Protein 3DRZ (pdb70)

Organism: Homo sapiens (NCBI:txid9606)

B-factor: mean 40.15, std 9.13, range [20.19, 87.48]

Nearest PDB structures (foldseek):
  3drz-assembly1_B  TM=1.010E+00  e=3.905E-20  Homo sapiens
  3dry-assembly1_A  TM=9.987E-01  e=3.427E-18  Homo sapiens
  3dry-assembly1_B  TM=9.969E-01  e=2.468E-17  Homo sapiens
  3drx-assembly1_E  TM=9.918E-01  e=2.163E-17  Homo sapiens
  3drx-assembly1_D  TM=9.502E-01  e=4.178E-17  Homo sapiens

GO terms:
  GO:0044877 protein-containing complex binding (F, IDA)
  GO:0005829 cytosol (C, IDA)
  GO:0005737 cytoplasm (C, EXP)
  GO:0005515 protein binding (F, IPI)
  GO:0042802 identical protein binding (F, IPI)

InterPro domains:
  IPR000210 BTB/POZ domain [SM00225] (44-146)
  IPR003131 Potassium channel tetramerisation-type BTB domain [PF02214] (46-134)
  IPR011333 SKP1/BTB/POZ domain superfamily [G3DSA:3.30.710.10] (33-108)
  IPR011333 SKP1/BTB/POZ domain superfamily [SSF54695] (43-148)

Radius of gyration: 22.73 Å; Cα contacts (8 Å, |Δi|>4): 860; chains: 5; bounding box: 58×56×56 Å

Sequence (494 aa):
SKWVRLNVGGTYFLTTRQTLCRDPKSFLYRLCQADPDLDSDKDETGAYLIDRDPTYFGPVLNNYLRHGKLVINKDDLAEEGVLEEEAEFYNITSLIKLVKDKIRERSKWVRLNVGGTYFLTTRQTLCRDPKSFLYRLCQADPDLDSDKDETGAYLIDRDPTYFGPVLNNYLRHGKLVINKDLAEEGVLEEAEFYNITSLIKLVKDKIRERKWVRLNVGGTYFLTTRQTLCRDPKSFLYRLCQSDKDETGAYLIDRDPTYFGPVLNYLRHGKLVINKDDLAEEGVLEEAEFYNITSLIKLVKDKIRERSKWVRLNVGGTYFLTTRQTLCRDPKSFLYRLCDKDETGAYLIDRDPTYFGPVLNYLRHGKLVINKDLAEEGVLEEAEFYNITSLIKLVKDKIRERSKWVRLNVGGTYFLTTRQTLCRDPKSFLYRLCDSDKDETGAYLIDRDPTYFGPVLNYLRHGKLVINKDLAEEGVLEEAEFYNITSLIKLVKDKIRER

Structure (mmCIF, N/CA/C/O backbone):
data_3DRZ
#
_entry.id   3DRZ
#
_cell.length_a   59.039
_cell.length_b   90.718
_cell.length_c   110.158
_cell.angle_alpha   90.00
_cell.angle_beta   90.00
_cell.angle_gamma   90.00
#
_symmetry.space_group_name_H-M   'P 21 21 21'
#
loop_
_entity.id
_entity.type
_entity.pdbx_description
1 polymer 'BTB/POZ domain-containing protein KCTD5'
2 water water
#
loop_
_atom_site.group_PDB
_atom_site.id
_atom_site.type_symbol
_atom_site.label_atom_id
_atom_site.label_alt_id
_atom_site.label_comp_id
_atom_site.label_asym_id
_atom_site.label_entity_id
_atom_site.label_seq_id
_atom_site.pdbx_PDB_ins_code
_atom_site.Cartn_x
_atom_site.Cartn_y
_atom_site.Cartn_z
_atom_site.occupancy
_atom_site.B_iso_or_equiv
_atom_site.auth_seq_id
_atom_site.auth_comp_id
_atom_site.auth_asym_id
_atom_site.auth_atom_id
_atom_site.pdbx_PDB_model_num
ATOM 1 N N . SER A 1 5 ? -20.934 4.648 30.348 1.00 44.43 43 SER A N 1
ATOM 2 C CA . SER A 1 5 ? -19.846 4.062 29.508 1.00 43.17 43 SER A CA 1
ATOM 3 C C . SER A 1 5 ? -20.355 3.309 28.281 1.00 41.59 43 SER A C 1
ATOM 4 O O . SER A 1 5 ? -20.353 2.075 28.247 1.00 41.86 43 SER A O 1
ATOM 7 N N . LYS A 1 6 ? -20.780 4.060 27.275 1.00 39.13 44 LYS A N 1
ATOM 8 C CA . LYS A 1 6 ? -21.098 3.519 25.973 1.00 36.60 44 LYS A CA 1
ATOM 9 C C . LYS A 1 6 ? -19.862 2.880 25.342 1.00 34.99 44 LYS A C 1
ATOM 10 O O . LYS A 1 6 ? -19.935 1.811 24.738 1.00 34.03 44 LYS A O 1
ATOM 16 N N . TRP A 1 7 ? -18.720 3.543 25.486 1.00 33.11 45 TRP A N 1
ATOM 17 C CA . TRP A 1 7 ? -17.485 3.085 24.857 1.00 32.99 45 TRP A CA 1
ATOM 18 C C . TRP A 1 7 ? -16.707 2.109 25.735 1.00 33.40 45 TRP A C 1
ATOM 19 O O . TRP A 1 7 ? -16.636 2.253 26.942 1.00 33.31 45 TRP A O 1
ATOM 30 N N . VAL A 1 8 ? -16.140 1.102 25.095 1.00 34.32 46 VAL A N 1
ATOM 31 C CA . VAL A 1 8 ? -15.407 0.091 25.805 1.00 35.98 46 VAL A CA 1
ATOM 32 C C . VAL A 1 8 ? -14.090 -0.104 25.090 1.00 35.82 46 VAL A C 1
ATOM 33 O O . VAL A 1 8 ? -14.054 -0.239 23.862 1.00 36.39 46 VAL A O 1
ATOM 37 N N . ARG A 1 9 ? -13.013 -0.119 25.858 1.00 34.74 47 ARG A N 1
ATOM 38 C CA . ARG A 1 9 ? -11.725 -0.451 25.299 1.00 36.11 47 ARG A CA 1
ATOM 39 C C . ARG A 1 9 ? -11.306 -1.868 25.677 1.00 35.63 47 ARG A C 1
ATOM 40 O O . ARG A 1 9 ? -11.428 -2.284 26.838 1.00 36.18 47 ARG A O 1
ATOM 48 N N . LEU A 1 10 ? -10.835 -2.607 24.681 1.00 34.41 48 LEU A N 1
ATOM 49 C CA . LEU A 1 10 ? -10.334 -3.950 24.898 1.00 34.47 48 LEU A CA 1
ATOM 50 C C . LEU A 1 10 ? -8.847 -3.979 24.591 1.00 34.56 48 LEU A C 1
ATOM 51 O O . LEU A 1 10 ? -8.399 -3.423 23.584 1.00 34.56 48 LEU A O 1
ATOM 56 N N . ASN A 1 11 ? -8.086 -4.629 25.458 1.00 32.68 49 ASN A N 1
ATOM 57 C CA . ASN A 1 11 ? -6.704 -4.922 25.159 1.00 33.45 49 ASN A CA 1
ATOM 58 C C . ASN A 1 11 ? -6.604 -6.393 24.819 1.00 31.58 49 ASN A C 1
ATOM 59 O O . ASN A 1 11 ? -6.537 -7.237 25.702 1.00 31.85 49 ASN A O 1
ATOM 64 N N . VAL A 1 12 ? -6.608 -6.687 23.537 1.00 31.14 50 VAL A N 1
ATOM 65 C CA . VAL A 1 12 ? -6.564 -8.058 23.060 1.00 32.09 50 VAL A CA 1
ATOM 66 C C . VAL A 1 12 ? -5.135 -8.403 22.709 1.00 32.11 50 VAL A C 1
ATOM 67 O O . VAL A 1 12 ? -4.601 -7.981 21.674 1.00 31.39 50 VAL A O 1
ATOM 71 N N . GLY A 1 13 ? -4.510 -9.153 23.605 1.00 31.99 51 GLY A N 1
ATOM 72 C CA . GLY A 1 13 ? -3.155 -9.619 23.402 1.00 32.75 51 GLY A CA 1
ATOM 73 C C . GLY A 1 13 ? -2.138 -8.524 23.157 1.00 32.81 51 GLY A C 1
ATOM 74 O O . GLY A 1 13 ? -1.109 -8.771 22.535 1.00 32.04 51 GLY A O 1
ATOM 75 N N . GLY A 1 14 ? -2.407 -7.327 23.673 1.00 32.55 52 GLY A N 1
ATOM 76 C CA . GLY A 1 14 ? -1.468 -6.218 23.566 1.00 32.23 52 GLY A CA 1
ATOM 77 C C . GLY A 1 14 ? -1.902 -5.113 22.635 1.00 33.92 52 GLY A C 1
ATOM 78 O O . GLY A 1 14 ? -1.277 -4.058 22.590 1.00 34.14 52 GLY A O 1
ATOM 79 N N . THR A 1 15 ? -2.957 -5.359 21.859 1.00 34.17 53 THR A N 1
ATOM 80 C CA . THR A 1 15 ? -3.437 -4.380 20.893 1.00 34.07 53 THR A CA 1
ATOM 81 C C . THR A 1 15 ? -4.794 -3.878 21.330 1.00 34.41 53 THR A C 1
ATOM 82 O O . THR A 1 15 ? -5.677 -4.671 21.674 1.00 34.38 53 THR A O 1
ATOM 86 N N . TYR A 1 16 ? -4.956 -2.555 21.342 1.00 34.07 54 TYR A N 1
ATOM 87 C CA . TYR A 1 16 ? -6.196 -1.952 21.799 1.00 34.55 54 TYR A CA 1
ATOM 88 C C . TYR A 1 16 ? -7.245 -1.873 20.692 1.00 34.55 54 TYR A C 1
ATOM 89 O O . TYR A 1 16 ? -6.930 -1.529 19.555 1.00 34.36 54 TYR A O 1
ATOM 98 N N . PHE A 1 17 ? -8.479 -2.227 21.033 1.00 33.40 55 PHE A N 1
ATOM 99 C CA . PHE A 1 17 ? -9.619 -2.018 20.175 1.00 33.34 55 PHE A CA 1
ATOM 100 C C . PHE A 1 17 ? -10.623 -1.154 20.915 1.00 34.45 55 PHE A C 1
ATOM 101 O O . PHE A 1 17 ? -10.832 -1.324 22.108 1.00 35.60 55 PHE A O 1
ATOM 109 N N . LEU A 1 18 ? -11.265 -0.245 20.195 1.00 32.91 56 LEU A N 1
ATOM 110 C CA . LEU A 1 18 ? -12.315 0.563 20.765 1.00 31.98 56 LEU A CA 1
ATOM 111 C C . LEU A 1 18 ? -13.624 0.134 20.133 1.00 31.30 56 LEU A C 1
ATOM 112 O O . LEU A 1 18 ? -13.726 0.036 18.905 1.00 31.23 56 LEU A O 1
ATOM 117 N N . THR A 1 19 ? -14.633 -0.130 20.956 1.00 30.49 57 THR A N 1
ATOM 118 C CA . THR A 1 19 ? -15.934 -0.498 20.427 1.00 30.04 57 THR A CA 1
ATOM 119 C C . THR A 1 19 ? -16.977 0.003 21.436 1.00 31.15 57 THR A C 1
ATOM 120 O O . THR A 1 19 ? -16.641 0.793 22.318 1.00 30.72 57 THR A O 1
ATOM 124 N N . THR A 1 20 ? -18.229 -0.421 21.300 1.00 31.65 58 THR A N 1
ATOM 125 C CA . THR A 1 20 ? -19.277 0.004 22.223 1.00 32.56 58 THR A CA 1
ATOM 126 C C . THR A 1 20 ? -19.848 -1.224 22.894 1.00 33.18 58 THR A C 1
ATOM 127 O O . THR A 1 20 ? -19.664 -2.339 22.413 1.00 32.51 58 THR A O 1
ATOM 131 N N . ARG A 1 21 ? -20.552 -1.020 24.001 1.00 34.39 59 ARG A N 1
ATOM 132 C CA . ARG A 1 21 ? -21.236 -2.124 24.661 1.00 36.01 59 ARG A CA 1
ATOM 133 C C . ARG A 1 21 ? -22.302 -2.733 23.741 1.00 35.93 59 ARG A C 1
ATOM 134 O O . ARG A 1 21 ? -22.469 -3.958 23.677 1.00 36.16 59 ARG A O 1
ATOM 142 N N . GLN A 1 22 ? -23.001 -1.883 23.001 1.00 35.11 60 GLN A N 1
ATOM 143 C CA . GLN A 1 22 ? -24.000 -2.377 22.060 1.00 35.93 60 GLN A CA 1
ATOM 144 C C . GLN A 1 22 ? -23.405 -3.469 21.172 1.00 36.16 60 GLN A C 1
ATOM 145 O O . GLN A 1 22 ? -23.985 -4.539 21.033 1.00 36.68 60 GLN A O 1
ATOM 151 N N . THR A 1 23 ? -22.239 -3.204 20.581 1.00 35.06 61 THR A N 1
ATOM 152 C CA . THR A 1 23 ? -21.610 -4.150 19.659 1.00 35.48 61 THR A CA 1
ATOM 153 C C . THR A 1 23 ? -21.222 -5.458 20.369 1.00 36.83 61 THR A C 1
ATOM 154 O O . THR A 1 23 ? -21.434 -6.556 19.837 1.00 35.64 61 THR A O 1
ATOM 158 N N . LEU A 1 24 ? -20.668 -5.317 21.569 1.00 37.91 62 LEU A N 1
ATOM 159 C CA . 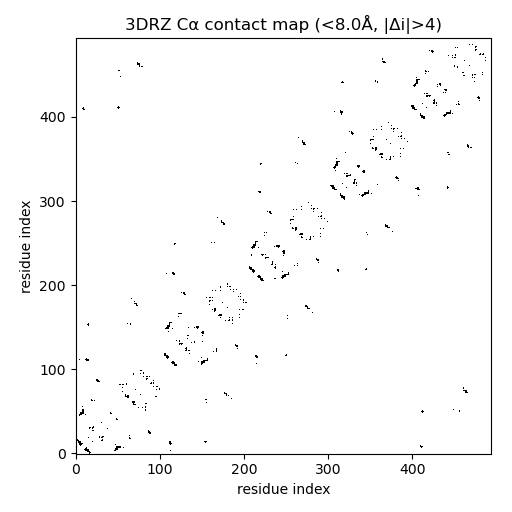LEU A 1 24 ? -20.241 -6.447 22.392 1.00 41.37 62 LEU A CA 1
ATOM 160 C C . LEU A 1 24 ? -21.397 -7.211 23.026 1.00 44.25 62 LEU A C 1
ATOM 161 O O . LEU A 1 24 ? -21.212 -8.334 23.481 1.00 45.55 62 LEU A O 1
ATOM 166 N N . CYS A 1 25 ? -22.576 -6.600 23.067 1.00 46.96 63 CYS A N 1
ATOM 167 C CA . CYS A 1 25 ? -23.762 -7.260 23.610 1.00 50.65 63 CYS A CA 1
ATOM 168 C C . CYS A 1 25 ? -24.529 -8.028 22.555 1.00 50.32 63 CYS A C 1
ATOM 169 O O . CYS A 1 25 ? -25.518 -8.696 22.860 1.00 50.04 63 CYS A O 1
ATOM 172 N N . ARG A 1 26 ? -24.073 -7.935 21.312 1.00 50.11 64 ARG A N 1
ATOM 173 C CA . ARG A 1 26 ? -24.901 -8.385 20.199 1.00 50.43 64 ARG A CA 1
ATOM 174 C C . ARG A 1 26 ? -25.265 -9.876 20.287 1.00 50.93 64 ARG A C 1
ATOM 175 O O . ARG A 1 26 ? -26.352 -10.274 19.882 1.00 50.48 64 ARG A O 1
ATOM 183 N N . ASP A 1 27 ? -24.365 -10.681 20.850 1.00 51.39 65 ASP A N 1
ATOM 184 C CA . ASP A 1 27 ? -24.637 -12.100 21.096 1.00 51.42 65 ASP A CA 1
ATOM 185 C C . ASP A 1 27 ? -24.498 -12.447 22.591 1.00 50.71 65 ASP A C 1
ATOM 186 O O . ASP A 1 27 ? -23.388 -12.673 23.081 1.00 50.43 65 ASP A O 1
ATOM 191 N N . PRO A 1 28 ? -25.635 -12.496 23.315 1.00 50.51 66 PRO A N 1
ATOM 192 C CA . PRO A 1 28 ? -25.723 -12.702 24.777 1.00 49.99 66 PRO A CA 1
ATOM 193 C C . PRO A 1 28 ? -25.115 -14.020 25.272 1.00 49.35 66 PRO A C 1
ATOM 194 O O . PRO A 1 28 ? -25.038 -14.252 26.481 1.00 48.98 66 PRO A O 1
ATOM 198 N N . LYS A 1 29 ? -24.699 -14.882 24.353 1.00 48.47 67 LYS A N 1
ATOM 199 C CA . LYS A 1 29 ? -24.166 -16.186 24.736 1.00 47.82 67 LYS A CA 1
ATOM 200 C C . LYS A 1 29 ? -22.636 -16.230 24.666 1.00 46.93 67 LYS A C 1
ATOM 201 O O . LYS A 1 29 ? -22.013 -17.248 24.958 1.00 46.44 67 LYS A O 1
ATOM 207 N N . SER A 1 30 ? -22.032 -15.113 24.289 1.00 46.06 68 SER A N 1
ATOM 208 C CA . SER A 1 30 ? -20.606 -15.094 24.013 1.00 45.43 68 SER A CA 1
ATOM 209 C C . SER A 1 30 ? -19.776 -14.655 25.215 1.00 44.72 68 SER A C 1
ATOM 210 O O . SER A 1 30 ? -20.283 -14.058 26.161 1.00 43.61 68 SER A O 1
ATOM 213 N N . PHE A 1 31 ? -18.482 -14.936 25.142 1.00 44.54 69 PHE A N 1
ATOM 214 C CA . PHE A 1 31 ? -17.515 -14.446 26.118 1.00 44.11 69 PHE A CA 1
ATOM 215 C C . PHE A 1 31 ? -17.599 -12.923 26.238 1.00 43.92 69 PHE A C 1
ATOM 216 O O . PHE A 1 31 ? -17.446 -12.363 27.320 1.00 42.52 69 PHE A O 1
ATOM 224 N N . LEU A 1 32 ? -17.803 -12.254 25.111 1.00 43.10 70 LEU A N 1
ATOM 225 C CA . LEU A 1 32 ? -17.744 -10.809 25.087 1.00 44.20 70 LEU A CA 1
ATOM 226 C C . LEU A 1 32 ? -18.888 -10.198 25.879 1.00 45.08 70 LEU A C 1
ATOM 227 O O . LEU A 1 32 ? -18.744 -9.140 26.497 1.00 44.47 70 LEU A O 1
ATOM 232 N N . TYR A 1 33 ? -20.022 -10.887 25.869 1.00 46.68 71 TYR A N 1
ATOM 233 C CA . TYR A 1 33 ? -21.199 -10.401 26.558 1.00 48.66 71 TYR A CA 1
ATOM 234 C C . TYR A 1 33 ? -20.954 -10.067 28.034 1.00 49.70 71 TYR A C 1
ATOM 235 O O . TYR A 1 33 ? -21.583 -9.160 28.572 1.00 49.08 71 TYR A O 1
ATOM 244 N N . ARG A 1 34 ? -20.038 -10.771 28.694 1.00 52.06 72 ARG A N 1
ATOM 245 C CA . ARG A 1 34 ? -19.824 -10.500 30.113 1.00 55.01 72 ARG A CA 1
ATOM 246 C C . ARG A 1 34 ? -19.214 -9.126 30.320 1.00 56.98 72 ARG A C 1
ATOM 247 O O . ARG A 1 34 ? -19.533 -8.446 31.290 1.00 57.78 72 ARG A O 1
ATOM 255 N N . LEU A 1 35 ? -18.348 -8.706 29.406 1.00 58.76 73 LEU A N 1
ATOM 256 C CA . LEU A 1 35 ? -17.812 -7.352 29.455 1.00 60.53 73 LEU A CA 1
ATOM 257 C C . LEU A 1 35 ? -18.945 -6.331 29.416 1.00 61.62 73 LEU A C 1
ATOM 258 O O . LEU A 1 35 ? -19.133 -5.563 30.354 1.00 62.66 73 LEU A O 1
ATOM 263 N N . CYS A 1 36 ? -19.712 -6.335 28.333 1.00 62.56 74 CYS A N 1
ATOM 264 C CA . CYS A 1 36 ? -20.764 -5.343 28.171 1.00 63.13 74 CYS A CA 1
ATOM 265 C C . CYS A 1 36 ? -21.797 -5.398 29.323 1.00 63.35 74 CYS A C 1
ATOM 266 O O . CYS A 1 36 ? -22.584 -4.456 29.516 1.00 63.61 74 CYS A O 1
ATOM 269 N N . GLN A 1 37 ? -21.783 -6.476 30.106 0.50 63.18 75 GLN A N 1
ATOM 270 C CA . GLN A 1 37 ? -22.569 -6.528 31.343 0.50 63.15 75 GLN A CA 1
ATOM 271 C C . GLN A 1 37 ? -21.825 -5.838 32.479 0.50 63.07 75 GLN A C 1
ATOM 272 O O . GLN A 1 37 ? -22.399 -5.556 33.532 0.50 62.94 75 GLN A O 1
ATOM 278 N N . ALA A 1 38 ? -20.540 -5.574 32.262 0.50 62.96 76 ALA A N 1
ATOM 279 C CA . ALA A 1 38 ? -19.707 -4.984 33.305 0.50 62.80 76 ALA A CA 1
ATOM 280 C C . ALA A 1 38 ? -19.540 -5.958 34.472 0.50 62.60 76 ALA A C 1
ATOM 281 O O . ALA A 1 38 ? -19.345 -5.548 35.615 0.50 62.53 76 ALA A O 1
ATOM 283 N N . ASP A 1 39 ? -19.615 -7.250 34.165 0.50 62.47 77 ASP A N 1
ATOM 284 C CA . ASP A 1 39 ? -19.500 -8.319 35.160 0.50 62.23 77 ASP A CA 1
ATOM 285 C C . ASP A 1 39 ? -18.411 -8.074 36.210 0.50 61.84 77 ASP A C 1
ATOM 286 O O . ASP A 1 39 ? -17.259 -7.805 35.868 0.50 62.13 77 ASP A O 1
ATOM 291 N N . PRO A 1 40 ? -18.778 -8.189 37.497 0.50 61.41 78 PRO A N 1
ATOM 292 C CA . PRO A 1 40 ? -17.915 -7.919 38.649 0.50 60.93 78 PRO A CA 1
ATOM 293 C C . PRO A 1 40 ? -16.464 -8.393 38.496 0.50 60.40 78 PRO A C 1
ATOM 294 O O . PRO A 1 40 ? -15.545 -7.574 38.504 0.50 60.35 78 PRO A O 1
ATOM 298 N N . ASP A 1 41 ? -16.262 -9.701 38.366 0.50 59.75 79 ASP A N 1
ATOM 299 C CA . ASP A 1 41 ? -14.911 -10.268 38.389 0.50 58.96 79 ASP A CA 1
ATOM 300 C C . ASP A 1 41 ? -14.129 -10.118 37.082 0.50 58.23 79 ASP A C 1
ATOM 301 O O . ASP A 1 41 ? -13.387 -11.017 36.685 0.50 58.16 79 ASP A O 1
ATOM 306 N N . LEU A 1 42 ? -14.300 -8.980 36.419 0.50 57.21 80 LEU A N 1
ATOM 307 C CA . LEU A 1 42 ? -13.417 -8.599 35.328 0.50 56.10 80 LEU A CA 1
ATOM 308 C C . LEU A 1 42 ? -12.538 -7.455 35.809 0.50 55.35 80 LEU A C 1
ATOM 309 O O . LEU A 1 42 ? -11.707 -6.940 35.064 0.50 54.85 80 LEU A O 1
ATOM 314 N N . ASP A 1 43 ? -12.722 -7.085 37.074 0.50 54.16 81 ASP A N 1
ATOM 315 C CA . ASP A 1 43 ? -12.059 -5.926 37.665 0.50 53.36 81 ASP A CA 1
ATOM 316 C C . ASP A 1 43 ? -10.538 -6.077 37.679 0.50 52.74 81 ASP A C 1
ATOM 317 O O . ASP A 1 43 ? -9.810 -5.141 37.345 0.50 52.45 81 ASP A O 1
ATOM 322 N N . SER A 1 44 ? -10.062 -7.254 38.071 0.50 52.10 82 SER A N 1
ATOM 323 C CA . SER A 1 44 ? -8.631 -7.528 38.070 0.50 51.67 82 SER A CA 1
ATOM 324 C C . SER A 1 44 ? -8.154 -7.792 36.646 0.50 51.27 82 SER A C 1
ATOM 325 O O . SER A 1 44 ? -6.966 -8.001 36.409 0.50 51.34 82 SER A O 1
ATOM 328 N N . ASP A 1 45 ? -9.092 -7.794 35.700 1.00 50.68 83 ASP A N 1
ATOM 329 C CA . ASP A 1 45 ? -8.765 -8.029 34.304 1.00 49.55 83 ASP A CA 1
ATOM 330 C C . ASP A 1 45 ? -8.948 -6.765 33.462 1.00 48.48 83 ASP A C 1
ATOM 331 O O . ASP A 1 45 ? -9.384 -6.823 32.303 1.00 46.69 83 ASP A O 1
ATOM 336 N N . LYS A 1 46 ? -8.623 -5.627 34.066 1.00 47.47 84 LYS A N 1
ATOM 337 C CA . LYS A 1 46 ? -8.519 -4.372 33.336 1.00 47.58 84 LYS A CA 1
ATOM 338 C C . LYS A 1 46 ? -7.137 -3.780 33.555 1.00 47.31 84 LYS A C 1
ATOM 339 O O . LYS A 1 46 ? -6.541 -3.996 34.600 1.00 46.95 84 LYS A O 1
ATOM 345 N N . ASP A 1 47 ? -6.615 -3.036 32.586 1.00 47.81 85 ASP A N 1
ATOM 346 C CA . ASP A 1 47 ? -5.339 -2.357 32.813 1.00 48.73 85 ASP A CA 1
ATOM 347 C C . ASP A 1 47 ? -5.504 -0.930 33.337 1.00 49.68 85 ASP A C 1
ATOM 348 O O . ASP A 1 47 ? -6.612 -0.501 33.656 1.00 49.96 85 ASP A O 1
ATOM 353 N N . GLU A 1 48 ? -4.389 -0.211 33.439 1.00 50.44 86 GLU A N 1
ATOM 354 C CA . GLU A 1 48 ? -4.382 1.139 34.008 1.00 50.98 86 GLU A CA 1
ATOM 355 C C . GLU A 1 48 ? -5.204 2.125 33.178 1.00 50.58 86 GLU A C 1
ATOM 356 O O . GLU A 1 48 ? -5.679 3.140 33.697 1.00 51.19 86 GLU A O 1
ATOM 362 N N . THR A 1 49 ? -5.368 1.826 31.890 1.00 49.78 87 THR A N 1
ATOM 363 C CA . THR A 1 49 ? -6.155 2.676 30.997 1.00 48.43 87 THR A CA 1
ATOM 364 C C . THR A 1 49 ? -7.657 2.366 31.043 1.00 47.11 87 THR A C 1
ATOM 365 O O . THR A 1 49 ? -8.446 3.059 30.408 1.00 47.46 87 THR A O 1
ATOM 369 N N . GLY A 1 50 ? -8.038 1.338 31.807 1.00 45.35 88 GLY A N 1
ATOM 370 C CA . GLY A 1 50 ? -9.431 0.891 31.900 1.00 42.14 88 GLY A CA 1
ATOM 371 C C . GLY A 1 50 ? -9.831 -0.153 30.862 1.00 40.58 88 GLY A C 1
ATOM 372 O O . GLY A 1 50 ? -10.988 -0.577 30.804 1.00 39.50 88 GLY A O 1
ATOM 373 N N . ALA A 1 51 ? -8.892 -0.574 30.025 1.00 38.50 89 ALA A N 1
ATOM 374 C CA . ALA A 1 51 ? -9.240 -1.538 28.990 1.00 37.52 89 ALA A CA 1
ATOM 375 C C . ALA A 1 51 ? -9.396 -2.923 29.604 1.00 36.31 89 ALA A C 1
ATOM 376 O O . ALA A 1 51 ? -8.640 -3.297 30.507 1.00 36.02 89 ALA A O 1
ATOM 378 N N . TYR A 1 52 ? -10.385 -3.676 29.132 1.00 33.87 90 TYR A N 1
ATOM 379 C CA . TYR A 1 52 ? -10.502 -5.068 29.519 1.00 33.82 90 TYR A CA 1
ATOM 380 C C . TYR A 1 52 ? -9.421 -5.902 28.844 1.00 32.73 90 TYR A C 1
ATOM 381 O O . TYR A 1 52 ? -9.216 -5.811 27.634 1.00 32.25 90 TYR A O 1
ATOM 390 N N . LEU A 1 53 ? -8.765 -6.738 29.636 1.00 30.88 91 LEU A N 1
ATOM 391 C CA . LEU A 1 53 ? -7.635 -7.506 29.171 1.00 30.97 91 LEU A CA 1
ATOM 392 C C . LEU A 1 53 ? -8.087 -8.855 28.640 1.00 30.48 91 LEU A C 1
ATOM 393 O O . LEU A 1 53 ? -8.883 -9.555 29.288 1.00 30.43 91 LEU A O 1
ATOM 398 N N . ILE A 1 54 ? -7.557 -9.224 27.482 1.00 28.97 92 ILE A N 1
ATOM 399 C CA . ILE A 1 54 ? -7.902 -10.482 26.843 1.00 30.21 92 ILE A CA 1
ATOM 400 C C . ILE A 1 54 ? -6.667 -11.161 26.256 1.00 30.52 92 ILE A C 1
ATOM 401 O O . ILE A 1 54 ? -5.929 -10.549 25.479 1.00 29.69 92 ILE A O 1
ATOM 406 N N . ASP A 1 55 ? -6.464 -12.426 26.639 1.00 29.94 93 ASP A N 1
ATOM 407 C CA . ASP A 1 55 ? -5.271 -13.170 26.287 1.00 30.63 93 ASP A CA 1
ATOM 408 C C . ASP A 1 55 ? -5.477 -13.958 25.007 1.00 30.66 93 ASP A C 1
ATOM 409 O O . ASP A 1 55 ? -5.434 -15.191 2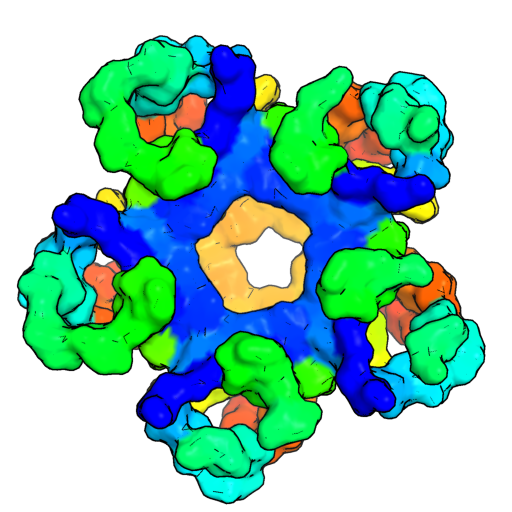5.002 1.00 30.41 93 ASP A O 1
ATOM 414 N N . ARG A 1 56 ? -5.682 -13.222 23.916 1.00 30.78 94 ARG A N 1
ATOM 415 C CA . ARG A 1 56 ? -5.967 -13.811 22.624 1.00 32.21 94 ARG A CA 1
ATOM 416 C C . ARG A 1 56 ? -5.325 -12.949 21.566 1.00 32.30 94 ARG A C 1
ATOM 417 O O . ARG A 1 56 ? -4.910 -11.840 21.841 1.00 32.51 94 ARG A O 1
ATOM 425 N N . ASP A 1 57 ? -5.299 -13.456 20.341 1.00 32.42 95 ASP A N 1
ATOM 426 C CA . ASP A 1 57 ? -4.620 -12.802 19.249 1.00 33.68 95 ASP A CA 1
ATOM 427 C C . ASP A 1 57 ? -5.455 -11.680 18.660 1.00 32.60 95 ASP A C 1
ATOM 428 O O . ASP A 1 57 ? -6.595 -11.906 18.268 1.00 33.89 95 ASP A O 1
ATOM 433 N N . PRO A 1 58 ? -4.891 -10.472 18.606 1.00 31.67 96 PRO A N 1
ATOM 434 C CA . PRO A 1 58 ? -5.643 -9.317 18.123 1.00 33.31 96 PRO A CA 1
ATOM 435 C C . PRO A 1 58 ? -5.862 -9.376 16.619 1.00 34.03 96 PRO A C 1
ATOM 436 O O . PRO A 1 58 ? -6.817 -8.803 16.119 1.00 34.49 96 PRO A O 1
ATOM 440 N N . THR A 1 59 ? -4.971 -10.012 15.879 1.00 36.21 97 THR A N 1
ATOM 441 C CA . THR A 1 59 ? -5.166 -9.984 14.420 1.00 37.89 97 THR A CA 1
ATOM 442 C C . THR A 1 59 ? -6.380 -10.797 13.976 1.00 37.67 97 THR A C 1
ATOM 443 O O . THR A 1 59 ? -7.101 -10.417 13.028 1.00 38.91 97 THR A O 1
ATOM 447 N N . TYR A 1 60 ? -6.630 -11.911 14.655 1.00 36.42 98 TYR A N 1
ATOM 448 C CA . TYR A 1 60 ? -7.804 -12.736 14.333 1.00 36.10 98 TYR A CA 1
ATOM 449 C C . TYR A 1 60 ? -9.093 -12.151 14.921 1.00 35.98 98 TYR A C 1
ATOM 450 O O . TYR A 1 60 ? -10.198 -12.476 14.482 1.00 35.91 98 TYR A O 1
ATOM 459 N N . PHE A 1 61 ? -8.938 -11.263 15.898 1.00 35.67 99 PHE A N 1
ATOM 460 C CA . PHE A 1 61 ? -10.073 -10.593 16.530 1.00 34.79 99 PHE A CA 1
ATOM 461 C C . PHE A 1 61 ? -10.737 -9.577 15.601 1.00 35.61 99 PHE A C 1
ATOM 462 O O . PHE A 1 61 ? -11.933 -9.305 15.720 1.00 33.76 99 PHE A O 1
ATOM 470 N N . GLY A 1 62 ? -9.956 -8.985 14.699 1.00 35.44 100 GLY A N 1
ATOM 471 C CA . GLY A 1 62 ? -10.507 -8.003 13.742 1.00 35.25 100 GLY A CA 1
ATOM 472 C C . GLY A 1 62 ? -11.824 -8.468 13.132 1.00 34.46 100 GLY A C 1
ATOM 473 O O . GLY A 1 62 ? -12.867 -7.821 13.305 1.00 32.50 100 GLY A O 1
ATOM 474 N N . PRO A 1 63 ? -11.793 -9.592 12.389 1.00 34.37 101 PRO A N 1
ATOM 475 C CA . PRO A 1 63 ? -13.002 -10.065 11.707 1.00 34.02 101 PRO A CA 1
ATOM 476 C C . PRO A 1 63 ? -14.119 -10.436 12.699 1.00 33.76 101 PRO A C 1
ATOM 477 O O . PRO A 1 63 ? -15.304 -10.352 12.354 1.00 33.87 101 PRO A O 1
ATOM 481 N N . VAL A 1 64 ? -13.741 -10.829 13.917 1.00 33.24 102 VAL A N 1
ATOM 482 C CA . VAL A 1 64 ? -14.730 -11.195 14.937 1.00 32.90 102 VAL A CA 1
ATOM 483 C C . VAL A 1 64 ? -15.512 -9.932 15.328 1.00 33.06 102 VAL A C 1
ATOM 484 O O . VAL A 1 64 ? -16.738 -9.896 15.323 1.00 32.80 102 VAL A O 1
ATOM 488 N N . LEU A 1 65 ? -14.788 -8.889 15.692 1.00 32.58 103 LEU A N 1
ATOM 489 C CA . LEU A 1 65 ? -15.436 -7.658 16.092 1.00 32.49 103 LEU A CA 1
ATOM 490 C C . LEU A 1 65 ? -16.188 -7.065 14.899 1.00 32.50 103 LEU A C 1
ATOM 491 O O . LEU A 1 65 ? -17.250 -6.480 15.042 1.00 32.02 103 LEU A O 1
ATOM 496 N N . ASN A 1 66 ? -15.656 -7.211 13.699 1.00 32.00 104 ASN A N 1
ATOM 497 C CA A ASN A 1 66 ? -16.357 -6.650 12.558 0.50 32.59 104 ASN A CA 1
ATOM 498 C CA B ASN A 1 66 ? -16.313 -6.640 12.528 0.50 32.29 104 ASN A CA 1
ATOM 499 C C . ASN A 1 66 ? -17.655 -7.339 12.267 1.00 32.67 104 ASN A C 1
ATOM 500 O O . ASN A 1 66 ? -18.638 -6.708 11.844 1.00 33.23 104 ASN A O 1
ATOM 509 N N . TYR A 1 67 ? -17.684 -8.639 12.518 1.00 32.59 105 TYR A N 1
ATOM 510 C CA . TYR A 1 67 ? -18.920 -9.377 12.375 1.00 33.27 105 TYR A CA 1
ATOM 511 C C . TYR A 1 67 ? -19.946 -8.839 13.376 1.00 33.30 105 TYR A C 1
ATOM 512 O O . TYR A 1 67 ? -21.135 -8.693 13.078 1.00 32.17 105 TYR A O 1
ATOM 521 N N . LEU A 1 68 ? -19.494 -8.555 14.591 1.00 33.76 106 LEU A N 1
ATOM 522 C CA . LEU A 1 68 ? -20.414 -8.000 15.581 1.00 33.74 106 LEU A CA 1
ATOM 523 C C . LEU A 1 68 ? -20.898 -6.618 15.150 1.00 33.50 106 LEU A C 1
ATOM 524 O O . LEU A 1 68 ? -22.021 -6.216 15.449 1.00 33.73 106 LEU A O 1
ATOM 529 N N . ARG A 1 69 ? -20.052 -5.880 14.447 1.00 32.84 107 ARG A N 1
ATOM 530 C CA . ARG A 1 69 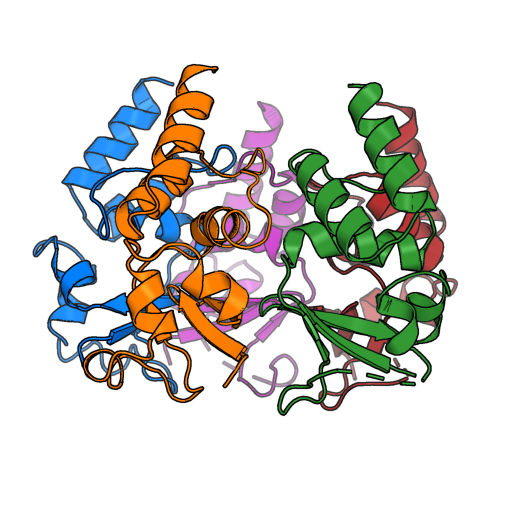? -20.436 -4.536 14.002 1.00 33.24 107 ARG A CA 1
ATOM 531 C C . ARG A 1 69 ? -21.458 -4.505 12.862 1.00 33.43 107 ARG A C 1
ATOM 532 O O . ARG A 1 69 ? -22.363 -3.660 12.879 1.00 35.27 107 ARG A O 1
ATOM 540 N N . HIS A 1 70 ? -21.315 -5.392 11.877 1.00 32.55 108 HIS A N 1
ATOM 541 C CA . HIS A 1 70 ? -22.151 -5.313 10.676 1.00 32.51 108 HIS A CA 1
ATOM 542 C C . HIS A 1 70 ? -22.740 -6.633 10.193 1.00 33.84 108 HIS A C 1
ATOM 543 O O . HIS A 1 70 ? -23.475 -6.656 9.186 1.00 34.00 108 HIS A O 1
ATOM 550 N N . GLY A 1 71 ? -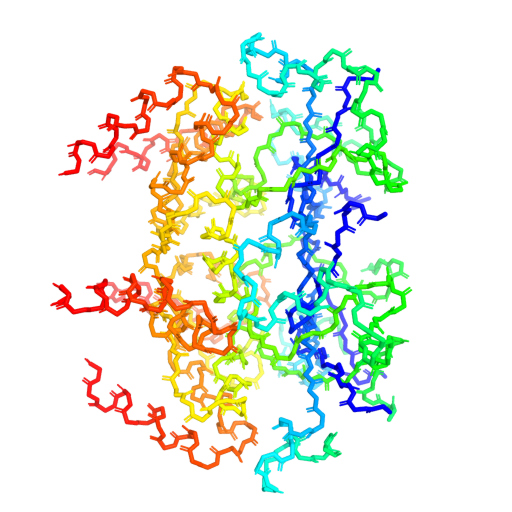22.406 -7.725 10.878 1.00 33.62 109 GLY A N 1
ATOM 551 C CA . GLY A 1 71 ? -23.011 -9.018 10.610 1.00 35.04 109 GLY A CA 1
ATOM 552 C C . GLY A 1 71 ? -22.433 -9.766 9.425 1.00 35.98 109 GLY A C 1
ATOM 553 O O . GLY A 1 71 ? -22.915 -10.830 9.078 1.00 36.05 109 GLY A O 1
ATOM 554 N N . LYS A 1 72 ? -21.392 -9.231 8.801 1.00 35.32 110 LYS A N 1
ATOM 555 C CA . LYS A 1 72 ? -20.786 -9.916 7.672 1.00 35.92 110 LYS A CA 1
ATOM 556 C C . LYS A 1 72 ? -19.469 -10.508 8.144 1.00 35.81 110 LYS A C 1
ATOM 557 O O . LYS A 1 72 ? -18.800 -9.936 8.999 1.00 35.16 110 LYS A O 1
ATOM 563 N N . LEU A 1 73 ? -19.100 -11.649 7.587 1.00 33.73 111 LEU A N 1
ATOM 564 C CA . LEU A 1 73 ? -17.779 -12.179 7.806 1.00 34.43 111 LEU A CA 1
ATOM 565 C C . LEU A 1 73 ? -16.861 -11.653 6.717 1.00 33.54 111 LEU A C 1
ATOM 566 O O . LEU A 1 73 ? -17.073 -11.948 5.539 1.00 33.62 111 LEU A O 1
ATOM 571 N N . VAL A 1 74 ? -15.847 -10.876 7.098 1.00 32.69 112 VAL A N 1
ATOM 572 C CA . VAL A 1 74 ? -14.910 -10.316 6.129 1.00 33.37 112 VAL A CA 1
ATOM 573 C C . VAL A 1 74 ? -13.502 -10.701 6.528 1.00 33.76 112 VAL A C 1
ATOM 574 O O . VAL A 1 74 ? -13.053 -10.368 7.618 1.00 35.04 112 VAL A O 1
ATOM 578 N N . ILE A 1 75 ? -12.803 -11.422 5.660 1.00 34.41 113 ILE A N 1
ATOM 579 C CA . ILE A 1 75 ? -11.440 -11.844 5.970 1.00 36.07 113 ILE A CA 1
ATOM 580 C C . ILE A 1 75 ? -10.542 -11.468 4.791 1.00 35.10 113 ILE A C 1
ATOM 581 O O . ILE A 1 75 ? -10.836 -11.829 3.661 1.00 36.05 113 ILE A O 1
ATOM 586 N N . ASN A 1 76 ? -9.469 -10.737 5.057 1.00 33.80 114 ASN A N 1
ATOM 587 C CA . ASN A 1 76 ? -8.487 -10.408 4.047 1.00 34.25 114 ASN A CA 1
ATOM 588 C C . ASN A 1 76 ? -7.775 -11.639 3.512 1.00 35.67 114 ASN A C 1
ATOM 589 O O . ASN A 1 76 ? -7.667 -12.640 4.210 1.00 35.23 114 ASN A O 1
ATOM 594 N N . LYS A 1 77 ? -7.232 -11.510 2.308 1.00 35.43 115 LYS A N 1
ATOM 595 C CA . LYS A 1 77 ? -6.742 -12.647 1.566 1.00 38.55 115 LYS A CA 1
ATOM 596 C C . LYS A 1 77 ? -5.610 -13.403 2.245 1.00 38.77 115 LYS A C 1
ATOM 597 O O . LYS A 1 77 ? -5.492 -14.609 2.042 1.00 40.04 115 LYS A O 1
ATOM 603 N N . ASP A 1 78 ? -4.795 -12.732 3.060 1.00 38.11 116 ASP A N 1
ATOM 604 C CA A ASP A 1 78 ? -3.656 -13.445 3.638 0.49 38.12 116 ASP A CA 1
ATOM 605 C CA B ASP A 1 78 ? -3.618 -13.340 3.703 0.49 39.22 116 ASP A CA 1
ATOM 606 C C . ASP A 1 78 ? -3.968 -14.032 5.015 1.00 38.62 116 ASP A C 1
ATOM 607 O O . ASP A 1 78 ? -3.192 -14.831 5.543 1.00 38.17 116 ASP A O 1
ATOM 616 N N . LEU A 1 79 ? -5.126 -13.688 5.565 1.00 38.04 117 LEU A N 1
ATOM 617 C CA . LEU A 1 79 ? -5.481 -14.103 6.905 1.00 38.23 117 LEU A CA 1
ATOM 618 C C . LEU A 1 79 ? -6.022 -15.535 6.944 1.00 38.71 117 LEU A C 1
ATOM 619 O O . LEU A 1 79 ? -6.946 -15.881 6.195 1.00 38.89 117 LEU A O 1
ATOM 624 N N . ALA A 1 80 ? -5.442 -16.374 7.802 1.00 37.07 118 ALA A N 1
ATOM 625 C CA . ALA A 1 80 ? -5.884 -17.773 7.877 1.00 37.02 118 ALA A CA 1
ATOM 626 C C . ALA A 1 80 ? -7.272 -17.850 8.484 1.00 36.83 118 ALA A C 1
ATOM 627 O O . ALA A 1 80 ? -7.490 -17.413 9.623 1.00 37.35 118 ALA A O 1
ATOM 629 N N . GLU A 1 81 ? -8.222 -18.398 7.732 1.00 36.33 119 GLU A N 1
ATOM 630 C CA . GLU A 1 81 ? -9.558 -18.550 8.260 1.00 36.24 119 GLU A CA 1
ATOM 631 C C . GLU A 1 81 ? -9.530 -19.350 9.545 1.00 36.24 119 GLU A C 1
ATOM 632 O O . GLU A 1 81 ? -10.351 -19.140 10.428 1.00 35.75 119 GLU A O 1
ATOM 638 N N . GLU A 1 82 ? -8.586 -20.279 9.635 1.00 35.21 120 GLU A N 1
ATOM 639 C CA . GLU A 1 82 ? -8.476 -21.124 10.798 1.00 35.57 120 GLU A CA 1
ATOM 640 C C . GLU A 1 82 ? -8.244 -20.286 12.048 1.00 35.73 120 GLU A C 1
ATOM 641 O O . GLU A 1 82 ? -8.679 -20.659 13.154 1.00 35.29 120 GLU A O 1
ATOM 647 N N . GLY A 1 83 ? -7.528 -19.174 11.879 1.00 34.48 121 GLY A N 1
ATOM 648 C CA . GLY A 1 83 ? -7.258 -18.264 12.995 1.00 34.95 121 GLY A CA 1
ATOM 649 C C . GLY A 1 83 ? -8.549 -17.637 13.492 1.00 34.15 121 GLY A C 1
ATOM 650 O O . GLY A 1 83 ? -8.822 -17.565 14.702 1.00 34.59 121 GLY A O 1
ATOM 651 N N . VAL A 1 84 ? -9.348 -17.184 12.544 1.00 34.20 122 VAL A N 1
ATOM 652 C CA . VAL A 1 84 ? -10.606 -16.525 12.857 1.00 34.26 122 VAL A CA 1
ATOM 653 C C . VAL A 1 84 ? -11.562 -17.539 13.477 1.00 33.80 122 VAL A C 1
ATOM 654 O O . VAL A 1 84 ? -12.278 -17.234 14.429 1.00 33.73 122 VAL A O 1
ATOM 658 N N . LEU A 1 85 ? -11.543 -18.761 12.952 1.00 33.03 123 LEU A N 1
ATOM 659 C CA . LEU A 1 85 ? -12.362 -19.840 13.524 1.00 33.99 123 LEU A CA 1
ATOM 660 C C . LEU A 1 85 ? -12.041 -20.102 14.992 1.00 33.65 123 LEU A C 1
ATOM 661 O O . LEU A 1 85 ? -12.950 -20.227 15.815 1.00 33.15 123 LEU A O 1
ATOM 666 N N . GLU A 1 86 ? -10.759 -20.190 15.327 1.00 34.15 124 GLU A N 1
ATOM 667 C CA A GLU A 1 86 ? -10.339 -20.389 16.719 0.50 34.99 124 GLU A CA 1
ATOM 668 C CA B GLU A 1 86 ? -10.403 -20.424 16.721 0.50 34.74 124 GLU A CA 1
ATOM 669 C C . GLU A 1 86 ? -10.889 -19.298 17.637 1.00 35.03 124 GLU A C 1
ATOM 670 O O . GLU A 1 86 ? -11.332 -19.561 18.758 1.00 34.08 124 GLU A O 1
ATOM 681 N N . GLU A 1 87 ? -10.833 -18.052 17.163 1.00 35.11 125 GLU A N 1
ATOM 682 C CA . GLU A 1 87 ? -11.310 -16.936 17.966 1.00 34.82 125 GLU A CA 1
ATOM 683 C C . GLU A 1 87 ? -12.837 -16.962 18.079 1.00 34.81 125 GLU A C 1
ATOM 684 O O . GLU A 1 87 ? -13.384 -16.812 19.171 1.00 34.49 125 GLU A O 1
ATOM 690 N N . ALA A 1 88 ? -13.526 -17.152 16.955 1.00 34.68 126 ALA A N 1
ATOM 691 C CA . ALA A 1 88 ? -14.978 -17.275 16.986 1.00 34.62 126 ALA A CA 1
ATOM 692 C C . ALA A 1 88 ? -15.405 -18.379 17.966 1.00 35.57 126 ALA A C 1
ATOM 693 O O . ALA A 1 88 ? -16.404 -18.241 18.678 1.00 34.61 126 ALA A O 1
ATOM 695 N N . GLU A 1 89 ? -14.648 -19.473 18.000 1.00 34.57 127 GLU A N 1
ATOM 696 C CA . GLU A 1 89 ? -14.971 -20.542 18.933 1.00 35.59 127 GLU A CA 1
ATOM 697 C C . GLU A 1 89 ? -14.645 -20.109 20.356 1.00 35.40 127 GLU A C 1
ATOM 698 O O . GLU A 1 89 ? -15.453 -20.311 21.257 1.00 34.24 127 GLU A O 1
ATOM 704 N N . PHE A 1 90 ? -13.495 -19.458 20.550 1.00 35.66 128 PHE A N 1
ATOM 705 C CA . PHE A 1 90 ? -13.143 -18.944 21.879 1.00 35.89 128 PHE A CA 1
ATOM 706 C C . PHE A 1 90 ? -14.167 -17.939 22.430 1.00 35.40 128 PHE A C 1
ATOM 707 O O . PHE A 1 90 ? -14.567 -18.034 23.590 1.00 34.37 128 PHE A O 1
ATOM 715 N N . TYR A 1 91 ? -14.577 -16.971 21.606 1.00 34.20 129 TYR A N 1
ATOM 716 C CA . TYR A 1 91 ? -15.585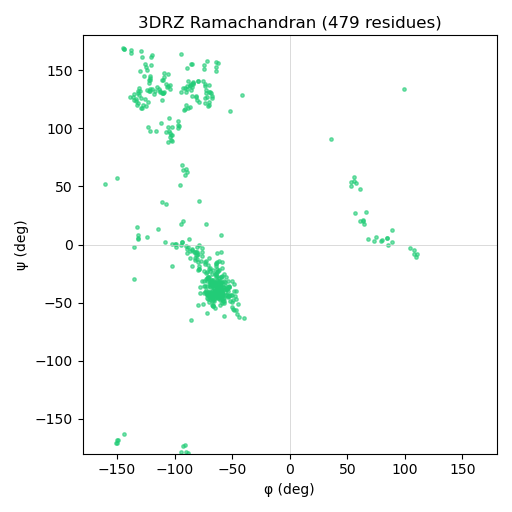 -16.009 22.039 1.00 34.42 129 TYR A CA 1
ATOM 717 C C . TYR A 1 91 ? -16.994 -16.596 22.032 1.00 35.00 129 TYR A C 1
ATOM 718 O O . TYR A 1 91 ? -17.925 -15.989 22.552 1.00 35.83 129 TYR A O 1
ATOM 727 N N . ASN A 1 92 ? -17.133 -17.778 21.455 1.00 35.40 130 ASN A N 1
ATOM 728 C CA . ASN A 1 92 ? -18.422 -18.461 21.383 1.00 36.26 130 ASN A CA 1
ATOM 729 C C . ASN A 1 92 ? -19.501 -17.624 20.716 1.00 36.59 130 ASN A C 1
ATOM 730 O O . ASN A 1 92 ? -20.549 -17.345 21.302 1.00 36.80 130 ASN A O 1
ATOM 735 N N . ILE A 1 93 ? -19.233 -17.230 19.481 1.00 36.28 131 ILE A N 1
ATOM 736 C CA . ILE A 1 93 ? -20.220 -16.547 18.667 1.00 36.54 131 ILE A CA 1
ATOM 737 C C . ILE A 1 93 ? -20.712 -17.544 17.631 1.00 35.95 131 ILE A C 1
ATOM 738 O O . ILE A 1 93 ? -20.173 -17.653 16.525 1.00 34.73 131 ILE A O 1
ATOM 743 N N . THR A 1 94 ? -21.733 -18.305 18.000 1.00 36.75 132 THR A N 1
ATOM 744 C CA . THR A 1 94 ? -22.142 -19.444 17.185 1.00 37.50 132 THR A CA 1
ATOM 745 C C . THR A 1 94 ? -22.473 -19.112 15.727 1.00 37.19 132 THR A C 1
ATOM 746 O O . THR A 1 94 ? -22.087 -19.856 14.830 1.00 37.56 132 THR A O 1
ATOM 750 N N . SER A 1 95 ? -23.150 -18.004 15.457 1.00 38.11 133 SER A N 1
ATOM 751 C CA . SER A 1 95 ? -23.466 -17.722 14.057 1.00 38.81 133 SER A CA 1
ATOM 752 C C . SER A 1 95 ? -22.196 -17.416 13.256 1.00 37.78 133 SER A C 1
ATOM 753 O O . SER A 1 95 ? -22.115 -17.715 12.066 1.00 37.58 133 SER A O 1
ATOM 756 N N . LEU A 1 96 ? -21.199 -16.836 13.921 1.00 37.17 134 LEU A N 1
ATOM 757 C CA . LEU A 1 96 ? -19.909 -16.561 13.289 1.00 36.44 134 LEU A CA 1
ATOM 758 C C . LEU A 1 96 ? -19.119 -17.849 13.052 1.00 36.39 134 LEU A C 1
ATOM 759 O O . LEU A 1 96 ? -18.527 -18.044 11.991 1.00 37.14 134 LEU A O 1
ATOM 764 N N . ILE A 1 97 ? -19.119 -18.733 14.040 1.00 36.63 135 ILE A N 1
ATOM 765 C CA . ILE A 1 97 ? -18.453 -20.021 13.897 1.00 35.73 135 ILE A CA 1
ATOM 766 C C . ILE A 1 97 ? -18.940 -20.709 12.640 1.00 35.17 135 ILE A C 1
ATOM 767 O O . ILE A 1 97 ? -18.151 -21.274 11.868 1.00 35.35 135 ILE A O 1
ATOM 772 N N . LYS A 1 98 ? -20.251 -20.664 12.434 1.00 35.16 136 LYS A N 1
ATOM 773 C CA . LYS A 1 98 ? -20.850 -21.287 11.265 1.00 35.21 136 LYS A CA 1
ATOM 774 C C . LYS A 1 98 ? -20.367 -20.649 9.973 1.00 35.38 136 LYS A C 1
ATOM 775 O O . LYS A 1 98 ? -20.027 -21.357 9.014 1.00 35.55 136 LYS A O 1
ATOM 781 N N . LEU A 1 99 ? -20.348 -19.316 9.952 1.00 35.36 137 LEU A N 1
ATOM 782 C CA . LEU A 1 99 ? -19.917 -18.565 8.775 1.00 35.78 137 LEU A CA 1
ATOM 783 C C . LEU A 1 99 ? -18.481 -18.912 8.407 1.00 35.53 137 LEU A C 1
ATOM 784 O O . LEU A 1 99 ? -18.163 -19.111 7.238 1.00 35.16 137 LEU A O 1
ATOM 789 N N . VAL A 1 100 ? -17.613 -18.978 9.407 1.00 35.16 138 VAL A N 1
ATOM 790 C CA . VAL A 1 100 ? -16.206 -19.259 9.145 1.00 35.73 138 VAL A CA 1
ATOM 791 C C . VAL A 1 100 ? -16.031 -20.691 8.636 1.00 35.94 138 VAL A C 1
ATOM 792 O O . VAL A 1 100 ? -15.327 -20.938 7.652 1.00 35.49 138 VAL A O 1
ATOM 796 N N . LYS A 1 101 ? -16.679 -21.639 9.302 1.00 36.66 139 LYS A N 1
ATOM 797 C CA . LYS A 1 101 ? -16.631 -23.032 8.850 1.00 37.29 139 LYS A CA 1
ATOM 798 C C . LYS A 1 101 ? -17.208 -23.200 7.447 1.00 38.34 139 LYS A C 1
ATOM 799 O O . LYS A 1 101 ? -16.704 -24.003 6.667 1.00 37.97 139 LYS A O 1
ATOM 805 N N . ASP A 1 102 ? -18.253 -22.443 7.110 1.00 39.39 140 ASP A N 1
ATOM 806 C CA . ASP A 1 102 ? -18.770 -22.482 5.741 1.00 40.40 140 ASP A CA 1
ATOM 807 C C . ASP A 1 102 ? -17.725 -21.943 4.776 1.00 41.33 140 ASP A C 1
ATOM 808 O O . ASP A 1 102 ? -17.512 -22.503 3.700 1.00 40.85 140 ASP A O 1
ATOM 813 N N . LYS A 1 103 ? -17.072 -20.851 5.164 1.00 41.63 141 LYS A N 1
ATOM 814 C CA . LYS A 1 103 ? -16.034 -20.270 4.333 1.00 43.44 141 LYS A CA 1
ATOM 815 C C . LYS A 1 103 ? -14.933 -21.283 4.060 1.00 43.49 141 LYS A C 1
ATOM 816 O O . LYS A 1 103 ? -14.507 -21.473 2.912 1.00 43.76 141 LYS A O 1
ATOM 822 N N . ILE A 1 104 ? -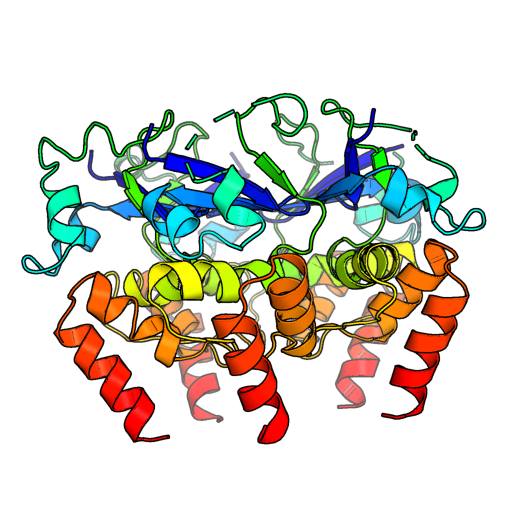14.470 -21.935 5.121 1.00 43.48 142 ILE A N 1
ATOM 823 C CA . ILE A 1 104 ? -13.398 -22.913 4.998 1.00 43.27 142 ILE A CA 1
ATOM 824 C C . ILE A 1 104 ? -13.774 -24.060 4.048 1.00 44.63 142 ILE A C 1
ATOM 825 O O . ILE A 1 104 ? -12.963 -24.464 3.209 1.00 44.89 142 ILE A O 1
ATOM 830 N N . ARG A 1 105 ? -15.001 -24.567 4.176 1.00 45.42 143 ARG A N 1
ATOM 831 C CA . ARG A 1 105 ? -15.479 -25.718 3.393 1.00 46.73 143 ARG A CA 1
ATOM 832 C C . ARG A 1 105 ? -15.559 -25.502 1.878 1.00 47.75 143 ARG A C 1
ATOM 833 O O . ARG A 1 105 ? -15.414 -26.451 1.101 1.00 47.64 143 ARG A O 1
ATOM 841 N N . GLU A 1 106 ? -15.813 -24.272 1.452 1.00 48.57 144 GLU A N 1
ATOM 842 C CA . GLU A 1 106 ? -15.975 -24.023 0.020 1.00 50.25 144 GLU A CA 1
ATOM 843 C C . GLU A 1 106 ? -14.601 -24.000 -0.636 1.00 51.34 144 GLU A C 1
ATOM 844 O O . GLU A 1 106 ? -14.480 -24.087 -1.858 1.00 52.13 144 GLU A O 1
ATOM 850 N N . ARG A 1 107 ? -13.569 -23.899 0.200 1.00 51.90 145 ARG A N 1
ATOM 851 C CA . ARG A 1 107 ? -12.179 -23.908 -0.253 1.00 52.46 145 ARG A CA 1
ATOM 852 C C . ARG A 1 107 ? -11.783 -25.176 -1.031 1.00 52.73 145 ARG A C 1
ATOM 853 O O . ARG A 1 107 ? -12.588 -26.094 -1.242 1.00 52.95 145 ARG A O 1
ATOM 861 N N . SER B 1 5 ? -11.425 25.157 13.531 1.00 45.12 43 SER B N 1
ATOM 862 C CA . SER B 1 5 ? -10.625 23.899 13.530 1.00 44.39 43 SER B CA 1
ATOM 863 C C . SER B 1 5 ? -10.671 23.229 12.169 1.00 41.93 43 SER B C 1
ATOM 864 O O . SER B 1 5 ? -11.581 22.455 11.867 1.00 42.50 43 SER B O 1
ATOM 867 N N . LYS B 1 6 ? -9.681 23.546 11.349 1.00 38.60 44 LYS B N 1
ATOM 868 C CA . LYS B 1 6 ? -9.479 22.882 10.084 1.00 36.13 44 LYS B CA 1
ATOM 869 C C . LYS B 1 6 ? -9.275 21.352 10.315 1.00 33.80 44 LYS B C 1
ATOM 870 O O . LYS B 1 6 ? -9.893 20.509 9.644 1.00 33.04 44 LYS B O 1
ATOM 876 N N . TRP B 1 7 ? -8.433 21.008 11.277 1.00 31.71 45 TRP B N 1
ATOM 877 C CA . TRP B 1 7 ? -8.037 19.609 11.495 1.00 31.37 45 TRP B CA 1
ATOM 878 C C . TRP B 1 7 ? -9.052 18.884 12.357 1.00 31.48 45 TRP B C 1
ATOM 879 O O . TRP B 1 7 ? -9.595 19.450 13.301 1.00 31.00 45 TRP B O 1
ATOM 890 N N . VAL B 1 8 ? -9.327 17.638 12.005 1.00 31.17 46 VAL B N 1
ATOM 891 C CA . VAL B 1 8 ? -10.268 16.825 12.736 1.00 31.79 46 VAL B CA 1
ATOM 892 C C . VAL B 1 8 ? -9.591 15.479 12.977 1.00 31.78 46 VAL B C 1
ATOM 893 O O . VAL B 1 8 ? -9.028 14.870 12.058 1.00 31.50 46 VAL B O 1
ATOM 897 N N . ARG B 1 9 ? -9.616 15.024 14.218 1.00 32.02 47 ARG B N 1
ATOM 898 C CA . ARG B 1 9 ? -9.039 13.735 14.543 1.00 32.69 47 ARG B CA 1
ATOM 899 C C . ARG B 1 9 ? -10.177 12.746 14.741 1.00 31.40 47 ARG B C 1
ATOM 900 O O . ARG B 1 9 ? -11.182 13.085 15.362 1.00 30.76 47 ARG B O 1
ATOM 908 N N . LEU B 1 10 ? -10.012 11.546 14.192 1.00 30.14 48 LEU B N 1
ATOM 909 C CA . LEU B 1 10 ? -10.999 10.483 14.308 1.00 30.49 48 LEU B CA 1
ATOM 910 C C . LEU B 1 10 ? -10.315 9.279 14.970 1.00 31.75 48 LEU B C 1
ATOM 911 O O . LEU B 1 10 ? -9.167 8.916 14.631 1.00 32.11 48 LEU B O 1
ATOM 916 N N . ASN B 1 11 ? -10.999 8.700 15.945 1.00 28.98 49 ASN B N 1
ATOM 917 C CA . ASN B 1 11 ? -10.540 7.477 16.565 1.00 29.04 49 ASN B CA 1
ATOM 918 C C . ASN B 1 11 ? -11.487 6.402 16.049 1.00 28.70 49 ASN B C 1
ATOM 919 O O . ASN B 1 11 ? -12.598 6.239 16.555 1.00 28.35 49 ASN B O 1
ATOM 924 N N . VAL B 1 12 ? -11.051 5.703 15.012 1.00 27.55 50 VAL B N 1
ATOM 925 C CA . VAL B 1 12 ? -11.878 4.713 14.358 1.00 27.81 50 VAL B CA 1
ATOM 926 C C . VAL B 1 12 ? -11.477 3.377 14.953 1.00 27.82 50 VAL B C 1
ATOM 927 O O . VAL B 1 12 ? -10.432 2.843 14.625 1.00 27.90 50 VAL B O 1
ATOM 931 N N . GLY B 1 13 ? -12.270 2.888 15.898 1.00 28.49 51 GLY B N 1
ATOM 932 C CA . GLY B 1 13 ? -12.021 1.563 16.466 1.00 27.95 51 GLY B CA 1
ATOM 933 C C . GLY B 1 13 ? -10.716 1.431 17.215 1.00 29.54 51 GLY B C 1
ATOM 934 O O . GLY B 1 13 ? -10.241 0.324 17.401 1.00 29.49 51 GLY B O 1
ATOM 935 N N . GLY B 1 14 ? -10.149 2.550 17.660 1.00 29.27 52 GLY B N 1
ATOM 936 C CA . GLY B 1 14 ? -8.911 2.518 18.459 1.00 29.86 52 GLY B CA 1
ATOM 937 C C . GLY B 1 14 ? -7.708 3.014 17.669 1.00 30.33 52 GLY B C 1
ATOM 938 O O . GLY B 1 14 ? -6.632 3.151 18.212 1.00 31.59 52 GLY B O 1
ATOM 939 N N . THR B 1 15 ? -7.887 3.309 16.385 1.00 29.39 53 THR B N 1
ATOM 940 C CA . THR B 1 15 ? -6.793 3.808 15.571 1.00 28.99 53 THR B CA 1
ATOM 941 C C . THR B 1 15 ? -7.071 5.239 15.153 1.00 28.46 53 THR B C 1
ATOM 942 O O . THR B 1 15 ? -8.181 5.563 14.725 1.00 28.28 53 THR B O 1
ATOM 946 N N . TYR B 1 16 ? -6.074 6.102 15.283 1.00 28.35 54 TYR B N 1
ATOM 947 C CA . TYR B 1 16 ? -6.300 7.514 15.017 1.00 28.96 54 TYR B CA 1
ATOM 948 C C . TYR B 1 16 ? -6.062 7.871 13.574 1.00 29.66 54 TYR B C 1
ATOM 949 O O . TYR B 1 16 ? -5.080 7.438 12.962 1.00 29.85 54 TYR B O 1
ATOM 958 N N . PHE B 1 17 ? -6.972 8.675 13.056 1.00 28.21 55 PHE B N 1
ATOM 959 C CA . PHE B 1 17 ? -6.852 9.245 11.733 1.00 28.84 55 PHE B CA 1
ATOM 960 C C . PHE B 1 17 ? -6.880 10.757 11.861 1.00 30.45 55 PHE B C 1
ATOM 961 O O . PHE B 1 17 ? -7.596 11.312 12.702 1.00 31.27 55 PHE B O 1
ATOM 969 N N . LEU B 1 18 ? -6.094 11.420 11.025 1.00 29.50 56 LEU B N 1
ATOM 970 C CA . LEU B 1 18 ? -6.075 12.865 11.024 1.00 29.45 56 LEU B CA 1
ATOM 971 C C . LEU B 1 18 ? -6.545 13.303 9.662 1.00 29.12 56 LEU B C 1
ATOM 972 O O . LEU B 1 18 ? -6.044 12.846 8.641 1.00 28.81 56 LEU B O 1
ATOM 977 N N . THR B 1 19 ? -7.513 14.204 9.645 1.00 28.59 57 THR B N 1
ATOM 978 C CA . THR B 1 19 ? -7.963 14.735 8.392 1.00 28.56 57 THR B CA 1
ATOM 979 C C . THR B 1 19 ? -8.431 16.161 8.611 1.00 28.61 57 THR B C 1
ATOM 980 O O . THR B 1 19 ? -8.136 16.764 9.659 1.00 29.18 57 THR B O 1
ATOM 984 N N . THR B 1 20 ? -9.103 16.727 7.619 1.00 29.77 58 THR B N 1
ATOM 985 C CA . THR B 1 20 ? -9.561 18.117 7.706 1.00 29.63 58 THR B CA 1
ATOM 986 C C . THR B 1 20 ? -11.027 18.203 7.360 1.00 29.42 58 THR B C 1
ATOM 987 O O . THR B 1 20 ? -11.594 17.292 6.782 1.00 29.12 58 THR B O 1
ATOM 991 N N . ARG B 1 21 ? -11.635 19.343 7.654 1.00 29.54 59 ARG B N 1
ATOM 992 C CA . ARG B 1 21 ? -12.981 19.575 7.217 1.00 30.37 59 ARG B CA 1
ATOM 993 C C . ARG B 1 21 ? -13.067 19.673 5.699 1.00 30.84 59 ARG B C 1
ATOM 994 O O . ARG B 1 21 ? -14.066 19.259 5.122 1.00 31.62 59 ARG B O 1
ATOM 1002 N N . GLN B 1 22 ? -12.040 20.182 5.034 1.00 30.31 60 GLN B N 1
ATOM 1003 C CA . GLN B 1 22 ? -12.159 20.189 3.567 1.00 33.47 60 GLN B CA 1
ATOM 1004 C C . GLN B 1 22 ? -12.475 18.772 3.071 1.00 32.72 60 GLN B C 1
ATOM 1005 O O . GLN B 1 22 ? -13.249 18.588 2.130 1.00 33.92 60 GLN B O 1
ATOM 1011 N N . THR B 1 23 ? -11.895 17.771 3.727 1.00 30.31 61 THR B N 1
ATOM 1012 C CA . THR B 1 23 ? -12.115 16.383 3.331 1.00 29.85 61 THR B CA 1
ATOM 1013 C C . THR B 1 23 ? -13.440 15.857 3.840 1.00 29.88 61 THR B C 1
ATOM 1014 O O . THR B 1 23 ? -14.218 15.299 3.089 1.00 32.19 61 THR B O 1
ATOM 1018 N N . LEU B 1 24 ? -13.695 16.007 5.129 1.00 30.97 62 LEU B N 1
ATOM 1019 C CA . LEU B 1 24 ? -14.892 15.414 5.717 1.00 31.52 62 LEU B CA 1
ATOM 1020 C C . LEU B 1 24 ? -16.195 16.069 5.276 1.00 31.99 62 LEU B C 1
ATOM 1021 O O . LEU B 1 24 ? -17.276 15.476 5.412 1.00 32.66 62 LEU B O 1
ATOM 1026 N N . CYS B 1 25 ? -16.110 17.296 4.779 1.00 31.58 63 CYS B N 1
ATOM 1027 C CA . CYS B 1 25 ? -17.310 18.011 4.369 1.00 33.66 63 CYS B CA 1
ATOM 1028 C C . CYS B 1 25 ? -17.674 17.694 2.921 1.00 34.02 63 CYS B C 1
ATOM 1029 O O . CYS B 1 25 ? -18.596 18.294 2.366 1.00 33.53 63 CYS B O 1
ATOM 1032 N N . ARG B 1 26 ? -16.944 16.777 2.296 1.00 34.46 64 ARG B N 1
ATOM 1033 C CA . ARG B 1 26 ? -17.146 16.564 0.867 1.00 35.78 64 ARG B CA 1
ATOM 1034 C C . ARG B 1 26 ? -18.439 15.885 0.474 1.00 35.48 64 ARG B C 1
ATOM 1035 O O . ARG B 1 26 ? -18.923 16.122 -0.618 1.00 34.31 64 ARG B O 1
ATOM 1043 N N . ASP B 1 27 ? -18.996 15.051 1.354 1.00 34.36 65 ASP B N 1
ATOM 1044 C CA . ASP B 1 27 ? -20.264 14.353 1.053 1.00 34.72 65 ASP B CA 1
ATOM 1045 C C . ASP B 1 27 ? -21.324 14.650 2.094 1.00 33.42 65 ASP B C 1
ATOM 1046 O O . ASP B 1 27 ? -21.298 14.085 3.193 1.00 33.73 65 ASP B O 1
ATOM 1051 N N . PRO B 1 28 ? -22.255 15.564 1.764 1.00 33.64 66 PRO B N 1
ATOM 1052 C CA . PRO B 1 28 ? -23.242 16.063 2.712 1.00 33.21 66 PRO B CA 1
ATOM 1053 C C . PRO B 1 28 ? -24.136 14.968 3.244 1.00 33.65 66 PRO B C 1
ATOM 1054 O O . PRO B 1 28 ? -24.750 15.138 4.307 1.00 34.10 66 PRO B O 1
ATOM 1058 N N . LYS B 1 29 ? -24.239 13.861 2.516 1.00 33.17 67 LYS B N 1
ATOM 1059 C CA . LYS B 1 29 ? -25.155 12.808 2.939 1.00 33.51 67 LYS B CA 1
ATOM 1060 C C . LYS B 1 29 ? -24.487 11.741 3.788 1.00 34.31 67 LYS B C 1
ATOM 1061 O O . LYS B 1 29 ? -25.136 10.776 4.204 1.00 33.92 67 LYS B O 1
ATOM 1067 N N . SER B 1 30 ? -23.201 11.936 4.069 1.00 33.15 68 SER B N 1
ATOM 1068 C CA . SER B 1 30 ? -22.435 10.940 4.806 1.00 34.40 68 SER B CA 1
ATOM 1069 C C . SER B 1 30 ? -22.529 11.195 6.300 1.00 34.40 68 SER B C 1
ATOM 1070 O O . SER B 1 30 ? -22.736 12.322 6.735 1.00 33.59 68 SER B O 1
ATOM 1073 N N . PHE B 1 31 ? -22.399 10.129 7.073 1.00 34.33 69 PHE B N 1
ATOM 1074 C CA . PHE B 1 31 ? -22.167 10.227 8.509 1.00 34.94 69 PHE B CA 1
ATOM 1075 C C . PHE B 1 31 ? -21.030 11.210 8.835 1.00 34.44 69 PHE B C 1
ATOM 1076 O O . PHE B 1 31 ? -21.102 11.964 9.801 1.00 34.69 69 PHE B O 1
ATOM 1084 N N . LEU B 1 32 ? -19.973 11.195 8.028 1.00 33.40 70 LEU B N 1
ATOM 1085 C CA . LEU B 1 32 ? -18.821 12.047 8.280 1.00 33.08 70 LEU B CA 1
ATOM 1086 C C . LEU B 1 32 ? -19.187 13.536 8.189 1.00 33.25 70 LEU B C 1
ATOM 1087 O O . LEU B 1 32 ? -18.523 14.398 8.766 1.00 32.61 70 LEU B O 1
ATOM 1092 N N . TYR B 1 33 ? -20.251 13.833 7.464 1.00 33.72 71 TYR B N 1
ATOM 1093 C CA . TYR B 1 33 ? -20.709 15.205 7.383 1.00 33.86 71 TYR B CA 1
ATOM 1094 C C . TYR B 1 33 ? -21.115 15.803 8.755 1.00 34.87 71 TYR B C 1
ATOM 1095 O O . TYR B 1 33 ? -20.952 17.022 8.990 1.00 35.13 71 TYR B O 1
ATOM 1104 N N . ARG B 1 34 ? -21.647 14.967 9.657 1.00 34.45 72 ARG B N 1
ATOM 1105 C CA . ARG B 1 34 ? -21.981 15.385 11.032 1.00 36.30 72 ARG B CA 1
ATOM 1106 C C . ARG B 1 34 ? -20.729 15.786 11.802 1.00 36.37 72 ARG B C 1
ATOM 1107 O O . ARG B 1 34 ? -20.767 16.638 12.683 1.00 36.35 72 ARG B O 1
ATOM 1115 N N . LEU B 1 35 ? -19.608 15.194 11.427 1.00 36.31 73 LEU B N 1
ATOM 1116 C CA . LEU B 1 35 ? -18.345 15.617 11.985 1.00 37.92 73 LEU B CA 1
ATOM 1117 C C . LEU B 1 35 ? -17.866 16.903 11.328 1.00 37.50 73 LEU B C 1
ATOM 1118 O O . LEU B 1 35 ? -17.323 17.763 11.985 1.00 38.11 73 LEU B O 1
ATOM 1123 N N . CYS B 1 36 ? -18.012 16.993 10.016 1.00 37.75 74 CYS B N 1
ATOM 1124 C CA . CYS B 1 36 ? -17.749 18.242 9.293 1.00 39.33 74 CYS B CA 1
ATOM 1125 C C . CYS B 1 36 ? -18.407 19.419 10.017 1.00 38.39 74 CYS B C 1
ATOM 1126 O O . CYS B 1 36 ? -17.790 20.457 10.253 1.00 37.65 74 CYS B O 1
ATOM 1129 N N . GLN B 1 37 ? -19.667 19.220 10.382 1.00 39.41 75 GLN B N 1
ATOM 1130 C CA . GLN B 1 37 ? -20.490 20.281 10.907 1.00 39.60 75 GLN B CA 1
ATOM 1131 C C . GLN B 1 37 ? -20.291 20.456 12.403 1.00 40.81 75 GLN B C 1
ATOM 1132 O O . GLN B 1 37 ? -20.845 21.369 13.001 1.00 40.50 75 GLN B O 1
ATOM 1138 N N . ALA B 1 38 ? -19.491 19.579 13.006 1.00 41.92 76 ALA B N 1
ATOM 1139 C CA . ALA B 1 38 ? -19.297 19.611 14.464 1.00 43.17 76 ALA B CA 1
ATOM 1140 C C . ALA B 1 38 ? -20.645 19.576 15.200 1.00 44.29 76 ALA B C 1
ATOM 1141 O O . ALA B 1 38 ? -20.913 20.414 16.074 1.00 43.89 76 ALA B O 1
ATOM 1143 N N . ASP B 1 39 ? -21.469 18.601 14.797 1.00 44.99 77 ASP B N 1
ATOM 1144 C CA . ASP B 1 39 ? -22.796 18.292 15.326 1.00 46.34 77 ASP B CA 1
ATOM 1145 C C . ASP B 1 39 ? -22.756 18.138 16.859 1.00 46.82 77 ASP B C 1
ATOM 1146 O O . ASP B 1 39 ? -22.121 17.218 17.378 1.00 45.59 77 ASP B O 1
ATOM 1151 N N . PRO B 1 40 ? -23.431 19.047 17.585 1.00 47.51 78 PRO B N 1
ATOM 1152 C CA . PRO B 1 40 ? -23.284 19.093 19.046 1.00 48.34 78 PRO B CA 1
ATOM 1153 C C . PRO B 1 40 ? -23.618 17.793 19.776 1.00 49.11 78 PRO B C 1
ATOM 1154 O O . PRO B 1 40 ? -23.094 17.552 20.867 1.00 49.46 78 PRO B O 1
ATOM 1158 N N . ASP B 1 41 ? -24.459 16.946 19.192 1.00 50.01 79 ASP B N 1
ATOM 1159 C CA . ASP B 1 41 ? -24.788 15.697 19.874 1.00 51.15 79 ASP B CA 1
ATOM 1160 C C . ASP B 1 41 ? -23.697 14.625 19.713 1.00 50.82 79 ASP B C 1
ATOM 1161 O O . ASP B 1 41 ? -23.747 13.581 20.373 1.00 50.57 79 ASP B O 1
ATOM 1166 N N . LEU B 1 42 ? -22.701 14.891 18.862 1.00 49.86 80 LEU B N 1
ATOM 1167 C CA . LEU B 1 42 ? -21.518 14.020 18.768 1.00 49.42 80 LEU B CA 1
ATOM 1168 C C . LEU B 1 42 ? -20.430 14.396 19.781 1.00 48.73 80 LEU B C 1
ATOM 1169 O O . LEU B 1 42 ? -19.474 13.649 19.977 1.00 47.52 80 LEU B O 1
ATOM 1174 N N . ASP B 1 43 ? -20.589 15.562 20.405 1.00 48.90 81 ASP B N 1
ATOM 1175 C CA . ASP B 1 43 ? -19.6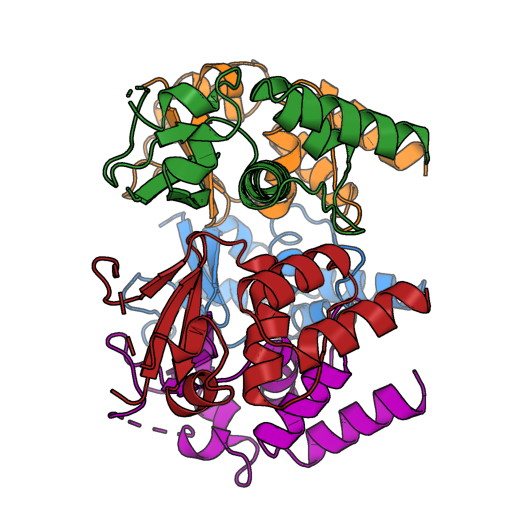51 16.082 21.407 1.00 49.69 81 ASP B CA 1
ATOM 1176 C C . ASP B 1 43 ? -19.219 15.073 22.470 1.00 49.00 81 ASP B C 1
ATOM 1177 O O . ASP B 1 43 ? -18.060 15.057 22.871 1.00 49.96 81 ASP B O 1
ATOM 1182 N N . SER B 1 44 ? -20.155 14.250 22.940 1.00 48.27 82 SER B N 1
ATOM 1183 C CA . SER B 1 44 ? -19.867 13.295 24.016 1.00 47.18 82 SER B CA 1
ATOM 1184 C C . SER B 1 44 ? -19.140 12.042 23.497 1.00 45.97 82 SER B C 1
ATOM 1185 O O . SER B 1 44 ? -18.585 11.257 24.268 1.00 46.06 82 SER B O 1
ATOM 1188 N N . ASP B 1 45 ? -19.150 11.856 22.184 1.00 43.71 83 ASP B N 1
ATOM 1189 C CA . ASP B 1 45 ? -18.427 10.757 21.579 1.00 41.81 83 ASP B CA 1
ATOM 1190 C C . ASP B 1 45 ? -17.058 11.231 21.117 1.00 39.73 83 ASP B C 1
ATOM 1191 O O . ASP B 1 45 ? -16.688 11.033 19.974 1.00 36.40 83 ASP B O 1
ATOM 1196 N N . LYS B 1 46 ? -16.325 11.878 22.011 1.00 38.23 84 LYS B N 1
ATOM 1197 C CA . LYS B 1 46 ? -14.944 12.263 21.732 1.00 38.15 84 LYS B CA 1
ATOM 1198 C C . LYS B 1 46 ? -14.077 11.745 22.848 1.00 37.13 84 LYS B C 1
ATOM 1199 O O . LYS B 1 46 ? -14.511 11.687 23.991 1.00 36.99 84 LYS B O 1
ATOM 1205 N N . ASP B 1 47 ? -12.861 11.343 22.542 1.00 35.35 85 ASP B N 1
ATOM 1206 C CA . ASP B 1 47 ? -12.033 10.882 23.637 1.00 34.26 85 ASP B CA 1
ATOM 1207 C C . ASP B 1 47 ? -11.212 12.021 24.224 1.00 34.63 85 ASP B C 1
ATOM 1208 O O . ASP B 1 47 ? -11.409 13.189 23.879 1.00 33.58 85 ASP B O 1
ATOM 1213 N N . GLU B 1 48 ? -10.308 11.689 25.134 1.00 34.17 86 GLU B N 1
ATOM 1214 C CA . GLU B 1 48 ? -9.526 12.730 25.828 1.00 34.95 86 GLU B CA 1
ATOM 1215 C C . GLU B 1 48 ? -8.617 13.515 24.887 1.00 34.53 86 GLU B C 1
ATOM 1216 O O . GLU B 1 48 ? -8.102 14.572 25.271 1.00 33.39 86 GLU B O 1
ATOM 1222 N N . THR B 1 49 ? -8.376 12.989 23.684 1.00 32.60 87 THR B N 1
ATOM 1223 C CA . THR B 1 49 ? -7.540 13.689 22.720 1.00 32.84 87 THR B CA 1
ATOM 1224 C C . THR B 1 49 ? -8.381 14.605 21.846 1.00 33.17 87 THR B C 1
ATOM 1225 O O . THR B 1 49 ? -7.852 15.317 20.993 1.00 33.75 87 THR B O 1
ATOM 1229 N N . GLY B 1 50 ? -9.693 14.599 22.068 1.00 30.87 88 GLY B N 1
ATOM 1230 C CA . GLY B 1 50 ? -10.594 15.396 21.261 1.00 30.27 88 GLY B CA 1
ATOM 1231 C C . GLY B 1 50 ? -10.989 14.685 19.962 1.00 30.58 88 GLY B C 1
ATOM 1232 O O . GLY B 1 50 ? -11.650 15.264 19.111 1.00 30.79 88 GLY B O 1
ATOM 1233 N N . ALA B 1 51 ? -10.572 13.436 19.795 1.00 29.45 89 ALA B N 1
ATOM 1234 C CA . ALA B 1 51 ? -10.870 12.707 18.555 1.00 29.74 89 ALA B CA 1
ATOM 1235 C C . ALA B 1 51 ? -12.305 12.168 18.574 1.00 29.80 89 ALA B C 1
ATOM 1236 O O . ALA B 1 51 ? -12.767 11.697 19.606 1.00 28.97 89 ALA B O 1
ATOM 1238 N N . TYR B 1 52 ? -13.010 12.222 17.446 1.00 29.14 90 TYR B N 1
ATOM 1239 C CA . TYR B 1 52 ? -14.353 11.621 17.387 1.00 29.00 90 TYR B CA 1
ATOM 1240 C C . TYR B 1 52 ? -14.244 10.114 17.462 1.00 29.12 90 TYR B C 1
ATOM 1241 O O . TYR B 1 52 ? -13.470 9.515 16.718 1.00 29.50 90 TYR B O 1
ATOM 1250 N N . LEU B 1 53 ? -15.038 9.505 18.336 1.00 28.09 91 LEU B N 1
ATOM 1251 C CA . LEU B 1 53 ? -15.045 8.057 18.513 1.00 27.98 91 LEU B CA 1
ATOM 1252 C C . LEU B 1 53 ? -15.963 7.386 17.483 1.00 29.03 91 LEU B C 1
ATOM 1253 O O . LEU B 1 53 ? -17.138 7.753 17.350 1.00 28.28 91 LEU B O 1
ATOM 1258 N N . ILE B 1 54 ? -15.425 6.398 16.781 1.00 26.93 92 ILE B N 1
ATOM 1259 C CA . ILE B 1 54 ? -16.193 5.701 15.764 1.00 28.48 92 ILE B CA 1
ATOM 1260 C C . ILE B 1 54 ? -16.005 4.205 15.921 1.00 27.83 92 ILE B C 1
ATOM 1261 O O . ILE B 1 54 ? -14.885 3.717 15.928 1.00 27.98 92 ILE B O 1
ATOM 1266 N N . ASP B 1 55 ? -17.121 3.495 16.050 1.00 26.92 93 ASP B N 1
ATOM 1267 C CA . ASP B 1 55 ? -17.107 2.076 16.325 1.00 28.25 93 ASP B CA 1
ATOM 1268 C C . ASP B 1 55 ? -17.082 1.272 15.047 1.00 28.21 93 ASP B C 1
ATOM 1269 O O . ASP B 1 55 ? -18.020 0.515 14.754 1.00 27.79 93 ASP B O 1
ATOM 1274 N N . ARG B 1 56 ? -16.006 1.456 14.280 1.00 29.90 94 ARG B N 1
ATOM 1275 C CA . ARG B 1 56 ? -15.817 0.762 13.003 1.00 28.61 94 ARG B CA 1
ATOM 1276 C C . ARG B 1 56 ? -14.372 0.307 12.894 1.00 29.21 94 ARG B C 1
ATOM 1277 O O . ARG B 1 56 ? -13.505 0.747 13.651 1.00 30.44 94 ARG B O 1
ATOM 1285 N N . ASP B 1 57 ? -14.129 -0.591 11.951 1.00 29.69 95 ASP B N 1
ATOM 1286 C CA . ASP B 1 57 ? -12.789 -1.107 11.667 1.00 30.12 95 ASP B CA 1
ATOM 1287 C C . ASP B 1 57 ? -11.911 -0.076 10.946 1.00 29.55 95 ASP B C 1
ATOM 1288 O O . ASP B 1 57 ? -12.260 0.418 9.866 1.00 30.17 95 ASP B O 1
ATOM 1293 N N . PRO B 1 58 ? -10.771 0.267 11.540 1.00 29.12 96 PRO B N 1
ATOM 1294 C CA . PRO B 1 58 ? -9.954 1.318 10.941 1.00 29.22 96 PRO B CA 1
ATOM 1295 C C . PRO B 1 58 ? -9.261 0.851 9.665 1.00 30.81 96 PRO B C 1
ATOM 1296 O O . PRO B 1 58 ? -8.909 1.693 8.842 1.00 30.82 96 PRO B O 1
ATOM 1300 N N . THR B 1 59 ? -9.035 -0.456 9.510 1.00 30.91 97 THR B N 1
ATOM 1301 C CA . THR B 1 59 ? -8.276 -0.922 8.330 1.00 32.76 97 THR B CA 1
ATOM 1302 C C . THR B 1 59 ? -9.066 -0.719 7.038 1.00 33.49 97 THR B C 1
ATOM 1303 O O . THR B 1 59 ? -8.495 -0.461 5.981 1.00 34.77 97 THR B O 1
ATOM 1307 N N . TYR B 1 60 ? -10.388 -0.785 7.106 1.00 30.33 98 TYR B N 1
ATOM 1308 C CA . TYR B 1 60 ? -11.192 -0.561 5.931 1.00 30.40 98 TYR B CA 1
ATOM 1309 C C . TYR B 1 60 ? -11.553 0.912 5.747 1.00 30.50 98 TYR B C 1
ATOM 1310 O O . TYR B 1 60 ? -12.101 1.298 4.712 1.00 30.57 98 TYR B O 1
ATOM 1319 N N . PHE B 1 61 ? -11.222 1.731 6.738 1.00 29.61 99 PHE B N 1
ATOM 1320 C CA . PHE B 1 61 ? -11.513 3.171 6.651 1.00 30.10 99 PHE B CA 1
ATOM 1321 C C . PHE B 1 61 ? -10.569 3.892 5.704 1.00 30.74 99 PHE B C 1
ATOM 1322 O O . PHE B 1 61 ? -10.952 4.860 5.055 1.00 31.60 99 PHE B O 1
ATOM 1330 N N . GLY B 1 62 ? -9.335 3.411 5.608 1.00 29.91 100 GLY B N 1
ATOM 1331 C CA . GLY B 1 62 ? -8.308 4.100 4.811 1.00 31.91 100 GLY B CA 1
ATOM 1332 C C . GLY B 1 62 ? -8.815 4.437 3.412 1.00 31.34 100 GLY B C 1
ATOM 1333 O O . GLY B 1 62 ? -8.793 5.574 2.990 1.00 32.64 100 GLY B O 1
ATOM 1334 N N . PRO B 1 63 ? -9.324 3.435 2.695 1.00 29.58 101 PRO B N 1
ATOM 1335 C CA . PRO B 1 63 ? -9.775 3.695 1.326 1.00 29.41 101 PRO B CA 1
ATOM 1336 C C . PRO B 1 63 ? -10.985 4.626 1.270 1.00 29.66 101 PRO B C 1
ATOM 1337 O O . PRO B 1 63 ? -11.164 5.354 0.294 1.00 30.45 101 PRO B O 1
ATOM 1341 N N . VAL B 1 64 ? -11.824 4.581 2.294 1.00 30.00 102 VAL B N 1
ATOM 1342 C CA . VAL B 1 64 ? -12.977 5.470 2.342 1.00 31.00 102 VAL B CA 1
ATOM 1343 C C . VAL B 1 64 ? -12.511 6.913 2.490 1.00 30.56 102 VAL B C 1
ATOM 1344 O O . VAL B 1 64 ? -12.918 7.790 1.720 1.00 31.19 102 VAL B O 1
ATOM 1348 N N . LEU B 1 65 ? -11.668 7.150 3.491 1.00 29.99 103 LEU B N 1
ATOM 1349 C CA . LEU B 1 65 ? -11.141 8.488 3.726 1.00 30.25 103 LEU B CA 1
ATOM 1350 C C . LEU B 1 65 ? -10.315 8.989 2.511 1.00 30.08 103 LEU B C 1
ATOM 1351 O O . LEU B 1 65 ? -10.411 10.155 2.125 1.00 29.86 103 LEU B O 1
ATOM 1356 N N . ASN B 1 66 ? -9.532 8.104 1.888 1.00 28.87 104 ASN B N 1
ATOM 1357 C CA A ASN B 1 66 ? -8.764 8.488 0.706 0.25 27.99 104 ASN B CA 1
ATOM 1358 C CA B ASN B 1 66 ? -8.740 8.473 0.704 0.75 29.44 104 ASN B CA 1
ATOM 1359 C C . ASN B 1 66 ? -9.631 8.859 -0.466 1.00 28.59 104 ASN B C 1
ATOM 1360 O O . ASN B 1 66 ? -9.317 9.773 -1.222 1.00 28.41 104 ASN B O 1
ATOM 1369 N N . TYR B 1 67 ? -10.738 8.148 -0.609 1.00 27.40 105 TYR B N 1
ATOM 1370 C CA . TYR B 1 67 ? -11.713 8.501 -1.612 1.00 28.56 105 TYR B CA 1
ATOM 1371 C C . TYR B 1 67 ? -12.199 9.935 -1.398 1.00 28.09 105 TYR B C 1
ATOM 1372 O O . TYR B 1 67 ? -12.365 10.697 -2.348 1.00 28.10 105 TYR B O 1
ATOM 1381 N N . LEU B 1 68 ? -12.466 10.311 -0.149 1.00 28.72 106 LEU B N 1
ATOM 1382 C CA . LEU B 1 68 ? -12.886 11.702 0.102 1.00 30.37 106 LEU B CA 1
ATOM 1383 C C . LEU B 1 68 ? -11.753 12.682 -0.226 1.00 30.48 106 LEU B C 1
ATOM 1384 O O . LEU B 1 68 ? -11.989 13.814 -0.673 1.00 31.35 106 LEU B O 1
ATOM 1389 N N . ARG B 1 69 ? -10.515 12.257 -0.004 1.00 30.19 107 ARG B N 1
ATOM 1390 C CA . ARG B 1 69 ? -9.370 13.128 -0.249 1.00 29.66 107 ARG B CA 1
ATOM 1391 C C . ARG B 1 69 ? -9.151 13.393 -1.734 1.00 30.91 107 ARG B C 1
ATOM 1392 O O . ARG B 1 69 ? -8.924 14.538 -2.131 1.00 31.38 107 ARG B O 1
ATOM 1400 N N . HIS B 1 70 ? -9.188 12.354 -2.556 1.00 30.46 108 HIS B N 1
ATOM 1401 C CA . HIS B 1 70 ? -8.840 12.558 -3.966 1.00 31.04 108 HIS B CA 1
ATOM 1402 C C . HIS B 1 70 ? -9.787 11.973 -4.993 1.00 31.53 108 HIS B C 1
ATOM 1403 O O . HIS B 1 70 ? -9.487 12.023 -6.177 1.00 30.54 108 HIS B O 1
ATOM 1410 N N . GLY B 1 71 ? -10.915 11.410 -4.559 1.00 32.37 109 GLY B N 1
ATOM 1411 C CA . GLY B 1 71 ? -11.905 10.936 -5.527 1.00 34.40 109 GLY B CA 1
ATOM 1412 C C . GLY B 1 71 ? -11.612 9.594 -6.173 1.00 34.72 109 GLY B C 1
ATOM 1413 O O . GLY B 1 71 ? -12.364 9.150 -7.023 1.00 36.46 109 GLY B O 1
ATOM 1414 N N . LYS B 1 72 ? -10.528 8.934 -5.778 1.00 34.33 110 LYS B N 1
ATOM 1415 C CA . LYS B 1 72 ? -10.200 7.649 -6.369 1.00 33.80 110 LYS B CA 1
ATOM 1416 C C . LYS B 1 72 ? -10.392 6.545 -5.357 1.00 32.87 110 LYS B C 1
ATOM 1417 O O . LYS B 1 72 ? -10.089 6.693 -4.163 1.00 31.55 110 LYS B O 1
ATOM 1423 N N . LEU B 1 73 ? -10.899 5.422 -5.835 1.00 31.04 111 LEU B N 1
ATOM 1424 C CA . LEU B 1 73 ? -10.954 4.253 -4.988 1.00 31.21 111 LEU B CA 1
ATOM 1425 C C . LEU B 1 73 ? -9.656 3.501 -5.198 1.00 30.49 111 LEU B C 1
ATOM 1426 O O . LEU B 1 73 ? -9.348 3.074 -6.304 1.00 29.97 111 LEU B O 1
ATOM 1431 N N . VAL B 1 74 ? -8.902 3.339 -4.128 1.00 30.01 112 VAL B N 1
ATOM 1432 C CA . VAL B 1 74 ? -7.643 2.629 -4.208 1.00 31.01 112 VAL B CA 1
ATOM 1433 C C . VAL B 1 74 ? -7.675 1.640 -3.061 1.00 31.01 112 VAL B C 1
ATOM 1434 O O . VAL B 1 74 ? -7.856 2.026 -1.902 1.00 30.52 112 VAL B O 1
ATOM 1438 N N . ILE B 1 75 ? -7.542 0.358 -3.383 1.00 30.74 113 ILE B N 1
ATOM 1439 C CA . ILE B 1 75 ? -7.580 -0.660 -2.330 1.00 30.80 113 ILE B CA 1
ATOM 1440 C C . ILE B 1 75 ? -6.418 -1.619 -2.556 1.00 30.75 113 ILE B C 1
ATOM 1441 O O . ILE B 1 75 ? -6.277 -2.205 -3.640 1.00 30.72 113 ILE B O 1
ATOM 1446 N N . ASN B 1 76 ? -5.569 -1.768 -1.562 1.00 29.76 114 ASN B N 1
ATOM 1447 C CA . ASN B 1 76 ? -4.483 -2.719 -1.692 1.00 31.22 114 ASN B CA 1
ATOM 1448 C C . ASN B 1 76 ? -4.997 -4.154 -1.812 1.00 31.48 114 ASN B C 1
ATOM 1449 O O . ASN B 1 76 ? -6.079 -4.473 -1.333 1.00 31.05 114 ASN B O 1
ATOM 1454 N N . LYS B 1 77 ? -4.214 -4.998 -2.467 1.00 31.74 115 LYS B N 1
ATOM 1455 C CA . LYS B 1 77 ? -4.621 -6.357 -2.766 1.00 33.85 115 LYS B CA 1
ATOM 1456 C C . LYS B 1 77 ? -4.848 -7.166 -1.490 1.00 34.62 115 LYS B C 1
ATOM 1457 O O . LYS B 1 77 ? -5.562 -8.164 -1.499 1.00 35.21 115 LYS B O 1
ATOM 1463 N N . ASP B 1 78 ? -4.256 -6.722 -0.393 1.00 35.14 116 ASP B N 1
ATOM 1464 C CA . ASP B 1 78 ? -4.362 -7.472 0.837 1.00 38.38 116 ASP B CA 1
ATOM 1465 C C . ASP B 1 78 ? -5.504 -6.997 1.740 1.00 38.14 116 ASP B C 1
ATOM 1466 O O . ASP B 1 78 ? -5.520 -7.305 2.945 1.00 37.89 116 ASP B O 1
ATOM 1471 N N . LEU B 1 79 ? -6.445 -6.244 1.158 1.00 36.26 117 LEU B N 1
ATOM 1472 C CA . LEU B 1 79 ? -7.569 -5.706 1.909 1.00 35.47 117 LEU B CA 1
ATOM 1473 C C . LEU B 1 79 ? -8.817 -6.153 1.179 1.00 34.13 117 LEU B C 1
ATOM 1474 O O . LEU B 1 79 ? -8.960 -5.907 -0.031 1.00 34.31 117 LEU B O 1
ATOM 1479 N N . ALA B 1 80 ? -9.721 -6.817 1.884 1.00 31.40 118 ALA B N 1
ATOM 1480 C CA . ALA B 1 80 ? -10.914 -7.333 1.216 1.00 30.85 118 ALA B CA 1
ATOM 1481 C C . ALA B 1 80 ? -11.807 -6.184 0.752 1.00 30.24 118 ALA B C 1
ATOM 1482 O O . ALA B 1 80 ? -12.194 -5.321 1.539 1.00 28.11 118 ALA B O 1
ATOM 1484 N N . GLU B 1 81 ? -12.151 -6.177 -0.533 1.00 29.24 119 GLU B N 1
ATOM 1485 C CA . GLU B 1 81 ? -13.035 -5.138 -1.048 1.00 29.32 119 GLU B CA 1
ATOM 1486 C C . GLU B 1 81 ? -14.359 -5.169 -0.311 1.00 29.17 119 GLU B C 1
ATOM 1487 O O . GLU B 1 81 ? -15.011 -4.137 -0.141 1.00 27.85 119 GLU B O 1
ATOM 1493 N N . GLU B 1 82 ? -14.779 -6.362 0.109 1.00 28.38 120 GLU B N 1
ATOM 1494 C CA . GLU B 1 82 ? -16.019 -6.477 0.875 1.00 29.35 120 GLU B CA 1
ATOM 1495 C C . GLU B 1 82 ? -15.966 -5.674 2.188 1.00 29.31 120 GLU B C 1
ATOM 1496 O O . GLU B 1 82 ? -16.997 -5.215 2.693 1.00 29.10 120 GLU B O 1
ATOM 1502 N N . GLY B 1 83 ? -14.777 -5.552 2.773 1.00 29.14 121 GLY B N 1
ATOM 1503 C CA . GLY B 1 83 ? -14.642 -4.777 4.011 1.00 27.97 121 GLY B CA 1
ATOM 1504 C C . GLY B 1 83 ? -14.819 -3.285 3.730 1.00 28.40 121 GLY B C 1
ATOM 1505 O O . GLY B 1 83 ? -15.456 -2.554 4.500 1.00 28.15 121 GLY B O 1
ATOM 1506 N N . VAL B 1 84 ? -14.247 -2.823 2.622 1.00 28.30 122 VAL B N 1
ATOM 1507 C CA . VAL B 1 84 ? -14.392 -1.436 2.244 1.00 27.87 122 VAL B CA 1
ATOM 1508 C C . VAL B 1 84 ? -15.876 -1.165 1.932 1.00 27.81 122 VAL B C 1
ATOM 1509 O O . VAL B 1 84 ? -16.426 -0.106 2.283 1.00 28.21 122 VAL B O 1
ATOM 1513 N N . LEU B 1 85 ? -16.534 -2.113 1.270 1.00 27.61 123 LEU B N 1
ATOM 1514 C CA . LEU B 1 85 ? -17.957 -1.919 0.951 1.00 27.53 123 LEU B CA 1
ATOM 1515 C C . LEU B 1 85 ? -18.737 -1.672 2.231 1.00 28.72 123 LEU B C 1
ATOM 1516 O O . LEU B 1 85 ? -19.555 -0.733 2.314 1.00 28.26 123 LEU B O 1
ATOM 1521 N N . GLU B 1 86 ? -18.509 -2.518 3.232 1.00 27.01 124 GLU B N 1
ATOM 1522 C CA . GLU B 1 86 ? -19.277 -2.364 4.457 1.00 28.86 124 GLU B CA 1
ATOM 1523 C C . GLU B 1 86 ? -19.056 -0.973 5.023 1.00 28.02 124 GLU B C 1
ATOM 1524 O O . GLU B 1 86 ? -19.972 -0.387 5.597 1.00 28.36 124 GLU B O 1
ATOM 1530 N N . GLU B 1 87 ? -17.837 -0.457 4.906 1.00 28.24 125 GLU B N 1
ATOM 1531 C CA . GLU B 1 87 ? -17.555 0.870 5.458 1.00 29.34 125 GLU B CA 1
ATOM 1532 C C . GLU B 1 87 ? -18.174 1.964 4.591 1.00 28.50 125 GLU B C 1
ATOM 1533 O O . GLU B 1 87 ? -18.732 2.897 5.125 1.00 28.68 125 GLU B O 1
ATOM 1539 N N . ALA B 1 88 ? -18.093 1.842 3.269 1.00 29.17 126 ALA B N 1
ATOM 1540 C CA . ALA B 1 88 ? -18.738 2.810 2.392 1.00 29.31 126 ALA B CA 1
ATOM 1541 C C . ALA B 1 88 ? -20.249 2.858 2.663 1.00 29.88 126 ALA B C 1
ATOM 1542 O O . ALA B 1 88 ? -20.859 3.931 2.656 1.00 30.64 126 ALA B O 1
ATOM 1544 N N . GLU B 1 89 ? -20.856 1.705 2.933 1.00 29.07 127 GLU B N 1
ATOM 1545 C CA . GLU B 1 89 ? -22.255 1.692 3.353 1.00 29.38 127 GLU B CA 1
ATOM 1546 C C . GLU B 1 89 ? -22.510 2.348 4.697 1.00 30.54 127 GLU B C 1
ATOM 1547 O O . GLU B 1 89 ? -23.424 3.174 4.813 1.00 30.35 127 GLU B O 1
ATOM 1553 N N . PHE B 1 90 ? -21.702 2.014 5.708 1.00 29.46 128 PHE B N 1
ATOM 1554 C CA . PHE B 1 90 ? -21.908 2.617 6.999 1.00 29.44 128 PHE B CA 1
ATOM 1555 C C . PHE B 1 90 ? -21.777 4.159 6.929 1.00 31.15 128 PHE B C 1
ATOM 1556 O O . PHE B 1 90 ? -22.579 4.891 7.503 1.00 29.65 128 PHE B O 1
ATOM 1564 N N . TYR B 1 91 ? -20.747 4.652 6.239 1.00 30.37 129 TYR B N 1
ATOM 1565 C CA . TYR B 1 91 ? -20.538 6.093 6.213 1.00 31.44 129 TYR B CA 1
ATOM 1566 C C . TYR B 1 91 ? -21.464 6.751 5.200 1.00 31.72 129 TYR B C 1
ATOM 1567 O O . TYR B 1 91 ? -21.501 7.978 5.092 1.00 33.29 129 TYR B O 1
ATOM 1576 N N . ASN B 1 92 ? -22.175 5.915 4.447 1.00 30.43 130 ASN B N 1
ATOM 1577 C CA . ASN B 1 92 ? -23.146 6.350 3.443 1.00 31.05 130 ASN B CA 1
ATOM 1578 C C . ASN B 1 92 ? -22.565 7.264 2.377 1.00 31.95 130 ASN B C 1
ATOM 1579 O O . ASN B 1 92 ? -23.087 8.351 2.130 1.00 32.67 130 ASN B O 1
ATOM 1584 N N . ILE B 1 93 ? -21.488 6.828 1.744 1.00 31.17 131 ILE B N 1
ATOM 1585 C CA . ILE B 1 93 ? -20.900 7.583 0.661 1.00 31.25 131 ILE B CA 1
ATOM 1586 C C . ILE B 1 93 ? -21.338 6.872 -0.607 1.00 31.29 131 ILE B C 1
ATOM 1587 O O . ILE B 1 93 ? -20.724 5.913 -1.038 1.00 30.41 131 ILE B O 1
ATOM 1592 N N . THR B 1 94 ? -22.435 7.332 -1.191 1.00 31.75 132 THR B N 1
ATOM 1593 C CA . THR B 1 94 ? -23.102 6.537 -2.191 1.00 32.60 132 THR B CA 1
ATOM 1594 C C . THR B 1 94 ? -22.285 6.359 -3.466 1.00 32.43 132 THR B C 1
ATOM 1595 O O . THR B 1 94 ? -22.346 5.307 -4.106 1.00 32.85 132 THR B O 1
ATOM 1599 N N . SER B 1 95 ? -21.515 7.372 -3.853 1.00 32.37 133 SER B N 1
ATOM 1600 C CA . SER B 1 95 ? -20.731 7.225 -5.076 1.00 33.37 133 SER B CA 1
ATOM 1601 C C . SER B 1 95 ? -19.631 6.188 -4.828 1.00 32.88 133 SER B C 1
ATOM 1602 O O . SER B 1 95 ? -19.243 5.446 -5.726 1.00 32.85 133 SER B O 1
ATOM 1605 N N . LEU B 1 96 ? -19.147 6.120 -3.591 1.00 31.77 134 LEU B N 1
ATOM 1606 C CA . LEU B 1 96 ? -18.116 5.163 -3.248 1.00 31.41 134 LEU B CA 1
ATOM 1607 C C . LEU B 1 96 ? -18.714 3.756 -3.147 1.00 31.17 134 LEU B C 1
ATOM 1608 O O . LEU B 1 96 ? -18.080 2.777 -3.522 1.00 30.80 134 LEU B O 1
ATOM 1613 N N . ILE B 1 97 ? -19.945 3.645 -2.660 1.00 31.07 135 ILE B N 1
ATOM 1614 C CA . ILE B 1 97 ? -20.572 2.328 -2.566 1.00 30.66 135 ILE B CA 1
ATOM 1615 C C . ILE B 1 97 ? -20.639 1.733 -3.970 1.00 31.52 135 ILE B C 1
ATOM 1616 O O . ILE B 1 97 ? -20.338 0.549 -4.184 1.00 30.31 135 ILE B O 1
ATOM 1621 N N . LYS B 1 98 ? -21.036 2.572 -4.930 1.00 30.71 136 LYS B N 1
ATOM 1622 C CA . LYS B 1 98 ? -21.129 2.141 -6.313 1.00 32.40 136 LYS B CA 1
ATOM 1623 C C . LYS B 1 98 ? -19.773 1.721 -6.885 1.00 31.99 136 LYS B C 1
ATOM 1624 O O . LYS B 1 98 ? -19.676 0.700 -7.569 1.00 32.64 136 LYS B O 1
ATOM 1630 N N . LEU B 1 99 ? -18.731 2.509 -6.618 1.00 32.30 137 LEU B N 1
ATOM 1631 C CA . LEU B 1 99 ? -17.388 2.155 -7.096 1.00 32.50 137 LEU B CA 1
ATOM 1632 C C . LEU B 1 99 ? -16.927 0.805 -6.554 1.00 32.45 137 LEU B C 1
ATOM 1633 O O . LEU B 1 99 ? -16.341 0.004 -7.291 1.00 32.30 137 LEU B O 1
ATOM 1638 N N . VAL B 1 100 ? -17.166 0.558 -5.265 1.00 31.95 138 VAL B N 1
ATOM 1639 C CA . VAL B 1 100 ? -16.707 -0.681 -4.658 1.00 32.39 138 VAL B CA 1
ATOM 1640 C C . VAL B 1 100 ? -17.505 -1.864 -5.191 1.00 33.68 138 VAL B C 1
ATOM 1641 O O . VAL B 1 100 ? -16.940 -2.912 -5.517 1.00 32.59 138 VAL B O 1
ATOM 1645 N N . LYS B 1 101 ? -18.817 -1.691 -5.289 1.00 34.72 139 LYS B N 1
ATOM 1646 C CA . LYS B 1 101 ? -19.659 -2.736 -5.864 1.00 36.73 139 LYS B CA 1
ATOM 1647 C C . LYS B 1 101 ? -19.231 -3.054 -7.285 1.00 37.68 139 LYS B C 1
ATOM 1648 O O . LYS B 1 101 ? -19.212 -4.218 -7.683 1.00 37.03 139 LYS B O 1
ATOM 1654 N N . ASP B 1 102 ? -18.891 -2.022 -8.056 1.00 39.33 140 ASP B N 1
ATOM 1655 C CA . ASP B 1 102 ? -18.474 -2.232 -9.444 1.00 40.17 140 ASP B CA 1
ATOM 1656 C C . ASP B 1 102 ? -17.166 -3.000 -9.479 1.00 40.41 140 ASP B C 1
ATOM 1657 O O . ASP B 1 102 ? -16.979 -3.886 -10.309 1.00 40.83 140 ASP B O 1
ATOM 1662 N N . LYS B 1 103 ? -16.255 -2.639 -8.578 1.00 40.24 141 LYS B N 1
ATOM 1663 C CA . LYS B 1 103 ? -14.945 -3.247 -8.535 1.00 40.35 141 LYS B CA 1
ATOM 1664 C C . LYS B 1 103 ? -15.116 -4.727 -8.229 1.00 39.96 141 LYS B C 1
ATOM 1665 O O . LYS B 1 103 ? -14.516 -5.595 -8.891 1.00 39.75 141 LYS B O 1
ATOM 1671 N N . ILE B 1 104 ? -15.952 -5.016 -7.237 1.00 39.08 142 ILE B N 1
ATOM 1672 C CA . ILE B 1 104 ? -16.219 -6.392 -6.854 1.00 39.24 142 ILE B CA 1
ATOM 1673 C C . ILE B 1 104 ? -16.812 -7.170 -8.031 1.00 41.37 142 ILE B C 1
ATOM 1674 O O . ILE B 1 104 ? -16.518 -8.353 -8.204 1.00 41.55 142 ILE B O 1
ATOM 1679 N N . ARG B 1 105 ? -17.632 -6.497 -8.838 1.00 42.55 143 ARG B N 1
ATOM 1680 C CA . ARG B 1 105 ? -18.267 -7.130 -9.997 1.00 44.94 143 ARG B CA 1
ATOM 1681 C C . ARG B 1 105 ? -17.258 -7.450 -11.089 1.00 46.32 143 ARG B C 1
ATOM 1682 O O . ARG B 1 105 ? -17.416 -8.428 -11.816 1.00 47.00 143 ARG B O 1
ATOM 1690 N N . GLU B 1 106 ? -16.229 -6.618 -11.221 1.00 47.88 144 GLU B N 1
ATOM 1691 C CA . GLU B 1 106 ? -15.304 -6.751 -12.343 1.00 49.07 144 GLU B CA 1
ATOM 1692 C C . GLU B 1 106 ? -14.416 -7.965 -12.142 1.00 49.74 144 GLU B C 1
ATOM 1693 O O . GLU B 1 106 ? -13.741 -8.405 -13.070 1.00 50.30 144 GLU B O 1
ATOM 1699 N N . ARG B 1 107 ? -14.407 -8.497 -10.920 1.00 50.45 145 ARG B N 1
ATOM 1700 C CA . ARG B 1 107 ? -13.599 -9.677 -10.604 1.00 50.09 145 ARG B CA 1
ATOM 1701 C C . ARG B 1 107 ? -13.759 -10.780 -11.643 1.00 50.54 145 ARG B C 1
ATOM 1702 O O . ARG B 1 107 ? -14.689 -11.590 -11.556 1.00 51.12 145 ARG B O 1
ATOM 1710 N N . LYS C 1 6 ? 17.524 19.300 12.646 1.00 33.99 44 LYS C N 1
ATOM 1711 C CA . LYS C 1 6 ? 17.862 18.240 11.618 1.00 32.70 44 LYS C CA 1
ATOM 1712 C C . LYS C 1 6 ? 16.716 17.242 11.431 1.00 32.04 44 LYS C C 1
ATOM 1713 O O . LYS C 1 6 ? 16.354 16.885 10.305 1.00 30.48 44 LYS C O 1
ATOM 1719 N N . TRP C 1 7 ? 16.156 16.789 12.549 1.00 31.05 45 TRP C N 1
ATOM 1720 C CA . TRP C 1 7 ? 15.067 15.813 12.522 1.00 30.87 45 TRP C CA 1
ATOM 1721 C C . TRP C 1 7 ? 13.721 16.514 12.314 1.00 31.59 45 TRP C C 1
ATOM 1722 O O . TRP C 1 7 ? 13.462 17.572 12.895 1.00 31.81 45 TRP C O 1
ATOM 1733 N N . VAL C 1 8 ? 12.873 15.939 11.474 1.00 31.54 46 VAL C N 1
ATOM 1734 C CA . VAL C 1 8 ? 11.570 16.521 11.179 1.00 31.91 46 VAL C CA 1
ATOM 1735 C C . VAL C 1 8 ? 10.539 15.419 11.357 1.00 32.28 46 VAL C C 1
ATOM 1736 O O . VAL C 1 8 ? 10.754 14.302 10.909 1.00 31.33 46 VAL C O 1
ATOM 1740 N N . ARG C 1 9 ? 9.458 15.703 12.068 1.00 31.77 47 ARG C N 1
ATOM 1741 C CA . ARG C 1 9 ? 8.415 14.717 12.284 1.00 31.94 47 ARG C CA 1
ATOM 1742 C C . ARG C 1 9 ? 7.221 15.133 11.440 1.00 31.73 47 ARG C C 1
ATOM 1743 O O . ARG C 1 9 ? 6.901 16.326 11.355 1.00 31.34 47 ARG C O 1
ATOM 1751 N N . LEU C 1 10 ? 6.590 14.154 10.796 1.00 30.36 48 LEU C N 1
ATOM 1752 C CA . LEU C 1 10 ? 5.452 14.406 9.927 1.00 30.14 48 LEU C CA 1
ATOM 1753 C C . LEU C 1 10 ? 4.285 13.571 10.474 1.00 30.40 48 LEU C C 1
ATOM 1754 O O . LEU C 1 10 ? 4.456 12.391 10.794 1.00 31.21 48 LEU C O 1
ATOM 1759 N N . ASN C 1 11 ? 3.128 14.203 10.620 1.00 28.68 49 ASN C N 1
ATOM 1760 C CA . ASN C 1 11 ? 1.919 13.496 10.971 1.00 28.02 49 ASN C CA 1
ATOM 1761 C C . ASN C 1 11 ? 1.126 13.356 9.695 1.00 28.12 49 ASN C C 1
ATOM 1762 O O . ASN C 1 11 ? 0.381 14.271 9.323 1.00 28.14 49 ASN C O 1
ATOM 1767 N N . VAL C 1 12 ? 1.297 12.230 9.014 1.00 27.67 50 VAL C N 1
ATOM 1768 C CA . VAL C 1 12 ? 0.603 12.014 7.762 1.00 27.89 50 VAL C CA 1
ATOM 1769 C C . VAL C 1 12 ? -0.680 11.214 7.982 1.00 29.18 50 VAL C C 1
ATOM 1770 O O . VAL C 1 12 ? -0.641 9.996 8.160 1.00 30.14 50 VAL C O 1
ATOM 1774 N N . GLY C 1 13 ? -1.818 11.911 7.989 1.00 28.46 51 GLY C N 1
ATOM 1775 C CA . GLY C 1 13 ? -3.099 11.251 8.120 1.00 27.74 51 GLY C CA 1
ATOM 1776 C C . GLY C 1 13 ? -3.265 10.542 9.452 1.00 28.42 51 GLY C C 1
ATOM 1777 O O . GLY C 1 13 ? -4.108 9.663 9.587 1.00 29.56 51 GLY C O 1
ATOM 1778 N N . GLY C 1 14 ? -2.478 10.931 10.438 1.00 28.86 52 GLY C N 1
ATOM 1779 C CA . GLY C 1 14 ? -2.592 10.332 11.783 1.00 28.41 52 GLY C CA 1
ATOM 1780 C C . GLY C 1 14 ? -1.449 9.414 12.148 1.00 29.23 52 GLY C C 1
ATOM 1781 O O . GLY C 1 14 ? -1.359 8.955 13.263 1.00 29.10 52 GLY C O 1
ATOM 1782 N N . THR C 1 15 ? -0.585 9.122 11.184 1.00 29.28 53 THR C N 1
ATOM 1783 C CA . THR C 1 15 ? 0.566 8.252 11.408 1.00 29.62 53 THR C CA 1
ATOM 1784 C C . THR C 1 15 ? 1.844 9.078 11.372 1.00 27.82 53 THR C C 1
ATOM 1785 O O . THR C 1 15 ? 2.039 9.871 10.445 1.00 27.98 53 THR C O 1
ATOM 1789 N N . TYR C 1 16 ? 2.711 8.914 12.370 1.00 28.21 54 TYR C N 1
ATOM 1790 C CA . TYR C 1 16 ? 3.954 9.707 12.418 1.00 29.13 54 TYR C CA 1
ATOM 1791 C C . TYR C 1 16 ? 5.091 9.102 11.614 1.00 29.20 54 TYR C C 1
ATOM 1792 O O . TYR C 1 16 ? 5.291 7.871 11.643 1.00 28.94 54 TYR C O 1
ATOM 1801 N N . PHE C 1 17 ? 5.818 9.960 10.896 1.00 29.17 55 PHE C N 1
ATOM 1802 C CA . PHE C 1 17 ? 7.039 9.584 10.206 1.00 28.87 55 PHE C CA 1
ATOM 1803 C C . PHE C 1 17 ? 8.152 10.469 10.722 1.00 28.97 55 PHE C C 1
ATOM 1804 O O . PHE C 1 17 ? 7.959 11.662 10.943 1.00 29.05 55 PHE C O 1
ATOM 1812 N N . LEU C 1 18 ? 9.308 9.872 10.940 1.00 28.89 56 LEU C N 1
ATOM 1813 C CA . LEU C 1 18 ? 10.456 10.636 11.420 1.00 29.44 56 LEU C CA 1
ATOM 1814 C C . LEU C 1 18 ? 11.419 10.653 10.259 1.00 29.78 56 LEU C C 1
ATOM 1815 O O . LEU C 1 18 ? 11.751 9.597 9.734 1.00 30.03 56 LEU C O 1
ATOM 1820 N N . THR C 1 19 ? 11.829 11.840 9.829 1.00 27.43 57 THR C N 1
ATOM 1821 C CA . THR C 1 19 ? 12.839 11.925 8.811 1.00 28.31 57 THR C CA 1
ATOM 1822 C C . THR C 1 19 ? 13.752 13.122 9.085 1.00 28.37 57 THR C C 1
ATOM 1823 O O . THR C 1 19 ? 13.790 13.656 10.212 1.00 27.89 57 THR C O 1
ATOM 1827 N N . THR C 1 20 ? 14.498 13.533 8.073 1.00 28.92 58 THR C N 1
ATOM 1828 C CA . THR C 1 20 ? 15.458 14.621 8.251 1.00 29.82 58 THR C CA 1
ATOM 1829 C C . THR C 1 20 ? 15.250 15.688 7.194 1.00 30.52 58 THR C C 1
ATOM 1830 O O . THR C 1 20 ? 14.654 15.435 6.138 1.00 29.23 58 THR C O 1
ATOM 1834 N N . ARG C 1 21 ? 15.771 16.885 7.463 1.00 31.50 59 ARG C N 1
ATOM 1835 C CA . ARG C 1 21 ? 15.692 17.947 6.466 1.00 32.52 59 ARG C CA 1
ATOM 1836 C C . ARG C 1 21 ? 16.378 17.552 5.184 1.00 31.95 59 ARG C C 1
ATOM 1837 O O . ARG C 1 21 ? 15.887 17.877 4.118 1.00 32.03 59 ARG C O 1
ATOM 1845 N N . GLN C 1 22 ? 17.518 16.862 5.291 1.00 32.94 60 GLN C N 1
ATOM 1846 C CA . GLN C 1 22 ? 18.245 16.426 4.100 1.00 33.67 60 GLN C CA 1
ATOM 1847 C C . GLN C 1 22 ? 17.344 15.600 3.191 1.00 33.17 60 GLN C C 1
ATOM 1848 O O . GLN C 1 22 ? 17.329 15.763 1.972 1.00 33.24 60 GLN C O 1
ATOM 1854 N N . THR C 1 23 ? 16.572 14.702 3.783 1.00 32.34 61 THR C N 1
ATOM 1855 C CA . THR C 1 23 ? 15.679 13.883 2.988 1.00 31.44 61 THR C CA 1
ATOM 1856 C C . THR C 1 23 ? 14.569 14.693 2.355 1.00 32.37 61 THR C C 1
ATOM 1857 O O . THR C 1 23 ? 14.285 14.565 1.165 1.00 32.65 61 THR C O 1
ATOM 1861 N N . LEU C 1 24 ? 13.921 15.515 3.157 1.00 33.02 62 LEU C N 1
ATOM 1862 C CA . LEU C 1 24 ? 12.782 16.277 2.670 1.00 35.26 62 LEU C CA 1
ATOM 1863 C C . LEU C 1 24 ? 13.247 17.370 1.700 1.00 37.17 62 LEU C C 1
ATOM 1864 O O . LEU C 1 24 ? 12.456 17.901 0.935 1.00 38.95 62 LEU C O 1
ATOM 1869 N N . CYS C 1 25 ? 14.535 17.691 1.732 1.00 38.69 63 CYS C N 1
ATOM 1870 C CA . CYS C 1 25 ? 15.110 18.673 0.801 1.00 40.94 63 CYS C CA 1
ATOM 1871 C C . CYS C 1 25 ? 15.491 18.101 -0.562 1.00 39.71 63 CYS C C 1
ATOM 1872 O O . CYS C 1 25 ? 15.871 18.858 -1.458 1.00 39.99 63 CYS C O 1
ATOM 1875 N N . ARG C 1 26 ? 15.403 16.783 -0.726 1.00 38.42 64 ARG C N 1
ATOM 1876 C CA . ARG C 1 26 ? 15.958 16.145 -1.920 1.00 37.37 64 ARG C CA 1
ATOM 1877 C C . ARG C 1 26 ? 15.445 16.804 -3.192 1.00 36.26 64 ARG C C 1
ATOM 1878 O O . ARG C 1 26 ? 16.217 17.025 -4.115 1.00 35.70 64 ARG C O 1
ATOM 1886 N N . ASP C 1 27 ? 14.145 17.092 -3.243 1.00 33.78 65 ASP C N 1
ATOM 1887 C CA . ASP C 1 27 ? 13.539 17.709 -4.428 1.00 33.02 65 ASP C CA 1
ATOM 1888 C C . ASP C 1 27 ? 12.993 19.101 -4.079 1.00 30.94 65 ASP C C 1
ATOM 1889 O O . ASP C 1 27 ? 11.891 19.232 -3.537 1.00 29.69 65 ASP C O 1
ATOM 1894 N N . PRO C 1 28 ? 13.774 20.151 -4.386 1.00 31.27 66 PRO C N 1
ATOM 1895 C CA . PRO C 1 28 ? 13.369 21.504 -3.993 1.00 31.52 66 PRO C CA 1
ATOM 1896 C C . PRO C 1 28 ? 12.016 21.907 -4.590 1.00 32.21 66 PRO C C 1
ATOM 1897 O O . PRO C 1 28 ? 11.342 22.795 -4.052 1.00 31.43 66 PRO C O 1
ATOM 1901 N N . LYS C 1 29 ? 11.596 21.233 -5.662 1.00 31.46 67 LYS C N 1
ATOM 1902 C CA . LYS C 1 29 ? 10.329 21.576 -6.313 1.00 32.43 67 LYS C CA 1
ATOM 1903 C C . LYS C 1 29 ? 9.119 20.955 -5.624 1.00 32.79 67 LYS C C 1
ATOM 1904 O O . LYS C 1 29 ? 7.974 21.304 -5.913 1.00 32.50 67 LYS C O 1
ATOM 1910 N N . SER C 1 30 ? 9.370 20.031 -4.710 1.00 32.92 68 SER C N 1
ATOM 1911 C CA . SER C 1 30 ? 8.286 19.352 -4.018 1.00 35.15 68 SER C CA 1
ATOM 1912 C C . SER C 1 30 ? 7.606 20.215 -2.961 1.00 35.23 68 SER C C 1
ATOM 1913 O O . SER C 1 30 ? 8.227 21.114 -2.406 1.00 35.83 68 SER C O 1
ATOM 1916 N N . PHE C 1 31 ? 6.339 19.888 -2.696 1.00 35.91 69 PHE C N 1
ATOM 1917 C CA . PHE C 1 31 ? 5.515 20.359 -1.563 1.00 38.17 69 PHE C CA 1
ATOM 1918 C C . PHE C 1 31 ? 6.245 20.196 -0.230 1.00 36.00 69 PHE C C 1
ATOM 1919 O O . PHE C 1 31 ? 6.091 21.005 0.675 1.00 35.34 69 PHE C O 1
ATOM 1927 N N . LEU C 1 32 ? 7.080 19.171 -0.142 1.00 33.74 70 LEU C N 1
ATOM 1928 C CA . LEU C 1 32 ? 7.751 18.833 1.091 1.00 32.52 70 LEU C CA 1
ATOM 1929 C C . LEU C 1 32 ? 8.947 19.733 1.342 1.00 32.16 70 LEU C C 1
ATOM 1930 O O . LEU C 1 32 ? 9.381 19.883 2.481 1.00 32.73 70 LEU C O 1
ATOM 1935 N N . TYR C 1 33 ? 9.461 20.353 0.282 1.00 32.55 71 TYR C N 1
ATOM 1936 C CA . TYR C 1 33 ? 10.610 21.247 0.415 1.00 33.31 71 TYR C CA 1
ATOM 1937 C C . TYR C 1 33 ? 10.433 22.349 1.477 1.00 34.56 71 TYR C C 1
ATOM 1938 O O . TYR C 1 33 ? 11.395 22.715 2.138 1.00 35.33 71 TYR C O 1
ATOM 1947 N N . ARG C 1 34 ? 9.235 22.892 1.641 1.00 35.72 72 ARG C N 1
ATOM 1948 C CA . ARG C 1 34 ? 9.051 23.927 2.680 1.00 38.60 72 ARG C CA 1
ATOM 1949 C C . ARG C 1 34 ? 9.281 23.436 4.113 1.00 39.73 72 ARG C C 1
ATOM 1950 O O . ARG C 1 34 ? 9.430 24.242 5.034 1.00 38.19 72 ARG C O 1
ATOM 1958 N N . LEU C 1 35 ? 9.275 22.119 4.296 1.00 39.71 73 LEU C N 1
ATOM 1959 C CA . LEU C 1 35 ? 9.382 21.531 5.615 1.00 42.02 73 LEU C CA 1
ATOM 1960 C C . LEU C 1 35 ? 10.827 21.196 5.959 1.00 43.20 73 LEU C C 1
ATOM 1961 O O . LEU C 1 35 ? 11.106 20.649 7.027 1.00 43.44 73 LEU C O 1
ATOM 1966 N N . CYS C 1 36 ? 11.750 21.512 5.065 1.00 44.06 74 CYS C N 1
ATOM 1967 C CA . CYS C 1 36 ? 13.128 21.109 5.308 1.00 45.50 74 CYS C CA 1
ATOM 1968 C C . CYS C 1 36 ? 14.087 22.285 5.526 1.00 46.28 74 CYS C C 1
ATOM 1969 O O . CYS C 1 36 ? 15.311 22.114 5.533 1.00 46.22 74 CYS C O 1
ATOM 1972 N N . GLN C 1 37 ? 13.521 23.469 5.744 1.00 47.27 75 GLN C N 1
ATOM 1973 C CA . GLN C 1 37 ? 14.327 24.676 5.931 1.00 48.95 75 GLN C CA 1
ATOM 1974 C C . GLN C 1 37 ? 14.750 24.834 7.391 1.00 49.49 75 GLN C C 1
ATOM 1975 O O . GLN C 1 37 ? 14.368 24.027 8.245 1.00 50.21 75 GLN C O 1
ATOM 1981 N N . SER C 1 44 ? 2.661 25.962 7.720 1.00 49.90 82 SER C N 1
ATOM 1982 C CA . SER C 1 44 ? 2.186 24.597 7.942 1.00 48.60 82 SER C CA 1
ATOM 1983 C C . SER C 1 44 ? 1.842 24.348 9.403 1.00 47.78 82 SER C C 1
ATOM 1984 O O . SER C 1 44 ? 2.607 24.691 10.305 1.00 47.65 82 SER C O 1
ATOM 1987 N N . ASP C 1 45 ? 0.690 23.731 9.634 1.00 46.01 83 ASP C N 1
ATOM 1988 C CA . ASP C 1 45 ? 0.263 23.450 10.983 1.00 43.76 83 ASP C CA 1
ATOM 1989 C C . ASP C 1 45 ? 1.071 22.291 11.542 1.00 41.48 83 ASP C C 1
ATOM 1990 O O . ASP C 1 45 ? 1.531 21.412 10.798 1.00 38.92 83 ASP C O 1
ATOM 1995 N N . LYS C 1 46 ? 1.233 22.319 12.855 1.00 39.56 84 LYS C N 1
ATOM 1996 C CA . LYS C 1 46 ? 1.912 21.288 13.600 1.00 39.79 84 LYS C CA 1
ATOM 1997 C C . LYS C 1 46 ? 1.007 20.898 14.744 1.00 39.91 84 LYS C C 1
ATOM 1998 O O . LYS C 1 46 ? 0.241 21.729 15.231 1.00 39.52 84 LYS C O 1
ATOM 2004 N N . ASP C 1 47 ? 1.068 19.640 15.176 1.00 39.40 85 ASP C N 1
ATOM 2005 C CA . ASP C 1 47 ? 0.358 19.271 16.384 1.00 39.77 85 ASP C CA 1
ATOM 2006 C C . ASP C 1 47 ? 1.257 19.509 17.585 1.00 41.21 85 ASP C C 1
ATOM 2007 O O . ASP C 1 47 ? 2.388 19.997 17.428 1.00 40.16 85 ASP C O 1
ATOM 2012 N N . GLU C 1 48 ? 0.741 19.195 18.772 1.00 41.60 86 GLU C N 1
ATOM 2013 C CA . GLU C 1 48 ? 1.440 19.486 20.017 1.00 43.71 86 GLU C CA 1
ATOM 2014 C C . GLU C 1 48 ? 2.772 18.760 20.112 1.00 42.64 86 GLU C C 1
ATOM 2015 O O . GLU C 1 48 ? 3.594 19.088 20.966 1.00 43.50 86 GLU C O 1
ATOM 2021 N N . THR C 1 49 ? 2.989 17.770 19.251 1.00 41.36 87 THR C N 1
ATOM 2022 C CA . THR C 1 49 ? 4.273 17.070 19.235 1.00 40.55 87 THR C CA 1
ATOM 2023 C C . THR C 1 49 ? 5.292 17.750 18.316 1.00 39.59 87 THR C C 1
ATOM 2024 O O . THR C 1 49 ? 6.419 17.298 18.228 1.00 40.45 87 THR C O 1
ATOM 2028 N N . GLY C 1 50 ? 4.900 18.828 17.633 1.00 37.86 88 GLY C N 1
ATOM 2029 C CA . GLY C 1 50 ? 5.812 19.517 16.707 1.00 35.89 88 GLY C CA 1
ATOM 2030 C C . GLY C 1 50 ? 5.850 18.889 15.308 1.00 34.25 88 GLY C C 1
ATOM 2031 O O . GLY C 1 50 ? 6.630 19.297 14.439 1.00 33.65 88 GLY C O 1
ATOM 2032 N N . ALA C 1 51 ? 4.993 17.902 15.079 1.00 32.29 89 ALA C N 1
ATOM 2033 C CA . ALA C 1 51 ? 4.921 17.245 13.774 1.00 31.68 89 ALA C CA 1
ATOM 2034 C C . ALA C 1 51 ? 4.132 18.085 12.803 1.00 30.34 89 ALA C C 1
ATOM 2035 O O . ALA C 1 51 ? 3.114 18.664 13.176 1.00 31.25 89 ALA C O 1
ATOM 2037 N N . TYR C 1 52 ? 4.569 18.144 11.551 1.00 29.21 90 TYR C N 1
ATOM 2038 C CA . TYR C 1 52 ? 3.762 18.827 10.542 1.00 28.42 90 TYR C CA 1
ATOM 2039 C C . TYR C 1 52 ? 2.545 17.984 10.166 1.00 28.31 90 TYR C C 1
ATOM 2040 O O . TYR C 1 52 ? 2.672 16.792 9.899 1.00 28.21 90 TYR C O 1
ATOM 2049 N N . LEU C 1 53 ? 1.388 18.625 10.060 1.00 28.30 91 LEU C N 1
ATOM 2050 C CA . LEU C 1 53 ? 0.152 17.914 9.782 1.00 28.19 91 LEU C CA 1
ATOM 2051 C C . LEU C 1 53 ? -0.097 17.821 8.289 1.00 29.38 91 LEU C C 1
ATOM 2052 O O . LEU C 1 53 ? -0.060 18.829 7.583 1.00 27.25 91 LEU C O 1
ATOM 2057 N N . ILE C 1 54 ? -0.401 16.620 7.819 1.00 28.24 92 ILE C N 1
ATOM 2058 C CA . ILE C 1 54 ? -0.621 16.402 6.396 1.00 30.16 92 ILE C CA 1
ATOM 2059 C C . ILE C 1 54 ? -1.872 15.540 6.245 1.00 29.84 92 ILE C C 1
ATOM 2060 O O . ILE C 1 54 ? -1.986 14.462 6.847 1.00 30.27 92 ILE C O 1
ATOM 2065 N N . ASP C 1 55 ? -2.822 16.044 5.472 1.00 28.80 93 ASP C N 1
ATOM 2066 C CA . ASP C 1 55 ? -4.115 15.358 5.301 1.00 28.72 93 ASP C CA 1
ATOM 2067 C C . ASP C 1 55 ? -4.041 14.392 4.127 1.00 28.35 93 ASP C C 1
ATOM 2068 O O . ASP C 1 55 ? -4.721 14.584 3.130 1.00 29.38 93 ASP C O 1
ATOM 2073 N N . ARG C 1 56 ? -3.203 13.361 4.241 1.00 29.23 94 ARG C N 1
ATOM 2074 C CA . ARG C 1 56 ? -3.028 12.360 3.175 1.00 29.04 94 ARG C CA 1
ATOM 2075 C C . ARG C 1 56 ? -2.810 10.969 3.796 1.00 29.55 94 ARG C C 1
ATOM 2076 O O . ARG C 1 56 ? -2.563 10.831 5.005 1.00 29.98 94 ARG C O 1
ATOM 2084 N N . ASP C 1 57 ? -2.876 9.952 2.948 1.00 29.51 95 ASP C N 1
ATOM 2085 C CA . ASP C 1 57 ? -2.757 8.574 3.383 1.00 29.78 95 ASP C CA 1
ATOM 2086 C C . ASP C 1 57 ? -1.313 8.212 3.746 1.00 29.55 95 ASP C C 1
ATOM 2087 O O . ASP C 1 57 ? -0.399 8.433 2.951 1.00 29.49 95 ASP C O 1
ATOM 2092 N N . PRO C 1 58 ? -1.096 7.688 4.959 1.00 29.64 96 PRO C N 1
ATOM 2093 C CA . PRO C 1 58 ? 0.252 7.344 5.375 1.00 29.41 96 PRO C CA 1
ATOM 2094 C C . PRO C 1 58 ? 0.761 6.075 4.696 1.00 31.37 96 PRO C C 1
ATOM 2095 O O . PRO C 1 58 ? 1.975 5.907 4.570 1.00 31.05 96 PRO C O 1
ATOM 2099 N N . THR C 1 59 ? -0.132 5.203 4.226 1.00 30.63 97 THR C N 1
ATOM 2100 C CA . THR C 1 59 ? 0.369 3.949 3.642 1.00 33.27 97 THR C CA 1
ATOM 2101 C C . THR C 1 59 ? 1.084 4.231 2.316 1.00 31.86 97 THR C C 1
ATOM 2102 O O . THR C 1 59 ? 2.164 3.700 2.019 1.00 32.69 97 THR C O 1
ATOM 2106 N N . TYR C 1 60 ? 0.503 5.119 1.532 1.00 30.11 98 TYR C N 1
ATOM 2107 C CA . TYR C 1 60 ? 1.119 5.450 0.267 1.00 28.39 98 TYR C CA 1
ATOM 2108 C C . TYR C 1 60 ? 2.252 6.441 0.455 1.00 28.77 98 TYR C C 1
ATOM 2109 O O . TYR C 1 60 ? 3.054 6.629 -0.448 1.00 30.51 98 TYR C O 1
ATOM 2118 N N . PHE C 1 61 ? 2.356 7.044 1.644 1.00 29.60 99 PHE C N 1
ATOM 2119 C CA . PHE C 1 61 ? 3.465 7.944 1.902 1.00 29.48 99 PHE C CA 1
ATOM 2120 C C . PHE C 1 61 ? 4.788 7.193 1.970 1.00 30.77 99 PHE C C 1
ATOM 2121 O O . PHE C 1 61 ? 5.832 7.731 1.586 1.00 31.41 99 PHE C O 1
ATOM 2129 N N . GLY C 1 62 ? 4.753 5.964 2.490 1.00 29.79 100 GLY C N 1
ATOM 2130 C CA . GLY C 1 62 ? 5.980 5.198 2.719 1.00 29.64 100 GLY C CA 1
ATOM 2131 C C . GLY C 1 62 ? 6.895 5.201 1.504 1.00 29.98 100 GLY C C 1
ATOM 2132 O O . GLY C 1 62 ? 8.043 5.601 1.570 1.00 30.79 100 GLY C O 1
ATOM 2133 N N . PRO C 1 63 ? 6.385 4.763 0.354 1.00 28.88 101 PRO C N 1
ATOM 2134 C CA . PRO C 1 63 ? 7.273 4.735 -0.815 1.00 29.28 101 PRO C CA 1
ATOM 2135 C C . PRO C 1 63 ? 7.679 6.121 -1.300 1.00 30.07 101 PRO C C 1
ATOM 2136 O O . PRO C 1 63 ? 8.727 6.266 -1.912 1.00 28.53 101 PRO C O 1
ATOM 2140 N N . VAL C 1 64 ? 6.866 7.149 -1.032 1.00 28.94 102 VAL C N 1
ATOM 2141 C CA . VAL C 1 64 ? 7.269 8.501 -1.433 1.00 29.36 102 VAL C CA 1
ATOM 2142 C C . VAL C 1 64 ? 8.495 8.926 -0.640 1.00 29.00 102 VAL C C 1
ATOM 2143 O O . VAL C 1 64 ? 9.477 9.414 -1.165 1.00 28.36 102 VAL C O 1
ATOM 2147 N N . LEU C 1 65 ? 8.409 8.735 0.665 1.00 29.03 103 LEU C N 1
ATOM 2148 C CA . LEU C 1 65 ? 9.473 9.126 1.554 1.00 28.67 103 LEU C CA 1
ATOM 2149 C C . LEU C 1 65 ? 10.720 8.265 1.337 1.00 28.36 103 LEU C C 1
ATOM 2150 O O . LEU C 1 65 ? 11.849 8.769 1.414 1.00 28.73 103 LEU C O 1
ATOM 2155 N N . ASN C 1 66 ? 10.520 6.993 1.004 1.00 28.74 104 ASN C N 1
ATOM 2156 C CA . ASN C 1 66 ? 11.646 6.107 0.699 1.00 30.35 104 ASN C CA 1
ATOM 2157 C C . ASN C 1 66 ? 12.355 6.559 -0.550 1.00 29.46 104 ASN C C 1
ATOM 2158 O O . ASN C 1 66 ? 13.589 6.553 -0.655 1.00 30.28 104 ASN C O 1
ATOM 2163 N N . TYR C 1 67 ? 11.573 6.962 -1.534 1.00 29.49 105 TYR C N 1
ATOM 2164 C CA . TYR C 1 67 ? 12.183 7.516 -2.717 1.00 29.28 105 TYR C CA 1
ATOM 2165 C C . TYR C 1 67 ? 13.026 8.763 -2.410 1.00 29.17 105 TYR C C 1
ATOM 2166 O O . TYR C 1 67 ? 14.089 8.970 -2.977 1.00 29.37 105 TYR C O 1
ATOM 2175 N N . LEU C 1 68 ? 12.536 9.634 -1.546 1.00 30.88 106 LEU C N 1
ATOM 2176 C CA . LEU C 1 68 ? 13.353 10.789 -1.158 1.00 30.91 106 LEU C CA 1
ATOM 2177 C C . LEU C 1 68 ? 14.617 10.334 -0.428 1.00 30.96 106 LEU C C 1
ATOM 2178 O O . LEU C 1 68 ? 15.690 10.988 -0.516 1.00 31.50 106 LEU C O 1
ATOM 2183 N N . ARG C 1 69 ? 14.508 9.250 0.326 1.00 30.17 107 ARG C N 1
ATOM 2184 C CA . ARG C 1 69 ? 15.683 8.738 1.053 1.00 30.43 107 ARG C CA 1
ATOM 2185 C C . ARG C 1 69 ? 16.764 8.139 0.153 1.00 31.32 107 ARG C C 1
ATOM 2186 O O . ARG C 1 69 ? 17.959 8.385 0.363 1.00 30.64 107 ARG C O 1
ATOM 2194 N N . HIS C 1 70 ? 16.373 7.316 -0.814 1.00 30.42 108 HIS C N 1
ATOM 2195 C CA . HIS C 1 70 ? 17.398 6.630 -1.610 1.00 30.21 108 HIS C CA 1
ATOM 2196 C C . HIS C 1 70 ? 17.209 6.685 -3.126 1.00 30.60 108 HIS C C 1
ATOM 2197 O O . HIS C 1 70 ? 17.957 6.041 -3.885 1.00 28.92 108 HIS C O 1
ATOM 2204 N N . GLY C 1 71 ? 16.219 7.439 -3.580 1.00 30.89 109 GLY C N 1
ATOM 2205 C CA . GLY C 1 71 ? 16.043 7.641 -5.030 1.00 31.24 109 GLY C CA 1
ATOM 2206 C C . GLY C 1 71 ? 15.457 6.492 -5.837 1.00 31.80 109 GLY C C 1
ATOM 2207 O O . GLY C 1 71 ? 15.416 6.548 -7.089 1.00 32.47 109 GLY C O 1
ATOM 2208 N N . LYS C 1 72 ? 15.020 5.441 -5.158 1.00 31.63 110 LYS C N 1
ATOM 2209 C CA . LYS C 1 72 ? 14.429 4.295 -5.849 1.00 31.89 110 LYS C CA 1
ATOM 2210 C C . LYS C 1 72 ? 12.941 4.251 -5.574 1.00 31.41 110 LYS C C 1
ATOM 2211 O O . LYS C 1 72 ? 12.499 4.562 -4.462 1.00 31.82 110 LYS C O 1
ATOM 2217 N N . LEU C 1 73 ? 12.169 3.833 -6.574 1.00 30.60 111 LEU C N 1
ATOM 2218 C CA . LEU C 1 73 ? 10.757 3.531 -6.353 1.00 31.19 111 LEU C CA 1
ATOM 2219 C C . LEU C 1 73 ? 10.657 2.084 -5.891 1.00 31.85 111 LEU C C 1
ATOM 2220 O O . LEU C 1 73 ? 11.061 1.163 -6.616 1.00 30.92 111 LEU C O 1
ATOM 2225 N N . VAL C 1 74 ? 10.152 1.884 -4.683 1.00 30.82 112 VAL C N 1
ATOM 2226 C CA . VAL C 1 74 ? 10.044 0.537 -4.147 1.00 32.10 112 VAL C CA 1
ATOM 2227 C C . VAL C 1 74 ? 8.628 0.322 -3.677 1.00 31.89 112 VAL C C 1
ATOM 2228 O O . VAL C 1 74 ? 8.145 1.001 -2.762 1.00 32.25 112 VAL C O 1
ATOM 2232 N N . ILE C 1 75 ? 7.968 -0.623 -4.311 1.00 32.22 113 ILE C N 1
ATOM 2233 C CA . ILE C 1 75 ? 6.558 -0.847 -4.071 1.00 34.40 113 ILE C CA 1
ATOM 2234 C C . ILE C 1 75 ? 6.358 -2.339 -3.782 1.00 34.42 113 ILE C C 1
ATOM 2235 O O . ILE C 1 75 ? 6.642 -3.198 -4.628 1.00 35.64 113 ILE C O 1
ATOM 2240 N N . ASN C 1 76 ? 5.887 -2.635 -2.582 1.00 33.09 114 ASN C N 1
ATOM 2241 C CA . ASN C 1 76 ? 5.541 -3.997 -2.208 1.00 33.78 114 ASN C CA 1
ATOM 2242 C C . ASN C 1 76 ? 4.417 -4.519 -3.077 1.00 33.97 114 ASN C C 1
ATOM 2243 O O . ASN C 1 76 ? 3.584 -3.744 -3.574 1.00 32.96 114 ASN C O 1
ATOM 2248 N N . LYS C 1 77 ? 4.356 -5.839 -3.177 1.00 33.46 115 LYS C N 1
ATOM 2249 C CA . LYS C 1 77 ? 3.503 -6.504 -4.144 1.00 35.74 115 LYS C CA 1
ATOM 2250 C C . LYS C 1 77 ? 2.022 -6.206 -3.915 1.00 34.99 115 LYS C C 1
ATOM 2251 O O . LYS C 1 77 ? 1.260 -6.082 -4.863 1.00 35.57 115 LYS C O 1
ATOM 2257 N N . ASP C 1 78 ? 1.641 -6.048 -2.654 1.00 34.26 116 ASP C N 1
ATOM 2258 C CA A ASP C 1 78 ? 0.219 -5.850 -2.376 0.50 34.98 116 ASP C CA 1
ATOM 2259 C CA B ASP C 1 78 ? 0.279 -5.812 -2.192 0.50 35.33 116 ASP C CA 1
ATOM 2260 C C . ASP C 1 78 ? -0.195 -4.376 -2.431 1.00 35.31 116 ASP C C 1
ATOM 2261 O O . ASP C 1 78 ? -1.398 -4.083 -2.496 1.00 35.91 116 ASP C O 1
ATOM 2270 N N . LEU C 1 79 ? 0.767 -3.460 -2.488 1.00 34.27 117 LEU C N 1
ATOM 2271 C CA . LEU C 1 79 ? 0.474 -2.027 -2.472 1.00 34.75 117 LEU C CA 1
ATOM 2272 C C . LEU C 1 79 ? 0.081 -1.527 -3.850 1.00 35.48 117 LEU C C 1
ATOM 2273 O O . LEU C 1 79 ? 0.786 -1.781 -4.822 1.00 35.14 117 LEU C O 1
ATOM 2278 N N . ALA C 1 80 ? -1.057 -0.840 -3.937 1.00 33.88 118 ALA C N 1
ATOM 2279 C CA . ALA C 1 80 ? -1.526 -0.317 -5.216 1.00 35.35 118 ALA C CA 1
ATOM 2280 C C . ALA C 1 80 ? -0.666 0.833 -5.697 1.00 35.29 118 ALA C C 1
ATOM 2281 O O . ALA C 1 80 ? -0.561 1.873 -5.043 1.00 35.58 118 ALA C O 1
ATOM 2283 N N . GLU C 1 81 ? -0.056 0.651 -6.857 1.00 34.87 119 GLU C N 1
ATOM 2284 C CA . GLU C 1 81 ? 0.762 1.701 -7.434 1.00 35.77 119 GLU C CA 1
ATOM 2285 C C . GLU C 1 81 ? -0.046 2.983 -7.619 1.00 34.17 119 GLU C C 1
ATOM 2286 O O . GLU C 1 81 ? 0.497 4.069 -7.546 1.00 33.33 119 GLU C O 1
ATOM 2292 N N . GLU C 1 82 ? -1.344 2.845 -7.876 1.00 33.76 120 GLU C N 1
ATOM 2293 C CA . GLU C 1 82 ? -2.183 4.015 -8.119 1.00 33.27 120 GLU C CA 1
ATOM 2294 C C . GLU C 1 82 ? -2.244 4.868 -6.861 1.00 32.23 120 GLU C C 1
ATOM 2295 O O . GLU C 1 82 ? -2.435 6.082 -6.934 1.00 31.27 120 GLU C O 1
ATOM 2301 N N . GLY C 1 83 ? -2.050 4.234 -5.705 1.00 31.50 121 GLY C N 1
ATOM 2302 C CA . GLY C 1 83 ? -2.084 4.954 -4.434 1.00 30.87 121 GLY C CA 1
ATOM 2303 C C . GLY C 1 83 ? -0.830 5.801 -4.320 1.00 30.74 121 GLY C C 1
ATOM 2304 O O . GLY C 1 83 ? -0.870 6.943 -3.869 1.00 29.39 121 GLY C O 1
ATOM 2305 N N . VAL C 1 84 ? 0.281 5.240 -4.769 1.00 30.50 122 VAL C N 1
ATOM 2306 C CA . VAL C 1 84 ? 1.544 5.930 -4.675 1.00 30.95 122 VAL C CA 1
ATOM 2307 C C . VAL C 1 84 ? 1.569 7.035 -5.715 1.00 30.83 122 VAL C C 1
ATOM 2308 O O . VAL C 1 84 ? 2.119 8.108 -5.454 1.00 31.26 122 VAL C O 1
ATOM 2312 N N . LEU C 1 85 ? 0.961 6.788 -6.876 1.00 30.71 123 LEU C N 1
ATOM 2313 C CA . LEU C 1 85 ? 0.900 7.826 -7.883 1.00 31.21 123 LEU C CA 1
ATOM 2314 C C . LEU C 1 85 ? 0.142 9.058 -7.377 1.00 31.02 123 LEU C C 1
ATOM 2315 O O . LEU C 1 85 ? 0.592 10.183 -7.598 1.00 30.43 123 LEU C O 1
ATOM 2320 N N . GLU C 1 86 ? -0.995 8.868 -6.701 1.00 31.94 124 GLU C N 1
ATOM 2321 C CA . GLU C 1 86 ? -1.767 10.021 -6.182 1.00 32.38 124 GLU C CA 1
ATOM 2322 C C . GLU C 1 86 ? -0.928 10.853 -5.238 1.00 30.24 124 GLU C C 1
ATOM 2323 O O . GLU C 1 86 ? -0.989 12.073 -5.261 1.00 30.44 124 GLU C O 1
ATOM 2329 N N . GLU C 1 87 ? -0.162 10.187 -4.388 1.00 29.38 125 GLU C N 1
ATOM 2330 C CA . GLU C 1 87 ? 0.675 10.890 -3.412 1.00 30.13 125 GLU C CA 1
ATOM 2331 C C . GLU C 1 87 ? 1.851 11.585 -4.096 1.00 29.92 125 GLU C C 1
ATOM 2332 O O . GLU C 1 87 ? 2.183 12.717 -3.752 1.00 31.26 125 GLU C O 1
ATOM 2338 N N . ALA C 1 88 ? 2.485 10.915 -5.050 1.00 30.38 126 ALA C N 1
ATOM 2339 C CA . ALA C 1 88 ? 3.602 11.548 -5.776 1.00 30.92 126 ALA C CA 1
ATOM 2340 C C . ALA C 1 88 ? 3.136 12.822 -6.486 1.00 31.66 126 ALA C C 1
ATOM 2341 O O . ALA C 1 88 ? 3.866 13.823 -6.564 1.00 31.67 126 ALA C O 1
ATOM 2343 N N . GLU C 1 89 ? 1.931 12.773 -7.038 1.00 30.98 127 GLU C N 1
ATOM 2344 C CA . GLU C 1 89 ? 1.343 13.942 -7.641 1.00 31.12 127 GLU C CA 1
ATOM 2345 C C . GLU C 1 89 ? 1.012 15.011 -6.606 1.00 31.42 127 GLU C C 1
ATOM 2346 O O . GLU C 1 89 ? 1.330 16.184 -6.820 1.00 31.65 127 GLU C O 1
ATOM 2352 N N . PHE C 1 90 ? 0.418 14.613 -5.478 1.00 30.12 128 PHE C N 1
ATOM 2353 C CA . PHE C 1 90 ? 0.051 15.569 -4.441 1.00 30.19 128 PHE C CA 1
ATOM 2354 C C . PHE C 1 90 ? 1.276 16.309 -3.909 1.00 30.83 128 PHE C C 1
ATOM 2355 O O . PHE C 1 90 ? 1.246 17.535 -3.701 1.00 29.95 128 PHE C O 1
ATOM 2363 N N . TYR C 1 91 ? 2.345 15.564 -3.649 1.00 29.88 129 TYR C N 1
ATOM 2364 C CA . TYR C 1 91 ? 3.582 16.184 -3.150 1.00 29.88 129 TYR C CA 1
ATOM 2365 C C . TYR C 1 91 ? 4.434 16.825 -4.267 1.00 29.73 129 TYR C C 1
ATOM 2366 O O . TYR C 1 91 ? 5.490 17.397 -3.998 1.00 29.55 129 TYR C O 1
ATOM 2375 N N . ASN C 1 92 ? 3.976 16.707 -5.500 1.00 30.55 130 ASN C N 1
ATOM 2376 C CA . ASN C 1 92 ? 4.686 17.273 -6.660 1.00 30.42 130 ASN C CA 1
ATOM 2377 C C . ASN C 1 92 ? 6.149 16.833 -6.744 1.00 30.55 130 ASN C C 1
ATOM 2378 O O . ASN C 1 92 ? 7.051 17.672 -6.828 1.00 31.04 130 ASN C O 1
ATOM 2383 N N . ILE C 1 93 ? 6.389 15.527 -6.721 1.00 30.51 131 ILE C N 1
ATOM 2384 C CA . ILE C 1 93 ? 7.743 15.009 -6.914 1.00 30.11 131 ILE C CA 1
ATOM 2385 C C . ILE C 1 93 ? 7.820 14.460 -8.326 1.00 30.74 131 ILE C C 1
ATOM 2386 O O . ILE C 1 93 ? 7.457 13.305 -8.590 1.00 29.49 131 ILE C O 1
ATOM 2391 N N . THR C 1 94 ? 8.252 15.301 -9.254 1.00 31.07 132 THR C N 1
ATOM 2392 C CA . THR C 1 94 ? 7.985 14.999 -10.645 1.00 32.21 132 THR C CA 1
ATOM 2393 C C . THR C 1 94 ? 8.722 13.740 -11.107 1.00 31.50 132 THR C C 1
ATOM 2394 O O . THR C 1 94 ? 8.178 12.957 -11.875 1.00 31.31 132 THR C O 1
ATOM 2398 N N . SER C 1 95 ? 9.944 13.527 -10.629 1.00 31.94 133 SER C N 1
ATOM 2399 C CA . SER C 1 95 ? 10.693 12.345 -11.059 1.00 32.85 133 SER C CA 1
ATOM 2400 C C . SER C 1 95 ? 9.989 11.075 -10.558 1.00 31.50 133 SER C C 1
ATOM 2401 O O . SER C 1 95 ? 9.966 10.070 -11.256 1.00 29.92 133 SER C O 1
ATOM 2404 N N . LEU C 1 96 ? 9.435 11.124 -9.347 1.00 29.78 134 LEU C N 1
ATOM 2405 C CA . LEU C 1 96 ? 8.697 9.979 -8.800 1.00 30.12 134 LEU C CA 1
ATOM 2406 C C . LEU C 1 96 ? 7.376 9.730 -9.543 1.00 30.13 134 LEU C C 1
ATOM 2407 O O . LEU C 1 96 ? 6.986 8.586 -9.811 1.00 29.61 134 LEU C O 1
ATOM 2412 N N . ILE C 1 97 ? 6.670 10.798 -9.864 1.00 29.52 135 ILE C N 1
ATOM 2413 C CA . ILE C 1 97 ? 5.452 10.655 -10.629 1.00 31.74 135 ILE C CA 1
ATOM 2414 C C . ILE C 1 97 ? 5.771 9.864 -11.909 1.00 31.56 135 ILE C C 1
ATOM 2415 O O . ILE C 1 97 ? 5.046 8.941 -12.288 1.00 31.06 135 ILE C O 1
ATOM 2420 N N . LYS C 1 98 ? 6.870 10.208 -12.567 1.00 32.01 136 LYS C N 1
ATOM 2421 C CA . LYS C 1 98 ? 7.201 9.508 -13.814 1.00 32.56 136 LYS C CA 1
ATOM 2422 C C . LYS C 1 98 ? 7.516 8.033 -13.579 1.00 32.81 136 LYS C C 1
ATOM 2423 O O . LYS C 1 98 ? 7.047 7.182 -14.320 1.00 32.83 136 LYS C O 1
ATOM 2429 N N . LEU C 1 99 ? 8.299 7.734 -12.544 1.00 33.70 137 LEU C N 1
ATOM 2430 C CA . LEU C 1 99 ? 8.603 6.342 -12.199 1.00 33.64 137 LEU C CA 1
ATOM 2431 C C . LEU C 1 99 ? 7.341 5.527 -11.939 1.00 33.34 137 LEU C C 1
ATOM 2432 O O . LEU C 1 99 ? 7.192 4.405 -12.420 1.00 32.50 137 LEU C O 1
ATOM 2437 N N . VAL C 1 100 ? 6.425 6.083 -11.165 1.00 32.99 138 VAL C N 1
ATOM 2438 C CA . VAL C 1 100 ? 5.209 5.338 -10.875 1.00 33.29 138 VAL C CA 1
ATOM 2439 C C . VAL C 1 100 ? 4.374 5.136 -12.127 1.00 34.39 138 VAL C C 1
ATOM 2440 O O . VAL C 1 100 ? 3.849 4.043 -12.359 1.00 33.07 138 VAL C O 1
ATOM 2444 N N . LYS C 1 101 ? 4.233 6.187 -12.933 1.00 35.22 139 LYS C N 1
ATOM 2445 C CA . LYS C 1 101 ? 3.454 6.041 -14.150 1.00 37.74 139 LYS C CA 1
ATOM 2446 C C . LYS C 1 101 ? 4.088 4.968 -15.007 1.00 38.49 139 LYS C C 1
ATOM 2447 O O . LYS C 1 101 ? 3.392 4.158 -15.631 1.00 39.49 139 LYS C O 1
ATOM 2453 N N . ASP C 1 102 ? 5.414 4.981 -15.061 1.00 39.58 140 ASP C N 1
ATOM 2454 C CA . ASP C 1 102 ? 6.137 4.021 -15.881 1.00 40.60 140 ASP C CA 1
ATOM 2455 C C . ASP C 1 102 ? 5.871 2.608 -15.381 1.00 40.50 140 ASP C C 1
ATOM 2456 O O . ASP C 1 102 ? 5.581 1.702 -16.160 1.00 39.38 140 ASP C O 1
ATOM 2461 N N . LYS C 1 103 ? 5.956 2.431 -14.067 1.00 40.50 141 LYS C N 1
ATOM 2462 C CA . LYS C 1 103 ? 5.688 1.134 -13.466 1.00 40.76 141 LYS C CA 1
ATOM 2463 C C . LYS C 1 103 ? 4.272 0.676 -13.812 1.00 40.66 141 LYS C C 1
ATOM 2464 O O . LYS C 1 103 ? 4.039 -0.496 -14.107 1.00 41.38 141 LYS C O 1
ATOM 2470 N N . ILE C 1 104 ? 3.321 1.597 -13.801 1.00 40.47 142 ILE C N 1
ATOM 2471 C CA . ILE C 1 104 ? 1.946 1.217 -14.104 1.00 40.09 142 ILE C CA 1
ATOM 2472 C C . ILE C 1 104 ? 1.766 0.832 -15.571 1.00 41.77 142 ILE C C 1
ATOM 2473 O O . ILE C 1 104 ? 0.962 -0.038 -15.882 1.00 40.21 142 ILE C O 1
ATOM 2478 N N . ARG C 1 105 ? 2.511 1.484 -16.463 1.00 42.98 143 ARG C N 1
ATOM 2479 C CA . ARG C 1 105 ? 2.381 1.224 -17.887 1.00 45.20 143 ARG C CA 1
ATOM 2480 C C . ARG C 1 105 ? 2.919 -0.159 -18.197 1.00 46.07 143 ARG C C 1
ATOM 2481 O O . ARG C 1 105 ? 2.383 -0.872 -19.043 1.00 46.21 143 ARG C O 1
ATOM 2489 N N . GLU C 1 106 ? 3.981 -0.526 -17.494 1.00 47.47 144 GLU C N 1
ATOM 2490 C CA . GLU C 1 106 ? 4.681 -1.773 -17.739 1.00 49.18 144 GLU C CA 1
ATOM 2491 C C . GLU C 1 106 ? 3.950 -2.969 -17.123 1.00 50.41 144 GLU C C 1
ATOM 2492 O O . GLU C 1 106 ? 4.407 -4.101 -17.243 1.00 50.99 144 GLU C O 1
ATOM 2498 N N . ARG C 1 107 ? 2.822 -2.710 -16.460 1.00 51.59 145 ARG C N 1
ATOM 2499 C CA . ARG C 1 107 ? 1.890 -3.771 -16.067 1.00 52.38 145 ARG C CA 1
ATOM 2500 C C . ARG C 1 107 ? 1.164 -4.372 -17.268 1.00 52.97 145 ARG C C 1
ATOM 2501 O O . ARG C 1 107 ? 1.741 -5.136 -18.041 1.00 53.95 145 ARG C O 1
ATOM 2509 N N . SER D 1 5 ? 24.831 -0.785 29.117 1.00 46.78 43 SER D N 1
ATOM 2510 C CA . SER D 1 5 ? 23.463 -0.904 28.511 1.00 46.68 43 SER D CA 1
ATOM 2511 C C . SER D 1 5 ? 23.330 -2.081 27.541 1.00 45.05 43 SER D C 1
ATOM 2512 O O . SER D 1 5 ? 23.654 -1.958 26.361 1.00 45.74 43 SER D O 1
ATOM 2515 N N . LYS D 1 6 ? 22.839 -3.217 28.024 1.00 43.03 44 LYS D N 1
ATOM 2516 C CA . LYS D 1 6 ? 22.655 -4.364 27.142 1.00 41.08 44 LYS D CA 1
ATOM 2517 C C . LYS D 1 6 ? 21.642 -4.055 26.033 1.00 39.65 44 LYS D C 1
ATOM 2518 O O . LYS D 1 6 ? 21.837 -4.424 24.870 1.00 39.30 44 LYS D O 1
ATOM 2524 N N . TRP D 1 7 ? 20.561 -3.376 26.399 1.00 37.93 45 TRP D N 1
ATOM 2525 C CA . TRP D 1 7 ? 19.434 -3.188 25.486 1.00 37.68 45 TRP D CA 1
ATOM 2526 C C . TRP D 1 7 ? 19.549 -1.891 24.710 1.00 38.06 45 TRP D C 1
ATOM 2527 O O . TRP D 1 7 ? 19.854 -0.846 25.272 1.00 38.63 45 TRP D O 1
ATOM 2538 N N . VAL D 1 8 ? 19.301 -1.961 23.413 1.00 37.65 46 VAL D N 1
ATOM 2539 C CA . VAL D 1 8 ? 19.335 -0.759 22.604 1.00 37.77 46 VAL D CA 1
ATOM 2540 C C . VAL D 1 8 ? 18.020 -0.592 21.878 1.00 38.13 46 VAL D C 1
ATOM 2541 O O . VAL D 1 8 ? 17.495 -1.547 21.306 1.00 37.22 46 VAL D O 1
ATOM 2545 N N . ARG D 1 9 ? 17.488 0.625 21.929 1.00 38.32 47 ARG D N 1
ATOM 2546 C CA . ARG D 1 9 ? 16.287 0.977 21.200 1.00 38.98 47 ARG D CA 1
ATOM 2547 C C . ARG D 1 9 ? 16.644 1.854 19.997 1.00 38.10 47 ARG D C 1
ATOM 2548 O O . ARG D 1 9 ? 17.472 2.762 20.094 1.00 37.79 47 ARG D O 1
ATOM 2556 N N . LEU D 1 10 ? 16.034 1.548 18.863 1.00 36.41 48 LEU D N 1
ATOM 2557 C CA . LEU D 1 10 ? 16.286 2.268 17.626 1.00 35.70 48 LEU D CA 1
ATOM 2558 C C . LEU D 1 10 ? 14.976 2.847 17.147 1.00 35.71 48 LEU D C 1
ATOM 2559 O O . LEU D 1 10 ? 13.948 2.151 17.103 1.00 36.20 48 LEU D O 1
ATOM 2564 N N . ASN D 1 11 ? 14.996 4.120 16.796 1.00 33.69 49 ASN D N 1
ATOM 2565 C CA . ASN D 1 11 ? 13.834 4.730 16.214 1.00 32.24 49 ASN D CA 1
ATOM 2566 C C . ASN D 1 11 ? 14.091 4.860 14.720 1.00 31.82 49 ASN D C 1
ATOM 2567 O O . ASN D 1 11 ? 14.744 5.790 14.260 1.00 31.35 49 ASN D O 1
ATOM 2572 N N . VAL D 1 12 ? 13.605 3.887 13.970 1.00 30.56 50 VAL D N 1
ATOM 2573 C CA . VAL D 1 12 ? 13.846 3.872 12.542 1.00 29.52 50 VAL D CA 1
ATOM 2574 C C . VAL D 1 12 ? 12.624 4.468 11.868 1.00 28.93 50 VAL D C 1
ATOM 2575 O O . VAL D 1 12 ? 11.562 3.846 11.816 1.00 28.02 50 VAL D O 1
ATOM 2579 N N . GLY D 1 13 ? 12.772 5.699 11.383 1.00 30.67 51 GLY D N 1
ATOM 2580 C CA . GLY D 1 13 ? 11.703 6.373 10.649 1.00 30.16 51 GLY D CA 1
ATOM 2581 C C . GLY D 1 13 ? 10.444 6.580 11.458 1.00 30.43 51 GLY D C 1
ATOM 2582 O O . GLY D 1 13 ? 9.375 6.786 10.898 1.00 29.65 51 GLY D O 1
ATOM 2583 N N . GLY D 1 14 ? 10.562 6.531 12.780 1.00 30.92 52 GLY D N 1
ATOM 2584 C CA . GLY D 1 14 ? 9.403 6.740 13.659 1.00 32.13 52 GLY D CA 1
ATOM 2585 C C . GLY D 1 14 ? 8.855 5.467 14.290 1.00 33.31 52 GLY D C 1
ATOM 2586 O O . GLY D 1 14 ? 7.923 5.519 15.092 1.00 32.64 52 GLY D O 1
ATOM 2587 N N . THR D 1 15 ? 9.433 4.320 13.932 1.00 32.58 53 THR D N 1
ATOM 2588 C CA . THR D 1 15 ? 8.989 3.037 14.476 1.00 32.17 53 THR D CA 1
ATOM 2589 C C . THR D 1 15 ? 10.104 2.487 15.348 1.00 33.28 53 THR D C 1
ATOM 2590 O O . THR D 1 15 ? 11.261 2.440 14.924 1.00 33.34 53 THR D O 1
ATOM 2594 N N . TYR D 1 16 ? 9.758 2.045 16.550 1.00 33.11 54 TYR D N 1
ATOM 2595 C CA . TYR D 1 16 ? 10.768 1.570 17.491 1.00 34.66 54 TYR D CA 1
ATOM 2596 C C . TYR D 1 16 ? 11.109 0.103 17.313 1.00 34.73 54 TYR D C 1
ATOM 2597 O O . TYR D 1 16 ? 10.226 -0.733 17.117 1.00 33.83 54 TYR D O 1
ATOM 2606 N N . PHE D 1 17 ? 12.405 -0.192 17.370 1.00 34.63 55 PHE D N 1
ATOM 2607 C CA . PHE D 1 17 ? 12.892 -1.561 17.420 1.00 35.38 55 PHE D CA 1
ATOM 2608 C C . PHE D 1 17 ? 13.723 -1.717 18.675 1.00 35.31 55 PHE D C 1
ATOM 2609 O O . PHE D 1 17 ? 14.471 -0.815 19.055 1.00 36.18 55 PHE D O 1
ATOM 2617 N N . LEU D 1 18 ? 13.591 -2.875 19.303 1.00 35.09 56 LEU D N 1
ATOM 2618 C CA . LEU D 1 18 ? 14.371 -3.197 20.474 1.00 34.35 56 LEU D CA 1
ATOM 2619 C C . LEU D 1 18 ? 15.368 -4.287 20.104 1.00 34.27 56 LEU D C 1
ATOM 2620 O O . LEU D 1 18 ? 14.989 -5.316 19.513 1.00 33.64 56 LEU D O 1
ATOM 2625 N N . THR D 1 19 ? 16.636 -4.082 20.452 1.00 33.12 57 THR D N 1
ATOM 2626 C CA . THR D 1 19 ? 17.628 -5.113 20.208 1.00 34.36 57 THR D CA 1
ATOM 2627 C C . THR D 1 19 ? 18.732 -5.024 21.256 1.00 35.30 57 THR D C 1
ATOM 2628 O O . THR D 1 19 ? 18.575 -4.308 22.251 1.00 35.42 57 THR D O 1
ATOM 2632 N N . THR D 1 20 ? 19.813 -5.776 21.077 1.00 35.76 58 THR D N 1
ATOM 2633 C CA . THR D 1 20 ? 20.899 -5.745 22.051 1.00 37.54 58 THR D CA 1
ATOM 2634 C C . THR D 1 20 ? 22.195 -5.312 21.407 1.00 39.18 58 THR D C 1
ATOM 2635 O O . THR D 1 20 ? 22.401 -5.520 20.204 1.00 38.71 58 THR D O 1
ATOM 2639 N N . ARG D 1 21 ? 23.080 -4.746 22.221 1.00 40.45 59 ARG D N 1
ATOM 2640 C CA . ARG D 1 21 ? 24.415 -4.418 21.774 1.00 42.96 59 ARG D CA 1
ATOM 2641 C C . ARG D 1 21 ? 25.046 -5.642 21.119 1.00 44.05 59 ARG D C 1
ATOM 2642 O O . ARG D 1 21 ? 25.666 -5.548 20.052 1.00 44.61 59 ARG D O 1
ATOM 2650 N N . GLN D 1 22 ? 24.861 -6.796 21.745 1.00 44.69 60 GLN D N 1
ATOM 2651 C CA . GLN D 1 22 ? 25.374 -8.039 21.196 1.00 46.11 60 GLN D CA 1
ATOM 2652 C C . GLN D 1 22 ? 24.988 -8.192 19.724 1.00 47.04 60 GLN D C 1
ATOM 2653 O O . GLN D 1 22 ? 25.831 -8.492 18.878 1.00 47.65 60 GLN D O 1
ATOM 2659 N N . THR D 1 23 ? 23.713 -7.966 19.421 1.00 47.50 61 THR D N 1
ATOM 2660 C CA . THR D 1 23 ? 23.217 -8.070 18.056 1.00 48.40 61 THR D CA 1
ATOM 2661 C C . THR D 1 23 ? 23.834 -7.014 17.151 1.00 50.26 61 THR D C 1
ATOM 2662 O O . THR D 1 23 ? 24.219 -7.318 16.035 1.00 51.16 61 THR D O 1
ATOM 2666 N N . LEU D 1 24 ? 23.926 -5.780 17.635 1.00 52.25 62 LEU D N 1
ATOM 2667 C CA . LEU D 1 24 ? 24.403 -4.650 16.820 1.00 53.50 62 LEU D CA 1
ATOM 2668 C C . LEU D 1 24 ? 25.915 -4.594 16.676 1.00 54.81 62 LEU D C 1
ATOM 2669 O O . LEU D 1 24 ? 26.427 -3.963 15.759 1.00 56.22 62 LEU D O 1
ATOM 2674 N N . CYS D 1 25 ? 26.625 -5.237 17.596 1.00 56.26 63 CYS D N 1
ATOM 2675 C CA . CYS D 1 25 ? 28.077 -5.239 17.576 1.00 57.58 63 CYS D CA 1
ATOM 2676 C C . CYS D 1 25 ? 28.567 -6.460 16.808 1.00 56.52 63 CYS D C 1
ATOM 2677 O O . CYS D 1 25 ? 29.710 -6.883 16.964 1.00 57.40 63 CYS D O 1
ATOM 2680 N N . ARG D 1 26 ? 27.687 -7.021 15.983 1.00 55.61 64 ARG D N 1
ATOM 2681 C CA . ARG D 1 26 ? 27.996 -8.229 15.213 1.00 53.41 64 ARG D CA 1
ATOM 2682 C C . ARG D 1 26 ? 28.984 -7.960 14.089 1.00 51.30 64 ARG D C 1
ATOM 2683 O O . ARG D 1 26 ? 30.041 -8.574 14.018 1.00 51.98 64 ARG D O 1
ATOM 2691 N N . ASP D 1 27 ? 28.609 -7.054 13.197 1.00 48.23 65 ASP D N 1
ATOM 2692 C CA . ASP D 1 27 ? 29.455 -6.666 12.077 1.00 44.31 65 ASP D CA 1
ATOM 2693 C C . ASP D 1 27 ? 30.067 -5.293 12.340 1.00 40.51 65 ASP D C 1
ATOM 2694 O O . ASP D 1 27 ? 29.365 -4.289 12.290 1.00 39.40 65 ASP D O 1
ATOM 2699 N N . PRO D 1 28 ? 31.382 -5.242 12.603 1.00 37.87 66 PRO D N 1
ATOM 2700 C CA . PRO D 1 28 ? 31.997 -3.976 12.966 1.00 35.23 66 PRO D CA 1
ATOM 2701 C C . PRO D 1 28 ? 32.068 -2.991 11.803 1.00 33.68 66 PRO D C 1
ATOM 2702 O O . PRO D 1 28 ? 32.372 -1.810 12.018 1.00 32.94 66 PRO D O 1
ATOM 2706 N N . LYS D 1 29 ? 31.802 -3.449 10.586 1.00 30.94 67 LYS D N 1
ATOM 2707 C CA . LYS D 1 29 ? 31.746 -2.520 9.448 1.00 31.67 67 LYS D CA 1
ATOM 2708 C C . LYS D 1 29 ? 30.375 -1.882 9.249 1.00 32.92 67 LYS D C 1
ATOM 2709 O O . LYS D 1 29 ? 30.201 -1.015 8.389 1.00 33.22 67 LYS D O 1
ATOM 2715 N N . SER D 1 30 ? 29.387 -2.304 10.022 1.00 33.60 68 SER D N 1
ATOM 2716 C CA . SER D 1 30 ? 28.046 -1.819 9.744 1.00 34.36 68 SER D CA 1
ATOM 2717 C C . SER D 1 30 ? 27.771 -0.482 10.390 1.00 34.47 68 SER D C 1
ATOM 2718 O O . SER D 1 30 ? 28.375 -0.122 11.395 1.00 33.21 68 SER D O 1
ATOM 2721 N N . PHE D 1 31 ? 26.823 0.231 9.797 1.00 34.69 69 PHE D N 1
ATOM 2722 C CA . PHE D 1 31 ? 26.370 1.522 10.266 1.00 35.24 69 PHE D CA 1
ATOM 2723 C C . PHE D 1 31 ? 25.928 1.403 11.708 1.00 34.57 69 PHE D C 1
ATOM 2724 O O . PHE D 1 31 ? 26.140 2.301 12.516 1.00 34.33 69 PHE D O 1
ATOM 2732 N N . LEU D 1 32 ? 25.281 0.288 12.021 1.00 34.71 70 LEU D N 1
ATOM 2733 C CA . LEU D 1 32 ? 24.723 0.073 13.333 1.00 35.60 70 LEU D CA 1
ATOM 2734 C C . LEU D 1 32 ? 25.802 -0.182 14.376 1.00 36.32 70 LEU D C 1
ATOM 2735 O O . LEU D 1 32 ? 25.619 0.143 15.547 1.00 35.53 70 LEU D O 1
ATOM 2740 N N . TYR D 1 33 ? 26.912 -0.793 13.963 1.00 37.56 71 TYR D N 1
ATOM 2741 C CA . TYR D 1 33 ? 28.022 -1.023 14.884 1.00 39.02 71 TYR D CA 1
ATOM 2742 C C . TYR D 1 33 ? 28.416 0.344 15.359 1.00 41.72 71 TYR D C 1
ATOM 2743 O O . TYR D 1 33 ? 28.717 0.564 16.537 1.00 38.63 71 TYR D O 1
ATOM 2752 N N . ARG D 1 34 ? 28.450 1.257 14.395 1.00 46.13 72 ARG D N 1
ATOM 2753 C CA . ARG D 1 34 ? 29.035 2.560 14.620 1.00 51.37 72 ARG D CA 1
ATOM 2754 C C . ARG D 1 34 ? 28.255 3.199 15.749 1.00 53.60 72 ARG D C 1
ATOM 2755 O O . ARG D 1 34 ? 28.440 4.369 16.052 1.00 54.22 72 ARG D O 1
ATOM 2763 N N . LEU D 1 35 ? 27.379 2.418 16.377 1.00 57.44 73 LEU D N 1
ATOM 2764 C CA . LEU D 1 35 ? 26.624 2.919 17.526 1.00 59.80 73 LEU D CA 1
ATOM 2765 C C . LEU D 1 35 ? 26.262 1.826 18.519 1.00 60.91 73 LEU D C 1
ATOM 2766 O O . LEU D 1 35 ? 25.088 1.618 18.816 1.00 61.75 73 LEU D O 1
ATOM 2771 N N . CYS D 1 36 ? 27.281 1.127 19.025 1.00 62.16 74 CYS D N 1
ATOM 2772 C CA . CYS D 1 36 ? 27.113 0.095 20.058 1.00 62.93 74 CYS D CA 1
ATOM 2773 C C . CYS D 1 36 ? 28.430 -0.180 20.779 1.00 63.23 74 CYS D C 1
ATOM 2774 O O . CYS D 1 36 ? 28.995 0.705 21.426 1.00 63.49 74 CYS D O 1
ATOM 2777 N N . ASP D 1 45 ? 22.375 11.363 18.615 1.00 48.59 83 ASP D N 1
ATOM 2778 C CA . ASP D 1 45 ? 21.033 11.682 18.106 1.00 46.96 83 ASP D CA 1
ATOM 2779 C C . ASP D 1 45 ? 20.014 10.668 18.580 1.00 45.86 83 ASP D C 1
ATOM 2780 O O . ASP D 1 45 ? 19.780 9.641 17.940 1.00 43.69 83 ASP D O 1
ATOM 2785 N N . LYS D 1 46 ? 19.422 10.966 19.721 1.00 44.74 84 LYS D N 1
ATOM 2786 C CA . LYS D 1 46 ? 18.463 10.078 20.329 1.00 45.28 84 LYS D CA 1
ATOM 2787 C C . LYS D 1 46 ? 17.208 10.899 20.557 1.00 44.62 84 LYS D C 1
ATOM 2788 O O . LYS D 1 46 ? 17.279 12.114 20.650 1.00 44.86 84 LYS D O 1
ATOM 2794 N N . ASP D 1 47 ? 16.054 10.256 20.621 1.00 44.02 85 ASP D N 1
ATOM 2795 C CA . ASP D 1 47 ? 14.855 11.005 20.944 1.00 44.57 85 ASP D CA 1
ATOM 2796 C C . ASP D 1 47 ? 14.690 10.986 22.448 1.00 44.55 85 ASP D C 1
ATOM 2797 O O . ASP D 1 47 ? 15.524 10.422 23.159 1.00 44.43 85 ASP D O 1
ATOM 2802 N N . GLU D 1 48 ? 13.618 11.601 22.927 1.00 44.98 86 GLU D N 1
ATOM 2803 C CA . GLU D 1 48 ? 13.436 11.798 24.359 1.00 45.38 86 GLU D CA 1
ATOM 2804 C C . GLU D 1 48 ? 13.308 10.491 25.126 1.00 45.23 86 GLU D C 1
ATOM 2805 O O . GLU D 1 48 ? 13.306 10.489 26.353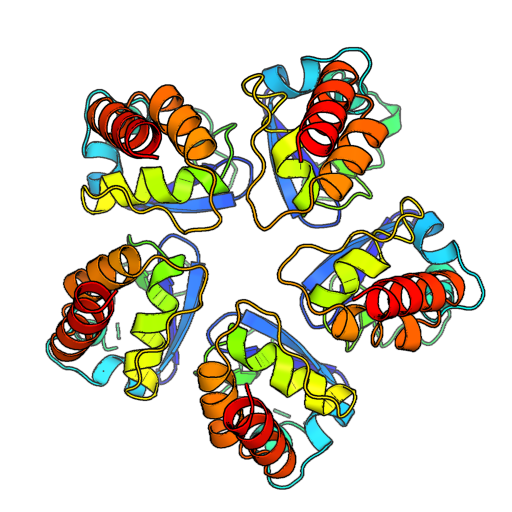 1.00 45.74 86 GLU D O 1
ATOM 2811 N N . THR D 1 49 ? 13.231 9.374 24.406 1.00 44.81 87 THR D N 1
ATOM 2812 C CA . THR D 1 49 ? 13.142 8.052 25.042 1.00 44.32 87 THR D CA 1
ATOM 2813 C C . THR D 1 49 ? 14.489 7.338 25.067 1.00 44.13 87 THR D C 1
ATOM 2814 O O . THR D 1 49 ? 14.578 6.199 25.530 1.00 44.42 87 THR D O 1
ATOM 2818 N N . GLY D 1 50 ? 15.529 7.986 24.542 1.00 43.18 88 GLY D N 1
ATOM 2819 C CA . GLY D 1 50 ? 16.849 7.362 24.445 1.00 41.58 88 GLY D CA 1
ATOM 2820 C C . GLY D 1 50 ? 17.075 6.499 23.211 1.00 41.17 88 GLY D C 1
ATOM 2821 O O . GLY D 1 50 ? 18.160 5.936 23.018 1.00 41.25 88 GLY D O 1
ATOM 2822 N N . ALA D 1 51 ? 16.060 6.389 22.357 1.00 39.42 89 ALA D N 1
ATOM 2823 C CA . ALA D 1 51 ? 16.208 5.610 21.146 1.00 37.68 89 ALA D CA 1
ATOM 2824 C C . ALA D 1 51 ? 17.079 6.362 20.139 1.00 36.66 89 ALA D C 1
ATOM 2825 O O . ALA D 1 51 ? 16.924 7.570 19.955 1.00 36.02 89 ALA D O 1
ATOM 2827 N N . TYR D 1 52 ? 17.975 5.634 19.486 1.00 35.79 90 TYR D N 1
ATOM 2828 C CA . TYR D 1 52 ? 18.820 6.181 18.437 1.00 35.15 90 TYR D CA 1
ATOM 2829 C C . TYR D 1 52 ? 17.997 6.434 17.189 1.00 34.10 90 TYR D C 1
ATOM 2830 O O . TYR D 1 52 ? 17.291 5.543 16.721 1.00 35.14 90 TYR D O 1
ATOM 2839 N N . LEU D 1 53 ? 18.114 7.629 16.630 1.00 32.92 91 LEU D N 1
ATOM 2840 C CA . LEU D 1 53 ? 17.276 8.021 15.502 1.00 32.20 91 LEU D CA 1
ATOM 2841 C C . LEU D 1 53 ? 17.930 7.634 14.209 1.00 31.67 91 LEU D C 1
ATOM 2842 O O . LEU D 1 53 ? 19.114 7.891 14.023 1.00 31.47 91 LEU D O 1
ATOM 2847 N N . ILE D 1 54 ? 17.145 7.039 13.311 1.00 30.26 92 ILE D N 1
ATOM 2848 C CA . ILE D 1 54 ? 17.628 6.625 12.010 1.00 30.83 92 ILE D CA 1
ATOM 2849 C C . ILE D 1 54 ? 16.613 7.041 10.955 1.00 30.50 92 ILE D C 1
ATOM 2850 O O . ILE D 1 54 ? 15.423 6.728 11.055 1.00 31.55 92 ILE D O 1
ATOM 2855 N N . ASP D 1 55 ? 17.087 7.704 9.915 1.00 30.93 93 ASP D N 1
ATOM 2856 C CA . ASP D 1 55 ? 16.191 8.217 8.897 1.00 31.36 93 ASP D CA 1
ATOM 2857 C C . ASP D 1 55 ? 16.056 7.210 7.756 1.00 31.22 93 ASP D C 1
ATOM 2858 O O . ASP D 1 55 ? 16.519 7.459 6.651 1.00 30.97 93 ASP D O 1
ATOM 2863 N N . ARG D 1 56 ? 15.418 6.073 8.030 1.00 31.35 94 ARG D N 1
ATOM 2864 C CA . ARG D 1 56 ? 15.255 5.021 7.026 1.00 30.58 94 ARG D CA 1
ATOM 2865 C C . ARG D 1 56 ? 13.901 4.356 7.207 1.00 30.74 94 ARG D C 1
ATOM 2866 O O . ARG D 1 56 ? 13.257 4.538 8.213 1.00 29.34 94 ARG D O 1
ATOM 2874 N N . ASP D 1 57 ? 13.494 3.545 6.244 1.00 31.31 95 ASP D N 1
ATOM 2875 C CA . ASP D 1 57 ? 12.163 2.933 6.295 1.00 32.03 95 ASP D CA 1
ATOM 2876 C C . ASP D 1 57 ? 12.173 1.756 7.257 1.00 31.51 95 ASP D C 1
ATOM 2877 O O . ASP D 1 57 ? 12.964 0.824 7.105 1.00 32.67 95 ASP D O 1
ATOM 2882 N N . PRO D 1 58 ? 11.298 1.791 8.268 1.00 30.77 96 PRO D N 1
ATOM 2883 C CA . PRO D 1 58 ? 11.301 0.712 9.237 1.00 30.92 96 PRO D CA 1
ATOM 2884 C C . PRO D 1 58 ? 10.732 -0.577 8.647 1.00 31.79 96 PRO D C 1
ATOM 2885 O O . PRO D 1 58 ? 11.038 -1.657 9.145 1.00 33.08 96 PRO D O 1
ATOM 2889 N N . THR D 1 59 ? 9.909 -0.486 7.613 1.00 32.48 97 THR D N 1
ATOM 2890 C CA . THR D 1 59 ? 9.278 -1.717 7.129 1.00 34.16 97 THR D CA 1
ATOM 2891 C C . THR D 1 59 ? 10.285 -2.645 6.473 1.00 34.35 97 THR D C 1
ATOM 2892 O O . THR D 1 59 ? 10.070 -3.838 6.414 1.00 35.15 97 THR D O 1
ATOM 2896 N N . TYR D 1 60 ? 11.399 -2.101 6.005 1.00 32.30 98 TYR D N 1
ATOM 2897 C CA . TYR D 1 60 ? 12.428 -2.940 5.397 1.00 33.01 98 TYR D CA 1
ATOM 2898 C C . TYR D 1 60 ? 13.570 -3.256 6.370 1.00 33.38 98 TYR D C 1
ATOM 2899 O O . TYR D 1 60 ? 14.495 -4.001 6.044 1.00 34.77 98 TYR D O 1
ATOM 2908 N N . PHE D 1 61 ? 13.480 -2.699 7.563 1.00 32.56 99 PHE D N 1
ATOM 2909 C CA . PHE D 1 61 ? 14.518 -2.892 8.569 1.00 33.32 99 PHE D CA 1
ATOM 2910 C C . PHE D 1 61 ? 14.443 -4.264 9.220 1.00 33.20 99 PHE D C 1
ATOM 2911 O O . PHE D 1 61 ? 15.458 -4.823 9.594 1.00 33.02 99 PHE D O 1
ATOM 2919 N N . GLY D 1 62 ? 13.233 -4.808 9.330 1.00 34.63 100 GLY D N 1
ATOM 2920 C CA . GLY D 1 62 ? 13.008 -6.101 10.002 1.00 36.11 100 GLY D CA 1
ATOM 2921 C C . GLY D 1 62 ? 13.951 -7.216 9.612 1.00 36.02 100 GLY D C 1
ATOM 2922 O O . GLY D 1 62 ? 14.598 -7.827 10.467 1.00 36.51 100 GLY D O 1
ATOM 2923 N N . PRO D 1 63 ? 14.016 -7.514 8.312 1.00 36.82 101 PRO D N 1
ATOM 2924 C CA . PRO D 1 63 ? 14.932 -8.505 7.766 1.00 36.54 101 PRO D CA 1
ATOM 2925 C C . PRO D 1 63 ? 16.407 -8.183 8.023 1.00 36.31 101 PRO D C 1
ATOM 2926 O O . PRO D 1 63 ? 17.206 -9.103 8.196 1.00 36.03 101 PRO D O 1
ATOM 2930 N N . VAL D 1 64 ? 16.775 -6.902 8.044 1.00 34.54 102 VAL D N 1
ATOM 2931 C CA . VAL D 1 64 ? 18.157 -6.528 8.337 1.00 34.48 102 VAL D CA 1
ATOM 2932 C C . VAL D 1 64 ? 18.506 -6.859 9.796 1.00 34.92 102 VAL D C 1
ATOM 2933 O O . VAL D 1 64 ? 19.503 -7.523 10.079 1.00 34.79 102 VAL D O 1
ATOM 2937 N N . LEU D 1 65 ? 17.669 -6.396 10.712 1.00 34.81 103 LEU D N 1
ATOM 2938 C CA . LEU D 1 65 ? 17.905 -6.620 12.131 1.00 36.23 103 LEU D CA 1
ATOM 2939 C C . LEU D 1 65 ? 17.881 -8.113 12.422 1.00 36.53 103 LEU D C 1
ATOM 2940 O O . LEU D 1 65 ? 18.725 -8.643 13.148 1.00 35.58 103 LEU D O 1
ATOM 2945 N N . ASN D 1 66 ? 16.934 -8.810 11.814 1.00 37.24 104 ASN D N 1
ATOM 2946 C CA . ASN D 1 66 ? 16.872 -10.247 12.019 1.00 37.70 104 ASN D CA 1
ATOM 2947 C C . ASN D 1 66 ? 18.097 -10.960 11.500 1.00 37.47 104 ASN D C 1
ATOM 2948 O O . ASN D 1 66 ? 18.564 -11.952 12.091 1.00 37.26 104 ASN D O 1
ATOM 2953 N N . TYR D 1 67 ? 18.606 -10.486 10.372 1.00 36.86 105 TYR D N 1
ATOM 2954 C CA . TYR D 1 67 ? 19.828 -11.052 9.854 1.00 36.64 105 TYR D CA 1
ATOM 2955 C C . TYR D 1 67 ? 20.961 -10.899 10.876 1.00 36.99 105 TYR D C 1
ATOM 2956 O O . TYR D 1 67 ? 21.762 -11.825 11.091 1.00 35.73 105 TYR D O 1
ATOM 2965 N N . LEU D 1 68 ? 21.036 -9.732 11.508 1.00 36.65 106 LEU D N 1
ATOM 2966 C CA . LEU D 1 68 ? 22.022 -9.524 12.561 1.00 36.94 106 LEU D CA 1
ATOM 2967 C C . LEU D 1 68 ? 21.778 -10.462 13.737 1.00 36.97 106 LEU D C 1
ATOM 2968 O O . LEU D 1 68 ? 22.718 -10.927 14.375 1.00 37.75 106 LEU D O 1
ATOM 2973 N N . ARG D 1 69 ? 20.513 -10.727 14.030 1.00 37.55 107 ARG D N 1
ATOM 2974 C CA . ARG D 1 69 ? 20.172 -11.608 15.141 1.00 38.70 107 ARG D CA 1
ATOM 2975 C C . ARG D 1 69 ? 20.597 -13.049 14.904 1.00 39.84 107 ARG D C 1
ATOM 2976 O O . ARG D 1 69 ? 21.270 -13.641 15.732 1.00 39.71 107 ARG D O 1
ATOM 2984 N N . HIS D 1 70 ? 20.202 -13.623 13.774 1.00 40.60 108 HIS D N 1
ATOM 2985 C CA . HIS D 1 70 ? 20.348 -15.066 13.627 1.00 41.12 108 HIS D CA 1
ATOM 2986 C C . HIS D 1 70 ? 20.980 -15.490 12.306 1.00 41.30 108 HIS D C 1
ATOM 2987 O O . HIS D 1 70 ? 20.918 -16.661 11.931 1.00 41.25 108 HIS D O 1
ATOM 2994 N N . GLY D 1 71 ? 21.593 -14.539 11.610 1.00 40.97 109 GLY D N 1
ATOM 2995 C CA . GLY D 1 71 ? 22.365 -14.840 10.407 1.00 40.96 109 GLY D CA 1
ATOM 2996 C C . GLY D 1 71 ? 21.575 -15.324 9.193 1.00 40.96 109 GLY D C 1
ATOM 2997 O O . GLY D 1 71 ? 22.151 -15.677 8.164 1.00 41.60 109 GLY D O 1
ATOM 2998 N N . LYS D 1 72 ? 20.257 -15.340 9.288 1.00 40.56 110 LYS D N 1
ATOM 2999 C CA . LYS D 1 72 ? 19.465 -15.793 8.157 1.00 39.77 110 LYS D CA 1
ATOM 3000 C C . LYS D 1 72 ? 18.717 -14.626 7.529 1.00 38.93 110 LYS D C 1
ATOM 3001 O O . LYS D 1 72 ? 18.249 -13.737 8.231 1.00 38.98 110 LYS D O 1
ATOM 3007 N N . LEU D 1 73 ? 18.626 -14.617 6.204 1.00 37.07 111 LEU D N 1
ATOM 3008 C CA . LEU D 1 73 ? 17.781 -13.649 5.526 1.00 36.37 111 LEU D CA 1
ATOM 3009 C C . LEU D 1 73 ? 16.391 -14.231 5.407 1.00 36.37 111 LEU D C 1
ATOM 3010 O O . LEU D 1 73 ? 16.200 -15.277 4.770 1.00 36.10 111 LEU D O 1
ATOM 3015 N N . VAL D 1 74 ? 15.432 -13.570 6.038 1.00 35.42 112 VAL D N 1
ATOM 3016 C CA . VAL D 1 74 ? 14.043 -13.961 5.939 1.00 36.91 112 VAL D CA 1
ATOM 3017 C C . VAL D 1 74 ? 13.270 -12.720 5.534 1.00 37.27 112 VAL D C 1
ATOM 3018 O O . VAL D 1 74 ? 13.316 -11.708 6.226 1.00 37.32 112 VAL D O 1
ATOM 3022 N N . ILE D 1 75 ? 12.599 -12.789 4.393 1.00 37.62 113 ILE D N 1
ATOM 3023 C CA . ILE D 1 75 ? 11.790 -11.676 3.896 1.00 38.59 113 ILE D CA 1
ATOM 3024 C C . ILE D 1 75 ? 10.365 -12.171 3.688 1.00 39.04 113 ILE D C 1
ATOM 3025 O O . ILE D 1 75 ? 10.140 -13.131 2.954 1.00 37.60 113 ILE D O 1
ATOM 3030 N N . ASN D 1 76 ? 9.397 -11.535 4.339 1.00 40.12 114 ASN D N 1
ATOM 3031 C CA . ASN D 1 76 ? 8.004 -11.927 4.118 1.00 41.81 114 ASN D CA 1
ATOM 3032 C C . ASN D 1 76 ? 7.567 -11.679 2.678 1.00 41.52 114 ASN D C 1
ATOM 3033 O O . ASN D 1 76 ? 8.088 -10.763 2.018 1.00 39.22 114 ASN D O 1
ATOM 3038 N N . LYS D 1 77 ? 6.638 -12.517 2.208 1.00 41.01 115 LYS D N 1
ATOM 3039 C CA . LYS D 1 77 ? 6.158 -12.521 0.823 1.00 42.36 115 LYS D CA 1
ATOM 3040 C C . LYS D 1 77 ? 5.773 -11.147 0.289 1.00 42.61 115 LYS D C 1
ATOM 3041 O O . LYS D 1 77 ? 5.921 -10.876 -0.896 1.00 44.05 115 LYS D O 1
ATOM 3047 N N . ASP D 1 78 ? 5.253 -10.301 1.164 1.00 42.94 116 ASP D N 1
ATOM 3048 C CA . ASP D 1 78 ? 4.743 -8.986 0.781 1.00 44.67 116 ASP D CA 1
ATOM 3049 C C . ASP D 1 78 ? 5.892 -8.050 0.364 1.00 43.47 116 ASP D C 1
ATOM 3050 O O . ASP D 1 78 ? 5.859 -7.364 -0.694 1.00 43.73 116 ASP D O 1
ATOM 3055 N N . LEU D 1 79 ? 6.933 -8.084 1.179 1.00 40.26 117 LEU D N 1
ATOM 3056 C CA . LEU D 1 79 ? 7.996 -7.096 1.151 1.00 39.17 117 LEU D CA 1
ATOM 3057 C C . LEU D 1 79 ? 8.832 -7.159 -0.122 1.00 37.53 117 LEU D C 1
ATOM 3058 O O . LEU D 1 79 ? 9.317 -8.215 -0.490 1.00 36.50 117 LEU D O 1
ATOM 3063 N N . ALA D 1 80 ? 9.004 -6.029 -0.797 1.00 35.84 118 ALA D N 1
ATOM 3064 C CA . ALA D 1 80 ? 9.843 -5.994 -1.984 1.00 34.40 118 ALA D CA 1
ATOM 3065 C C . ALA D 1 80 ? 11.310 -6.215 -1.591 1.00 34.32 118 ALA D C 1
ATOM 3066 O O . ALA D 1 80 ? 11.823 -5.548 -0.685 1.00 32.09 118 ALA D O 1
ATOM 3068 N N . GLU D 1 81 ? 11.974 -7.144 -2.284 1.00 32.25 119 GLU D N 1
ATOM 3069 C CA . GLU D 1 81 ? 13.382 -7.419 -2.010 1.00 32.42 119 GLU D CA 1
ATOM 3070 C C . GLU D 1 81 ? 14.250 -6.202 -2.226 1.00 30.61 119 GLU D C 1
ATOM 3071 O O . GLU D 1 81 ? 15.212 -5.990 -1.512 1.00 31.02 119 GLU D O 1
ATOM 3077 N N . GLU D 1 82 ? 13.908 -5.429 -3.239 1.00 30.35 120 GLU D N 1
ATOM 3078 C CA . GLU D 1 82 ? 14.594 -4.193 -3.543 1.00 32.35 120 GLU D CA 1
ATOM 3079 C C . GLU D 1 82 ? 14.594 -3.244 -2.349 1.00 31.74 120 GLU D C 1
ATOM 3080 O O . GLU D 1 82 ? 15.549 -2.513 -2.151 1.00 33.64 120 GLU D O 1
ATOM 3086 N N . GLY D 1 83 ? 13.520 -3.240 -1.558 1.00 31.87 121 GLY D N 1
ATOM 3087 C CA . GLY D 1 83 ? 13.485 -2.368 -0.368 1.00 31.17 121 GLY D CA 1
ATOM 3088 C C . GLY D 1 83 ? 14.474 -2.864 0.669 1.00 30.81 121 GLY D C 1
ATOM 3089 O O . GLY D 1 83 ? 15.215 -2.093 1.275 1.00 30.84 121 GLY D O 1
ATOM 3090 N N . VAL D 1 84 ? 14.513 -4.172 0.856 1.00 30.54 122 VAL D N 1
ATOM 3091 C CA . VAL D 1 84 ? 15.468 -4.753 1.796 1.00 30.67 122 VAL D CA 1
ATOM 3092 C C . VAL D 1 84 ? 16.910 -4.501 1.313 1.00 29.94 122 VAL D C 1
ATOM 3093 O O . VAL D 1 84 ? 17.800 -4.202 2.105 1.00 29.71 122 VAL D O 1
ATOM 3097 N N . LEU D 1 85 ? 17.135 -4.624 0.012 1.00 31.62 123 LEU D N 1
ATOM 3098 C CA . LEU D 1 85 ? 18.465 -4.361 -0.549 1.00 31.03 123 LEU D CA 1
ATOM 3099 C C . LEU D 1 85 ? 18.944 -2.940 -0.211 1.00 30.93 123 LEU D C 1
ATOM 3100 O O . LEU D 1 85 ? 20.082 -2.753 0.218 1.00 31.51 123 LEU D O 1
ATOM 3105 N N . GLU D 1 86 ? 18.100 -1.938 -0.467 1.00 30.40 124 GLU D N 1
ATOM 3106 C CA . GLU D 1 86 ? 18.466 -0.555 -0.157 1.00 31.03 124 GLU D CA 1
ATOM 3107 C C . GLU D 1 86 ? 18.887 -0.447 1.290 1.00 31.39 124 GLU D C 1
ATOM 3108 O O . GLU D 1 86 ? 19.857 0.270 1.610 1.00 31.63 124 GLU D O 1
ATOM 3114 N N . GLU D 1 87 ? 18.187 -1.149 2.170 1.00 30.03 125 GLU D N 1
ATOM 3115 C CA . GLU D 1 87 ? 18.539 -1.037 3.600 1.00 30.96 125 GLU D CA 1
ATOM 3116 C C . GLU D 1 87 ? 19.860 -1.727 3.894 1.00 31.68 125 GLU D C 1
ATOM 3117 O O . GLU D 1 87 ? 20.707 -1.181 4.599 1.00 31.89 125 GLU D O 1
ATOM 3123 N N . ALA D 1 88 ? 20.047 -2.915 3.335 1.00 31.78 126 ALA D N 1
ATOM 3124 C CA . ALA D 1 88 ? 21.264 -3.685 3.583 1.00 32.37 126 ALA D CA 1
ATOM 3125 C C . ALA D 1 88 ? 22.467 -2.867 3.116 1.00 32.78 126 ALA D C 1
ATOM 3126 O O . ALA D 1 88 ? 23.515 -2.862 3.771 1.00 33.47 126 ALA D O 1
ATOM 3128 N N . GLU D 1 89 ? 22.302 -2.166 1.998 1.00 32.11 127 GLU D N 1
ATOM 3129 C CA . GLU D 1 89 ? 23.345 -1.287 1.488 1.00 33.56 127 GLU D CA 1
ATOM 3130 C C . GLU D 1 89 ? 23.583 -0.074 2.382 1.00 33.29 127 GLU D C 1
ATOM 3131 O O . GLU D 1 89 ? 24.722 0.267 2.678 1.00 33.34 127 GLU D O 1
ATOM 3137 N N . PHE D 1 90 ? 22.510 0.565 2.832 1.00 33.20 128 PHE D N 1
ATOM 3138 C CA . PHE D 1 90 ? 22.657 1.672 3.747 1.00 32.72 128 PHE D CA 1
ATOM 3139 C C . PHE D 1 90 ? 23.346 1.268 5.041 1.00 32.93 128 PHE D C 1
ATOM 3140 O O . PHE D 1 90 ? 24.247 1.969 5.507 1.00 34.26 128 PHE D O 1
ATOM 3148 N N . TYR D 1 91 ? 22.917 0.166 5.652 1.00 31.93 129 TYR D N 1
ATOM 3149 C CA . TYR D 1 91 ? 23.520 -0.243 6.918 1.00 32.39 129 TYR D CA 1
ATOM 3150 C C . TYR D 1 91 ? 24.893 -0.886 6.685 1.00 33.06 129 TYR D C 1
ATOM 3151 O O . TYR D 1 91 ? 25.618 -1.181 7.634 1.00 32.51 129 TYR D O 1
ATOM 3160 N N . ASN D 1 92 ? 25.239 -1.079 5.420 1.00 32.46 130 ASN D N 1
ATOM 3161 C CA . ASN D 1 92 ? 26.551 -1.623 5.054 1.00 34.07 130 ASN D CA 1
ATOM 3162 C C . ASN D 1 92 ? 26.805 -3.018 5.602 1.00 34.62 130 ASN D C 1
ATOM 3163 O O . ASN D 1 92 ? 27.855 -3.277 6.192 1.00 35.64 130 ASN D O 1
ATOM 3168 N N . ILE D 1 93 ? 25.848 -3.915 5.430 1.00 34.63 131 ILE D N 1
ATOM 3169 C CA . ILE D 1 93 ? 26.040 -5.281 5.884 1.00 35.91 131 ILE D CA 1
ATOM 3170 C C . ILE D 1 93 ? 26.334 -6.100 4.629 1.00 34.81 131 ILE D C 1
ATOM 3171 O O . ILE D 1 93 ? 25.429 -6.589 3.974 1.00 34.11 131 ILE D O 1
ATOM 3176 N N . THR D 1 94 ? 27.607 -6.216 4.278 1.00 35.55 132 THR D N 1
ATOM 3177 C CA . THR D 1 94 ? 27.980 -6.714 2.955 1.00 36.43 132 THR D CA 1
ATOM 3178 C C . THR D 1 94 ? 27.513 -8.147 2.640 1.00 35.75 132 THR D C 1
ATOM 3179 O O . THR D 1 94 ? 27.129 -8.448 1.505 1.00 34.37 132 THR D O 1
ATOM 3183 N N . SER D 1 95 ? 27.546 -9.035 3.621 1.00 35.57 133 SER D N 1
ATOM 3184 C CA . SER D 1 95 ? 27.091 -10.402 3.357 1.00 37.13 133 SER D CA 1
ATOM 3185 C C . SER D 1 95 ? 25.577 -10.460 3.149 1.00 35.97 133 SER D C 1
ATOM 3186 O O . SER D 1 95 ? 25.066 -11.333 2.442 1.00 36.59 133 SER D O 1
ATOM 3189 N N . LEU D 1 96 ? 24.857 -9.529 3.770 1.00 35.61 134 LEU D N 1
ATOM 3190 C CA . LEU D 1 96 ? 23.421 -9.467 3.601 1.00 34.67 134 LEU D CA 1
ATOM 3191 C C . LEU D 1 96 ? 23.124 -8.911 2.220 1.00 34.35 134 LEU D C 1
ATOM 3192 O O . LEU D 1 96 ? 22.227 -9.386 1.510 1.00 34.68 134 LEU D O 1
ATOM 3197 N N . ILE D 1 97 ? 23.883 -7.902 1.820 1.00 33.10 135 ILE D N 1
ATOM 3198 C CA . ILE D 1 97 ? 23.674 -7.315 0.511 1.00 33.12 135 ILE D CA 1
ATOM 3199 C C . ILE D 1 97 ? 23.760 -8.431 -0.522 1.00 33.00 135 ILE D C 1
ATOM 3200 O O . ILE D 1 97 ? 22.971 -8.491 -1.465 1.00 33.82 135 ILE D O 1
ATOM 3205 N N . LYS D 1 98 ? 24.750 -9.297 -0.347 1.00 32.85 136 LYS D N 1
ATOM 3206 C CA . LYS D 1 98 ? 24.979 -10.378 -1.289 1.00 33.24 136 LYS D CA 1
ATOM 3207 C C . LYS D 1 98 ? 23.791 -11.343 -1.329 1.00 32.90 136 LYS D C 1
ATOM 3208 O O . LYS D 1 98 ? 23.360 -11.763 -2.408 1.00 32.63 136 LYS D O 1
ATOM 3214 N N . LEU D 1 99 ? 23.280 -11.692 -0.149 1.00 32.18 137 LEU D N 1
ATOM 3215 C CA . LEU D 1 99 ? 22.137 -12.592 -0.029 1.00 31.94 137 LEU D CA 1
ATOM 3216 C C . LEU D 1 99 ? 20.889 -12.005 -0.686 1.00 31.73 137 LEU D C 1
ATOM 3217 O O . LEU D 1 99 ? 20.127 -12.733 -1.338 1.00 31.42 137 LEU D O 1
ATOM 3222 N N . VAL D 1 100 ? 20.686 -10.693 -0.536 1.00 30.42 138 VAL D N 1
ATOM 3223 C CA . VAL D 1 100 ? 19.512 -10.070 -1.145 1.00 31.54 138 VAL D CA 1
ATOM 3224 C C . VAL D 1 100 ? 19.631 -9.982 -2.664 1.00 31.73 138 VAL D C 1
ATOM 3225 O O . VAL D 1 100 ? 18.675 -10.235 -3.389 1.00 31.42 138 VAL D O 1
ATOM 3229 N N . LYS D 1 101 ? 20.802 -9.593 -3.143 1.00 32.97 139 LYS D N 1
ATOM 3230 C CA . LYS D 1 101 ? 21.034 -9.581 -4.587 1.00 35.17 139 LYS D CA 1
ATOM 3231 C C . LYS D 1 101 ? 20.780 -10.946 -5.210 1.00 35.66 139 LYS D C 1
ATOM 3232 O O . LYS D 1 101 ? 20.243 -11.035 -6.320 1.00 35.90 139 LYS D O 1
ATOM 3238 N N . ASP D 1 102 ? 21.170 -12.001 -4.500 1.00 36.63 140 ASP D N 1
ATOM 3239 C CA . ASP D 1 102 ? 20.936 -13.377 -4.970 1.00 37.50 140 ASP D CA 1
ATOM 3240 C C . ASP D 1 102 ? 19.433 -13.589 -5.156 1.00 38.24 140 ASP D C 1
ATOM 3241 O O . ASP D 1 102 ? 18.976 -14.023 -6.225 1.00 38.04 140 ASP D O 1
ATOM 3246 N N . LYS D 1 103 ? 18.671 -13.240 -4.120 1.00 37.96 141 LYS D N 1
ATOM 3247 C CA . LYS D 1 103 ? 17.245 -13.490 -4.091 1.00 38.20 141 LYS D CA 1
ATOM 3248 C C . LYS D 1 103 ? 16.589 -12.771 -5.275 1.00 38.82 141 LYS D C 1
ATOM 3249 O O . LYS D 1 103 ? 15.723 -13.333 -5.960 1.00 38.19 141 LYS D O 1
ATOM 3255 N N . ILE D 1 104 ? 17.047 -11.552 -5.552 1.00 38.17 142 ILE D N 1
ATOM 3256 C CA . ILE D 1 104 ? 16.533 -10.776 -6.668 1.00 38.92 142 ILE D CA 1
ATOM 3257 C C . ILE D 1 104 ? 16.938 -11.374 -8.019 1.00 40.48 142 ILE D C 1
ATOM 3258 O O . ILE D 1 104 ? 16.127 -11.427 -8.953 1.00 40.00 142 ILE D O 1
ATOM 3263 N N . ARG D 1 105 ? 18.193 -11.809 -8.121 1.00 41.67 143 ARG D N 1
ATOM 3264 C CA . ARG D 1 105 ? 18.730 -12.313 -9.390 1.00 43.59 143 ARG D CA 1
ATOM 3265 C C . ARG D 1 105 ? 18.024 -13.587 -9.830 1.00 43.91 143 ARG D C 1
ATOM 3266 O O . ARG D 1 105 ? 17.983 -13.902 -11.019 1.00 44.59 143 ARG D O 1
ATOM 3274 N N . GLU D 1 106 ? 17.463 -14.320 -8.873 1.00 44.63 144 GLU D N 1
ATOM 3275 C CA . GLU D 1 106 ? 16.897 -15.621 -9.179 1.00 45.55 144 GLU D CA 1
ATOM 3276 C C . GLU D 1 106 ? 15.379 -15.640 -9.374 1.00 46.71 144 GLU D C 1
ATOM 3277 O O . GLU D 1 106 ? 14.802 -16.687 -9.661 1.00 46.23 144 GLU D O 1
ATOM 3283 N N . ARG D 1 107 ? 14.730 -14.486 -9.254 1.00 47.37 145 ARG D N 1
ATOM 3284 C CA . ARG D 1 107 ? 13.299 -14.406 -9.572 1.00 48.03 145 ARG D CA 1
ATOM 3285 C C . ARG D 1 107 ? 12.876 -15.293 -10.742 1.00 48.65 145 ARG D C 1
ATOM 3286 O O . ARG D 1 107 ? 13.653 -15.533 -11.671 1.00 49.45 145 ARG D O 1
ATOM 3294 N N . SER E 1 5 ? 0.782 -10.411 39.392 1.00 49.36 43 SER E N 1
ATOM 3295 C CA . SER E 1 5 ? -0.471 -10.556 38.599 1.00 48.57 43 SER E CA 1
ATOM 3296 C C . SER E 1 5 ? -0.346 -11.678 37.567 1.00 47.55 43 SER E C 1
ATOM 3297 O O . SER E 1 5 ? 0.747 -11.995 37.101 1.00 48.21 43 SER E O 1
ATOM 3300 N N . LYS E 1 6 ? -1.487 -12.274 37.240 1.00 46.37 44 LYS E N 1
ATOM 3301 C CA . LYS E 1 6 ? -1.640 -13.247 36.155 1.00 44.63 44 LYS E CA 1
ATOM 3302 C C . LYS E 1 6 ? -1.162 -12.698 34.794 1.00 43.40 44 LYS E C 1
ATOM 3303 O O . LYS E 1 6 ? -0.726 -13.454 33.912 1.00 41.42 44 LYS E O 1
ATOM 3309 N N . TRP E 1 7 ? -1.234 -11.381 34.630 1.00 41.45 45 TRP E N 1
ATOM 3310 C CA . TRP E 1 7 ? -0.969 -10.775 33.339 1.00 40.33 45 TRP E CA 1
ATOM 3311 C C . TRP E 1 7 ? 0.511 -10.511 33.157 1.00 40.76 45 TRP E C 1
ATOM 3312 O O . TRP E 1 7 ? 1.170 -10.046 34.069 1.00 40.56 45 TRP E O 1
ATOM 3323 N N . VAL E 1 8 ? 1.012 -10.816 31.965 1.00 40.13 46 VAL E N 1
ATOM 3324 C CA . VAL E 1 8 ? 2.423 -10.697 31.646 1.00 40.40 46 VAL E CA 1
ATOM 3325 C C . VAL E 1 8 ? 2.558 -9.949 30.339 1.00 40.96 46 VAL E C 1
ATOM 3326 O O . VAL E 1 8 ? 1.920 -10.303 29.339 1.00 38.93 46 VAL E O 1
ATOM 3330 N N . ARG E 1 9 ? 3.385 -8.910 30.353 1.00 41.07 47 ARG E N 1
ATOM 3331 C CA . ARG E 1 9 ? 3.641 -8.137 29.162 1.00 42.51 47 ARG E CA 1
ATOM 3332 C C . ARG E 1 9 ? 5.025 -8.452 28.635 1.00 42.30 47 ARG E C 1
ATOM 3333 O O . ARG E 1 9 ? 5.979 -8.536 29.405 1.00 41.90 47 ARG E O 1
ATOM 3341 N N . LEU E 1 10 ? 5.108 -8.636 27.320 1.00 41.40 48 LEU E N 1
ATOM 3342 C CA . LEU E 1 10 ? 6.359 -8.909 26.627 1.00 41.69 48 LEU E CA 1
ATOM 3343 C C . LEU E 1 10 ? 6.631 -7.820 25.602 1.00 40.90 48 LEU E C 1
ATOM 3344 O O . LEU E 1 10 ? 5.748 -7.429 24.854 1.00 41.92 48 LEU E O 1
ATOM 3349 N N . ASN E 1 11 ? 7.857 -7.317 25.574 1.00 41.21 49 ASN E N 1
ATOM 3350 C CA . ASN E 1 11 ? 8.270 -6.433 24.487 1.00 40.22 49 ASN E CA 1
ATOM 3351 C C . ASN E 1 11 ? 9.181 -7.247 23.607 1.00 39.76 49 ASN E C 1
ATOM 3352 O O . ASN E 1 11 ? 10.342 -7.469 23.936 1.00 40.42 49 ASN E O 1
ATOM 3357 N N . VAL E 1 12 ? 8.647 -7.720 22.497 1.00 38.60 50 VAL E N 1
ATOM 3358 C CA . VAL E 1 12 ? 9.390 -8.582 21.625 1.00 37.30 50 VAL E CA 1
ATOM 3359 C C . VAL E 1 12 ? 9.890 -7.782 20.433 1.00 36.96 50 VAL E C 1
ATOM 3360 O O . VAL E 1 12 ? 9.135 -7.510 19.499 1.00 35.62 50 VAL E O 1
ATOM 3364 N N . GLY E 1 13 ? 11.171 -7.411 20.468 1.00 37.35 51 GLY E N 1
ATOM 3365 C CA . GLY E 1 13 ? 11.793 -6.708 19.336 1.00 36.25 51 GLY E CA 1
ATOM 3366 C C . GLY E 1 13 ? 11.182 -5.348 19.105 1.00 36.93 51 GLY E C 1
ATOM 3367 O O . GLY E 1 13 ? 11.333 -4.763 18.024 1.00 37.31 51 GLY E O 1
ATOM 3368 N N . GLY E 1 14 ? 10.490 -4.844 20.117 1.00 37.76 52 GLY E N 1
ATOM 3369 C CA . GLY E 1 14 ? 9.862 -3.527 20.052 1.00 39.75 52 GLY E CA 1
ATOM 3370 C C . GLY E 1 14 ? 8.337 -3.520 19.998 1.00 41.23 52 GLY E C 1
ATOM 3371 O O . GLY E 1 14 ? 7.716 -2.466 20.084 1.00 42.10 52 GLY E O 1
ATOM 3372 N N . THR E 1 15 ? 7.735 -4.695 19.855 1.00 42.43 53 THR E N 1
ATOM 3373 C CA . THR E 1 15 ? 6.274 -4.830 19.817 1.00 43.04 53 THR E CA 1
ATOM 3374 C C . THR E 1 15 ? 5.744 -5.503 21.073 1.00 43.26 53 THR E C 1
ATOM 3375 O O . THR E 1 15 ? 6.257 -6.547 21.489 1.00 42.14 53 THR E O 1
ATOM 3379 N N . TYR E 1 16 ? 4.727 -4.892 21.678 1.00 43.29 54 TYR E N 1
ATOM 3380 C CA . TYR E 1 16 ? 4.185 -5.372 22.945 1.00 43.10 54 TYR E CA 1
ATOM 3381 C C . TYR E 1 16 ? 3.134 -6.446 22.757 1.00 43.12 54 TYR E C 1
ATOM 3382 O O . TYR E 1 16 ? 2.232 -6.323 21.929 1.00 42.98 54 TYR E O 1
ATOM 3391 N N . PHE E 1 17 ? 3.278 -7.506 23.541 1.00 41.63 55 PHE E N 1
ATOM 3392 C CA . PHE E 1 17 ? 2.314 -8.564 23.570 1.00 41.89 55 PHE E CA 1
ATOM 3393 C C . PHE E 1 17 ? 1.813 -8.676 24.978 1.00 41.29 55 PHE E C 1
ATOM 3394 O O . PHE E 1 17 ? 2.564 -8.478 25.940 1.00 42.19 55 PHE E O 1
ATOM 3402 N N . LEU E 1 18 ? 0.541 -8.994 25.116 1.00 40.03 56 LEU E N 1
ATOM 3403 C CA . LEU E 1 18 ? -0.004 -9.212 26.429 1.00 40.25 56 LEU E CA 1
ATOM 3404 C C . LEU E 1 18 ? -0.458 -10.660 26.489 1.00 40.12 56 LEU E C 1
ATOM 3405 O O . LEU E 1 18 ? -1.118 -11.158 25.578 1.00 38.85 56 LEU E O 1
ATOM 3410 N N . THR E 1 19 ? -0.083 -11.355 27.553 1.00 39.38 57 THR E N 1
ATOM 3411 C CA . THR E 1 19 ? -0.533 -12.716 27.701 1.00 39.34 57 THR E CA 1
ATOM 3412 C C . THR E 1 19 ? -0.637 -13.013 29.183 1.00 39.15 57 THR E C 1
ATOM 3413 O O . THR E 1 19 ? -0.545 -12.104 29.991 1.00 38.77 57 THR E O 1
ATOM 3417 N N . THR E 1 20 ? -0.850 -14.265 29.546 1.00 39.80 58 THR E N 1
ATOM 3418 C CA . THR E 1 20 ? -0.974 -14.609 30.962 1.00 40.20 58 THR E CA 1
ATOM 3419 C C . THR E 1 20 ? 0.104 -15.615 31.319 1.00 39.93 58 THR E C 1
ATOM 3420 O O . THR E 1 20 ? 0.682 -16.266 30.439 1.00 39.92 58 THR E O 1
ATOM 3424 N N . ARG E 1 21 ? 0.377 -15.747 32.609 1.00 41.20 59 ARG E N 1
ATOM 3425 C CA . ARG E 1 21 ? 1.294 -16.774 33.074 1.00 41.76 59 ARG E CA 1
ATOM 3426 C C . ARG E 1 21 ? 0.842 -18.178 32.647 1.00 42.11 59 ARG E C 1
ATOM 3427 O O . ARG E 1 21 ? 1.670 -19.045 32.355 1.00 41.32 59 ARG E O 1
ATOM 3435 N N . GLN E 1 22 ? -0.464 -18.420 32.635 1.00 43.45 60 GLN E N 1
ATOM 3436 C CA . GLN E 1 22 ? -0.954 -19.748 32.272 1.00 45.36 60 GLN E CA 1
ATOM 3437 C C . GLN E 1 22 ? -0.533 -20.110 30.860 1.00 46.18 60 GLN E C 1
ATOM 3438 O O . GLN E 1 22 ? -0.231 -21.267 30.568 1.00 46.63 60 GLN E O 1
ATOM 3444 N N . THR E 1 23 ? -0.505 -19.113 29.982 1.00 45.10 61 THR E N 1
ATOM 3445 C CA . THR E 1 23 ? -0.123 -19.347 28.604 1.00 44.59 61 THR E CA 1
ATOM 3446 C C . THR E 1 23 ? 1.364 -19.620 28.531 1.00 46.10 61 THR E C 1
ATOM 3447 O O . THR E 1 23 ? 1.792 -20.572 27.879 1.00 45.63 61 THR E O 1
ATOM 3451 N N . LEU E 1 24 ? 2.147 -18.793 29.221 1.00 47.12 62 LEU E N 1
ATOM 3452 C CA . LEU E 1 24 ? 3.598 -18.931 29.207 1.00 49.43 62 LEU E CA 1
ATOM 3453 C C . LEU E 1 24 ? 4.083 -20.137 30.026 1.00 50.03 62 LEU E C 1
ATOM 3454 O O . LEU E 1 24 ? 5.229 -20.542 29.899 1.00 51.17 62 LEU E O 1
ATOM 3459 N N . CYS E 1 25 ? 3.222 -20.705 30.870 1.00 51.87 63 CYS E N 1
ATOM 3460 C CA . CYS E 1 25 ? 3.603 -21.888 31.661 1.00 52.91 63 CYS E CA 1
ATOM 3461 C C . CYS E 1 25 ? 3.476 -23.187 30.859 1.00 52.29 63 CYS E C 1
ATOM 3462 O O . CYS E 1 25 ? 3.868 -24.264 31.333 1.00 51.84 63 CYS E O 1
ATOM 3465 N N . ARG E 1 26 ? 2.924 -23.094 29.654 1.00 51.49 64 ARG E N 1
ATOM 3466 C CA . ARG E 1 26 ? 2.617 -24.293 28.873 1.00 51.57 64 ARG E CA 1
ATOM 3467 C C . ARG E 1 26 ? 3.764 -25.292 28.762 1.00 49.36 64 ARG E C 1
ATOM 3468 O O . ARG E 1 26 ? 3.594 -26.446 29.091 1.00 49.55 64 ARG E O 1
ATOM 3476 N N . ASP E 1 27 ? 4.920 -24.837 28.287 1.00 47.86 65 ASP E N 1
ATOM 3477 C CA . ASP E 1 27 ? 6.071 -25.711 28.093 1.00 46.75 65 ASP E CA 1
ATOM 3478 C C . ASP E 1 27 ? 7.204 -25.388 29.079 1.00 45.33 65 ASP E C 1
ATOM 3479 O O . ASP E 1 27 ? 7.915 -24.407 28.886 1.00 45.14 65 ASP E O 1
ATOM 3484 N N . PRO E 1 28 ? 7.389 -26.223 30.121 1.00 43.76 66 PRO E N 1
ATOM 3485 C CA . PRO E 1 28 ? 8.400 -25.963 31.145 1.00 43.08 66 PRO E CA 1
ATOM 3486 C C . PRO E 1 28 ? 9.831 -25.960 30.622 1.00 42.97 66 PRO E C 1
ATOM 3487 O O . PRO E 1 28 ? 10.739 -25.519 31.320 1.00 42.46 66 PRO E O 1
ATOM 3491 N N . LYS E 1 29 ? 10.044 -26.485 29.425 1.00 42.65 67 LYS E N 1
ATOM 3492 C CA . LYS E 1 29 ? 11.379 -26.498 28.851 1.00 43.71 67 LYS E CA 1
ATOM 3493 C C . LYS E 1 29 ? 11.624 -25.282 27.943 1.00 44.39 67 LYS E C 1
ATOM 3494 O O . LYS E 1 29 ? 12.700 -25.137 27.376 1.00 44.59 67 LYS E O 1
ATOM 3500 N N . SER E 1 30 ? 10.631 -24.416 27.793 1.00 45.34 68 SER E N 1
ATOM 3501 C CA . SER E 1 30 ? 10.798 -23.272 26.894 1.00 46.73 68 SER E CA 1
ATOM 3502 C C . SER E 1 30 ? 11.471 -22.088 27.570 1.00 46.85 68 SER E C 1
ATOM 3503 O O . SER E 1 30 ? 11.429 -21.932 28.782 1.00 46.16 68 SER E O 1
ATOM 3506 N N . PHE E 1 31 ? 12.092 -21.261 26.740 1.00 47.79 69 PHE E N 1
ATOM 3507 C CA . PHE E 1 31 ? 12.565 -19.942 27.121 1.00 48.36 69 PHE E CA 1
ATOM 3508 C C . PHE E 1 31 ? 11.472 -19.181 27.888 1.00 47.66 69 PHE E C 1
ATOM 3509 O O . PHE E 1 31 ? 11.734 -18.583 28.929 1.00 47.69 69 PHE E O 1
ATOM 3517 N N . LEU E 1 32 ? 10.242 -19.239 27.394 1.00 45.62 70 LEU E N 1
ATOM 3518 C CA . LEU E 1 32 ? 9.160 -18.427 27.943 1.00 45.24 70 LEU E CA 1
ATOM 3519 C C . LEU E 1 32 ? 8.713 -18.860 29.338 1.00 45.06 70 LEU E C 1
ATOM 3520 O O . LEU E 1 32 ? 8.106 -18.077 30.084 1.00 44.58 70 LEU E O 1
ATOM 3525 N N . TYR E 1 33 ? 9.018 -20.103 29.690 1.00 45.07 71 TYR E N 1
ATOM 3526 C CA . TYR E 1 33 ? 8.661 -20.616 31.007 1.00 47.06 71 TYR E CA 1
ATOM 3527 C C . TYR E 1 33 ? 9.281 -19.832 32.173 1.00 48.33 71 TYR E C 1
ATOM 3528 O O . TYR E 1 33 ? 8.705 -19.782 33.252 1.00 47.67 71 TYR E O 1
ATOM 3537 N N . ARG E 1 34 ? 10.442 -19.213 31.964 1.00 50.99 72 ARG E N 1
ATOM 3538 C CA . ARG E 1 34 ? 11.052 -18.382 33.021 1.00 53.57 72 ARG E CA 1
ATOM 3539 C C . ARG E 1 34 ? 10.114 -17.220 33.429 1.00 54.87 72 ARG E C 1
ATOM 3540 O O . ARG E 1 34 ? 10.134 -16.772 34.576 1.00 55.51 72 ARG E O 1
ATOM 3548 N N . LEU E 1 35 ? 9.272 -16.772 32.494 1.00 55.18 73 LEU E N 1
ATOM 3549 C CA . LEU E 1 35 ? 8.257 -15.754 32.763 1.00 56.78 73 LEU E CA 1
ATOM 3550 C C . LEU E 1 35 ? 6.991 -16.327 33.412 1.00 57.72 73 LEU E C 1
ATOM 3551 O O . LEU E 1 35 ? 6.103 -15.587 33.830 1.00 58.70 73 LEU E O 1
ATOM 3556 N N . CYS E 1 36 ? 6.901 -17.647 33.472 1.00 58.77 74 CYS E N 1
ATOM 3557 C CA . CYS E 1 36 ? 5.741 -18.307 34.039 1.00 60.12 74 CYS E CA 1
ATOM 3558 C C . CYS E 1 36 ? 5.741 -18.151 35.560 1.00 60.17 74 CYS E C 1
ATOM 3559 O O . CYS E 1 36 ? 4.760 -17.687 36.136 1.00 60.68 74 CYS E O 1
ATOM 3562 N N . ASP E 1 43 ? 14.220 -8.273 36.308 1.00 60.67 81 ASP E N 1
ATOM 3563 C CA . ASP E 1 43 ? 13.963 -6.838 36.231 1.00 61.01 81 ASP E CA 1
ATOM 3564 C C . ASP E 1 43 ? 14.958 -6.104 35.334 1.00 60.69 81 ASP E C 1
ATOM 3565 O O . ASP E 1 43 ? 14.614 -5.087 34.732 1.00 60.63 81 ASP E O 1
ATOM 3570 N N . SER E 1 44 ? 16.189 -6.611 35.248 1.00 60.22 82 SER E N 1
ATOM 3571 C CA . SER E 1 44 ? 17.191 -6.016 34.351 1.00 59.49 82 SER E CA 1
ATOM 3572 C C . SER E 1 44 ? 16.799 -6.203 32.885 1.00 58.27 82 SER E C 1
ATOM 3573 O O . SER E 1 44 ? 17.267 -5.472 32.013 1.00 58.46 82 SER E O 1
ATOM 3576 N N . ASP E 1 45 ? 15.949 -7.199 32.629 1.00 56.97 83 ASP E N 1
ATOM 3577 C CA . ASP E 1 45 ? 15.392 -7.433 31.312 1.00 54.96 83 ASP E CA 1
ATOM 3578 C C . ASP E 1 45 ? 13.912 -7.057 31.221 1.00 53.72 83 ASP E C 1
ATOM 3579 O O . ASP E 1 45 ? 13.154 -7.707 30.501 1.00 52.71 83 ASP E O 1
ATOM 3584 N N . LYS E 1 46 ? 13.517 -6.012 31.945 1.00 52.01 84 LYS E N 1
ATOM 3585 C CA . LYS E 1 46 ? 12.187 -5.430 31.801 1.00 51.72 84 LYS E CA 1
ATOM 3586 C C . LYS E 1 46 ? 12.344 -3.950 31.493 1.00 51.20 84 LYS E C 1
ATOM 3587 O O . LYS E 1 46 ? 13.364 -3.370 31.859 1.00 51.05 84 LYS E O 1
ATOM 3593 N N . ASP E 1 47 ? 11.363 -3.362 30.798 1.00 51.20 85 ASP E N 1
ATOM 3594 C CA . ASP E 1 47 ? 11.315 -1.908 30.563 1.00 51.33 85 ASP E CA 1
ATOM 3595 C C . ASP E 1 47 ? 10.456 -1.195 31.607 1.00 52.36 85 ASP E C 1
ATOM 3596 O O . ASP E 1 47 ? 9.940 -1.823 32.528 1.00 52.58 85 ASP E O 1
ATOM 3601 N N . GLU E 1 48 ? 10.329 0.122 31.471 1.00 53.62 86 GLU E N 1
ATOM 3602 C CA . GLU E 1 48 ? 9.641 0.938 32.474 1.00 54.18 86 GLU E CA 1
ATOM 3603 C C . GLU E 1 48 ? 8.169 0.547 32.616 1.00 54.08 86 GLU E C 1
ATOM 3604 O O . GLU E 1 48 ? 7.553 0.792 33.647 1.00 54.71 86 GLU E O 1
ATOM 3610 N N . THR E 1 49 ? 7.603 -0.071 31.586 1.00 53.63 87 THR E N 1
ATOM 3611 C CA . THR E 1 49 ? 6.218 -0.526 31.654 1.00 52.95 87 THR E CA 1
ATOM 3612 C C . THR E 1 49 ? 6.096 -1.854 32.398 1.00 52.49 87 THR E C 1
ATOM 3613 O O . THR E 1 49 ? 4.994 -2.316 32.689 1.00 53.10 87 THR E O 1
ATOM 3617 N N . GLY E 1 50 ? 7.234 -2.476 32.688 1.00 51.42 88 GLY E N 1
ATOM 3618 C CA . GLY E 1 50 ? 7.247 -3.788 33.326 1.00 49.56 88 GLY E CA 1
ATOM 3619 C C . GLY E 1 50 ? 7.206 -4.944 32.341 1.00 48.18 88 GLY E C 1
ATOM 3620 O O . GLY E 1 50 ? 6.986 -6.086 32.729 1.00 49.22 88 GLY E O 1
ATOM 3621 N N . ALA E 1 51 ? 7.422 -4.664 31.059 1.00 46.04 89 ALA E N 1
ATOM 3622 C CA . ALA E 1 51 ? 7.378 -5.713 30.047 1.00 43.62 89 ALA E CA 1
ATOM 3623 C C . ALA E 1 51 ? 8.721 -6.429 29.967 1.00 42.11 89 ALA E C 1
ATOM 3624 O O . ALA E 1 51 ? 9.762 -5.780 30.040 1.00 41.56 89 ALA E O 1
ATOM 3626 N N . TYR E 1 52 ? 8.703 -7.756 29.821 1.00 39.75 90 TYR E N 1
ATOM 3627 C CA . TYR E 1 52 ? 9.943 -8.506 29.622 1.00 38.84 90 TYR E CA 1
ATOM 3628 C C . TYR E 1 52 ? 10.526 -8.213 28.256 1.00 37.82 90 TYR E C 1
ATOM 3629 O O . TYR E 1 52 ? 9.803 -8.152 27.273 1.00 38.95 90 TYR E O 1
ATOM 3638 N N . LEU E 1 53 ? 11.837 -8.025 28.196 1.00 37.98 91 LEU E N 1
ATOM 3639 C CA . LEU E 1 53 ? 12.488 -7.664 26.941 1.00 37.78 91 LEU E CA 1
ATOM 3640 C C . LEU E 1 53 ? 13.029 -8.878 26.187 1.00 37.69 91 LEU E C 1
ATOM 3641 O O . LEU E 1 53 ? 13.722 -9.718 26.749 1.00 37.84 91 LEU E O 1
ATOM 3646 N N . ILE E 1 54 ? 12.723 -8.948 24.900 1.00 37.53 92 ILE E N 1
ATOM 3647 C CA . ILE E 1 54 ? 13.163 -10.062 24.075 1.00 37.23 92 ILE E CA 1
ATOM 3648 C C . ILE E 1 54 ? 13.681 -9.536 22.733 1.00 37.48 92 ILE E C 1
ATOM 3649 O O . ILE E 1 54 ? 12.996 -8.787 22.044 1.00 37.24 92 ILE E O 1
ATOM 3654 N N . ASP E 1 55 ? 14.903 -9.939 22.394 1.00 37.75 93 ASP E N 1
ATOM 3655 C CA . ASP E 1 55 ? 15.606 -9.467 21.215 1.00 37.72 93 ASP E CA 1
ATOM 3656 C C . ASP E 1 55 ? 15.290 -10.392 20.061 1.00 38.54 93 ASP E C 1
ATOM 3657 O O . ASP E 1 55 ? 16.184 -11.016 19.482 1.00 38.23 93 ASP E O 1
ATOM 3662 N N . ARG E 1 56 ? 14.005 -10.480 19.733 1.00 38.70 94 ARG E N 1
ATOM 3663 C CA . ARG E 1 56 ? 13.573 -11.313 18.625 1.00 38.97 94 ARG E CA 1
ATOM 3664 C C . ARG E 1 56 ? 12.520 -10.595 17.796 1.00 38.89 94 ARG E C 1
ATOM 3665 O O . ARG E 1 56 ? 11.943 -9.604 18.226 1.00 38.77 94 ARG E O 1
ATOM 3673 N N . ASP E 1 57 ? 12.244 -11.132 16.620 1.00 39.96 95 ASP E N 1
ATOM 3674 C CA . ASP E 1 57 ? 11.227 -10.565 15.735 1.00 42.48 95 ASP E CA 1
ATOM 3675 C C . ASP E 1 57 ? 9.782 -10.781 16.206 1.00 43.66 95 ASP E C 1
ATOM 3676 O O . ASP E 1 57 ? 9.374 -11.910 16.487 1.00 45.35 95 ASP E O 1
ATOM 3681 N N . PRO E 1 58 ? 8.999 -9.697 16.303 1.00 44.70 96 PRO E N 1
ATOM 3682 C CA . PRO E 1 58 ? 7.661 -9.867 16.850 1.00 44.99 96 PRO E CA 1
ATOM 3683 C C . PRO E 1 58 ? 6.658 -10.429 15.844 1.00 46.77 96 PRO E C 1
ATOM 3684 O O . PRO E 1 58 ? 5.647 -10.977 16.260 1.00 46.79 96 PRO E O 1
ATOM 3688 N N . THR E 1 59 ? 6.910 -10.300 14.540 1.00 48.18 97 THR E N 1
ATOM 3689 C CA . THR E 1 59 ? 5.946 -10.836 13.561 1.00 49.77 97 THR E CA 1
ATOM 3690 C C . THR E 1 59 ? 5.938 -12.383 13.534 1.00 49.72 97 THR E C 1
ATOM 3691 O O . THR E 1 59 ? 4.930 -13.034 13.220 1.00 48.82 97 THR E O 1
ATOM 3695 N N . TYR E 1 60 ? 7.061 -12.980 13.878 1.00 47.87 98 TYR E N 1
ATOM 3696 C CA . TYR E 1 60 ? 7.110 -14.440 13.920 1.00 47.32 98 TYR E CA 1
ATOM 3697 C C . TYR E 1 60 ? 6.609 -14.968 15.276 1.00 45.69 98 TYR E C 1
ATOM 3698 O O . TYR E 1 60 ? 6.202 -16.121 15.419 1.00 45.50 98 TYR E O 1
ATOM 3707 N N . PHE E 1 61 ? 6.585 -14.089 16.265 1.00 44.99 99 PHE E N 1
ATOM 3708 C CA . PHE E 1 61 ? 6.146 -14.479 17.593 1.00 43.16 99 PHE E CA 1
ATOM 3709 C C . PHE E 1 61 ? 4.646 -14.801 17.675 1.00 42.99 99 PHE E C 1
ATOM 3710 O O . PHE E 1 61 ? 4.223 -15.633 18.482 1.00 41.39 99 PHE E O 1
ATOM 3718 N N . GLY E 1 62 ? 3.836 -14.133 16.862 1.00 42.00 100 GLY E N 1
ATOM 3719 C CA . GLY E 1 62 ? 2.389 -14.359 16.904 1.00 42.23 100 GLY E CA 1
ATOM 3720 C C . GLY E 1 62 ? 1.946 -15.819 16.949 1.00 42.27 100 GLY E C 1
ATOM 3721 O O . GLY E 1 62 ? 1.248 -16.240 17.871 1.00 41.74 100 GLY E O 1
ATOM 3722 N N . PRO E 1 63 ? 2.327 -16.600 15.925 1.00 42.52 101 PRO E N 1
ATOM 3723 C CA . PRO E 1 63 ? 1.955 -18.012 15.828 1.00 41.95 101 PRO E CA 1
ATOM 3724 C C . PRO E 1 63 ? 2.511 -18.850 16.967 1.00 42.31 101 PRO E C 1
ATOM 3725 O O . PRO E 1 63 ? 1.878 -19.828 17.358 1.00 42.92 101 PRO E O 1
ATOM 3729 N N . VAL E 1 64 ? 3.675 -18.470 17.492 1.00 41.80 102 VAL E N 1
ATOM 3730 C CA . VAL E 1 64 ? 4.243 -19.140 18.668 1.00 42.23 102 VAL E CA 1
ATOM 3731 C C . VAL E 1 64 ? 3.346 -18.922 19.885 1.00 41.76 102 VAL E C 1
ATOM 3732 O O . VAL E 1 64 ? 2.922 -19.867 20.547 1.00 41.65 102 VAL E O 1
ATOM 3736 N N . LEU E 1 65 ? 3.056 -17.662 20.186 1.00 42.33 103 LEU E N 1
ATOM 3737 C CA . LEU E 1 65 ? 2.226 -17.350 21.355 1.00 41.08 103 LEU E CA 1
ATOM 3738 C C . LEU E 1 65 ? 0.823 -17.954 21.189 1.00 41.13 103 LEU E C 1
ATOM 3739 O O . LEU E 1 65 ? 0.212 -18.433 22.141 1.00 40.62 103 LEU E O 1
ATOM 3744 N N . ASN E 1 66 ? 0.278 -17.908 19.980 1.00 41.43 104 ASN E N 1
ATOM 3745 C CA . ASN E 1 66 ? -1.019 -18.549 19.782 1.00 42.48 104 ASN E CA 1
ATOM 3746 C C . ASN E 1 66 ? -0.993 -20.034 20.011 1.00 42.80 104 ASN E C 1
ATOM 3747 O O . ASN E 1 66 ? -1.953 -20.605 20.526 1.00 42.85 104 ASN E O 1
ATOM 3752 N N . TYR E 1 67 ? 0.102 -20.660 19.599 1.00 43.06 105 TYR E N 1
ATOM 3753 C CA . TYR E 1 67 ? 0.258 -22.072 19.852 1.00 43.97 105 TYR E CA 1
ATOM 3754 C C . TYR E 1 67 ? 0.230 -22.285 21.356 1.00 43.74 105 TYR E C 1
ATOM 3755 O O . TYR E 1 67 ? -0.406 -23.209 21.844 1.00 44.70 105 TYR E O 1
ATOM 3764 N N . LEU E 1 68 ? 0.920 -21.434 22.103 1.00 43.20 106 LEU E N 1
ATOM 3765 C CA . LEU E 1 68 ? 0.879 -21.576 23.553 1.00 44.42 106 LEU E CA 1
ATOM 3766 C C . LEU E 1 68 ? -0.534 -21.356 24.078 1.00 44.74 106 LEU E C 1
ATOM 3767 O O . LEU E 1 68 ? -0.929 -21.978 25.060 1.00 44.19 106 LEU E O 1
ATOM 3772 N N . ARG E 1 69 ? -1.298 -20.485 23.420 1.00 44.72 107 ARG E N 1
ATOM 3773 C CA . ARG E 1 69 ? -2.679 -20.227 23.844 1.00 45.41 107 ARG E CA 1
ATOM 3774 C C . ARG E 1 69 ? -3.629 -21.380 23.603 1.00 46.65 107 ARG E C 1
ATOM 3775 O O . ARG E 1 69 ? -4.392 -21.755 24.494 1.00 46.05 107 ARG E O 1
ATOM 3783 N N . HIS E 1 70 ? -3.617 -21.927 22.392 1.00 47.55 108 HIS E N 1
ATOM 3784 C CA . HIS E 1 70 ? -4.658 -22.877 22.028 1.00 48.24 108 HIS E CA 1
ATOM 3785 C C . HIS E 1 70 ? -4.143 -24.168 21.379 1.00 48.94 108 HIS E C 1
ATOM 3786 O O . HIS E 1 70 ? -4.923 -24.970 20.870 1.00 49.86 108 HIS E O 1
ATOM 3793 N N . GLY E 1 71 ? -2.830 -24.357 21.381 1.00 48.91 109 GLY E N 1
ATOM 3794 C CA . GLY E 1 71 ? -2.233 -25.601 20.883 1.00 48.47 109 GLY E CA 1
ATOM 3795 C C . GLY E 1 71 ? -2.225 -25.822 19.374 1.00 48.27 109 GLY E C 1
ATOM 3796 O O . GLY E 1 71 ? -1.790 -26.873 18.904 1.00 48.46 109 GLY E O 1
ATOM 3797 N N . LYS E 1 72 ? -2.695 -24.862 18.591 1.00 47.90 110 LYS E N 1
ATOM 3798 C CA . LYS E 1 72 ? -2.696 -25.078 17.140 1.00 47.06 110 LYS E CA 1
ATOM 3799 C C . LYS E 1 72 ? -1.669 -24.217 16.443 1.00 46.94 110 LYS E C 1
ATOM 3800 O O . LYS E 1 72 ? -1.370 -23.124 16.909 1.00 46.24 110 LYS E O 1
ATOM 3806 N N . LEU E 1 73 ? -1.109 -24.729 15.344 1.00 46.08 111 LEU E N 1
ATOM 3807 C CA . LEU E 1 73 ? -0.206 -23.952 14.517 1.00 46.45 111 LEU E CA 1
ATOM 3808 C C . LEU E 1 73 ? -1.011 -23.261 13.420 1.00 45.94 111 LEU E C 1
ATOM 3809 O O . LEU E 1 73 ? -1.612 -23.912 12.566 1.00 45.75 111 LEU E O 1
ATOM 3814 N N . VAL E 1 74 ? -1.027 -21.937 13.466 1.00 45.47 112 VAL E N 1
ATOM 3815 C CA . VAL E 1 74 ? -1.790 -21.152 12.519 1.00 44.03 112 VAL E CA 1
ATOM 3816 C C . VAL E 1 74 ? -0.891 -20.053 12.018 1.00 44.21 112 VAL E C 1
ATOM 3817 O O . VAL E 1 74 ? -0.406 -19.244 12.802 1.00 43.26 112 VAL E O 1
ATOM 3821 N N . ILE E 1 75 ? -0.658 -20.039 10.712 1.00 43.83 113 ILE E N 1
ATOM 3822 C CA . ILE E 1 75 ? 0.216 -19.050 10.097 1.00 44.82 113 ILE E CA 1
ATOM 3823 C C . ILE E 1 75 ? -0.474 -18.429 8.899 1.00 44.73 113 ILE E C 1
ATOM 3824 O O . ILE E 1 75 ? -1.056 -19.134 8.071 1.00 45.76 113 ILE E O 1
ATOM 3829 N N . ASN E 1 76 ? -0.412 -17.110 8.786 1.00 44.86 114 ASN E N 1
ATOM 3830 C CA . ASN E 1 76 ? -1.009 -16.449 7.629 1.00 44.56 114 ASN E CA 1
ATOM 3831 C C . ASN E 1 76 ? -0.196 -16.691 6.371 1.00 45.93 114 ASN E C 1
ATOM 3832 O O . ASN E 1 76 ? 1.006 -16.981 6.446 1.00 45.04 114 ASN E O 1
ATOM 3837 N N . LYS E 1 77 ? -0.849 -16.543 5.222 1.00 46.41 115 LYS E N 1
ATOM 3838 C CA . LYS E 1 77 ? -0.271 -16.931 3.944 1.00 48.20 115 LYS E CA 1
ATOM 3839 C C . LYS E 1 77 ? 0.968 -16.139 3.542 1.00 49.81 115 LYS E C 1
ATOM 3840 O O . LYS E 1 77 ? 1.722 -16.577 2.680 1.00 51.20 115 LYS E O 1
ATOM 3846 N N . ASP E 1 78 ? 1.180 -14.974 4.140 1.00 51.28 116 ASP E N 1
ATOM 3847 C CA . ASP E 1 78 ? 2.302 -14.124 3.731 1.00 53.72 116 ASP E CA 1
ATOM 3848 C C . ASP E 1 78 ? 3.469 -14.228 4.719 1.00 54.30 116 ASP E C 1
ATOM 3849 O O . ASP E 1 78 ? 4.606 -13.866 4.406 1.00 54.50 116 ASP E O 1
ATOM 3854 N N . LEU E 1 79 ? 3.174 -14.716 5.915 1.00 55.33 117 LEU E N 1
ATOM 3855 C CA . LEU E 1 79 ? 4.190 -14.872 6.940 1.00 56.34 117 LEU E CA 1
ATOM 3856 C C . LEU E 1 79 ? 5.135 -15.994 6.553 1.00 56.64 117 LEU E C 1
ATOM 3857 O O . LEU E 1 79 ? 4.703 -17.088 6.164 1.00 56.94 117 LEU E O 1
ATOM 3862 N N . ALA E 1 80 ? 6.430 -15.706 6.647 1.00 56.87 118 ALA E N 1
ATOM 3863 C CA . ALA E 1 80 ? 7.463 -16.693 6.390 1.00 56.16 118 ALA E CA 1
ATOM 3864 C C . ALA E 1 80 ? 7.455 -17.731 7.506 1.00 55.98 118 ALA E C 1
ATOM 3865 O O . ALA E 1 80 ? 7.596 -17.386 8.690 1.00 55.73 118 ALA E O 1
ATOM 3867 N N . GLU E 1 81 ? 7.284 -18.998 7.127 1.00 55.54 119 GLU E N 1
ATOM 3868 C CA . GLU E 1 81 ? 7.252 -20.096 8.095 1.00 54.91 119 GLU E CA 1
ATOM 3869 C C . GLU E 1 81 ? 8.660 -20.352 8.647 1.00 54.10 119 GLU E C 1
ATOM 3870 O O . GLU E 1 81 ? 8.824 -20.781 9.788 1.00 52.43 119 GLU E O 1
ATOM 3876 N N . GLU E 1 82 ? 9.668 -20.076 7.821 1.00 53.33 120 GLU E N 1
ATOM 3877 C CA . GLU E 1 82 ? 11.064 -20.173 8.244 1.00 53.43 120 GLU E CA 1
ATOM 3878 C C . GLU E 1 82 ? 11.318 -19.203 9.389 1.00 52.78 120 GLU E C 1
ATOM 3879 O O . GLU E 1 82 ? 12.120 -19.471 10.288 1.00 52.39 120 GLU E O 1
ATOM 3885 N N . GLY E 1 83 ? 10.625 -18.069 9.337 1.00 52.11 121 GLY E N 1
ATOM 3886 C CA . GLY E 1 83 ? 10.710 -17.074 10.386 1.00 51.14 121 GLY E CA 1
ATOM 3887 C C . GLY E 1 83 ? 10.130 -17.648 11.664 1.00 50.95 121 GLY E C 1
ATOM 3888 O O . GLY E 1 83 ? 10.656 -17.434 12.746 1.00 49.33 121 GLY E O 1
ATOM 3889 N N . VAL E 1 84 ? 9.029 -18.379 11.524 1.00 50.80 122 VAL E N 1
ATOM 3890 C CA . VAL E 1 84 ? 8.377 -18.968 12.676 1.00 50.45 122 VAL E CA 1
ATOM 3891 C C . VAL E 1 84 ? 9.207 -20.127 13.210 1.00 50.17 122 VAL E C 1
ATOM 3892 O O . VAL E 1 84 ? 9.286 -20.348 14.429 1.00 50.11 122 VAL E O 1
ATOM 3896 N N . LEU E 1 85 ? 9.840 -20.858 12.299 1.00 50.46 123 LEU E N 1
ATOM 3897 C CA . LEU E 1 85 ? 10.718 -21.965 12.690 1.00 50.85 123 LEU E CA 1
ATOM 3898 C C . LEU E 1 85 ? 11.874 -21.454 13.550 1.00 51.26 123 LEU E C 1
ATOM 3899 O O . LEU E 1 85 ? 12.134 -21.981 14.634 1.00 51.20 123 LEU E O 1
ATOM 3904 N N . GLU E 1 86 ? 12.571 -20.434 13.052 1.00 51.76 124 GLU E N 1
ATOM 3905 C CA . GLU E 1 86 ? 13.617 -19.776 13.829 1.00 51.96 124 GLU E CA 1
ATOM 3906 C C . GLU E 1 86 ? 13.146 -19.514 15.248 1.00 51.04 124 GLU E C 1
ATOM 3907 O O . GLU E 1 86 ? 13.838 -19.853 16.199 1.00 51.24 124 GLU E O 1
ATOM 3913 N N . GLU E 1 87 ? 11.973 -18.897 15.383 1.00 50.09 125 GLU E N 1
ATOM 3914 C CA . GLU E 1 87 ? 11.461 -18.513 16.697 1.00 48.61 125 GLU E CA 1
ATOM 3915 C C . GLU E 1 87 ? 11.092 -19.712 17.573 1.00 47.99 125 GLU E C 1
ATOM 3916 O O . GLU E 1 87 ? 11.343 -19.703 18.768 1.00 47.38 125 GLU E O 1
ATOM 3922 N N . ALA E 1 88 ? 10.488 -20.738 16.988 1.00 46.65 126 ALA E N 1
ATOM 3923 C CA . ALA E 1 88 ? 10.126 -21.920 17.755 1.00 45.35 126 ALA E CA 1
ATOM 3924 C C . ALA E 1 88 ? 11.383 -22.569 18.352 1.00 46.00 126 ALA E C 1
ATOM 3925 O O . ALA E 1 88 ? 11.404 -22.989 19.527 1.00 44.47 126 ALA E O 1
ATOM 3927 N N . GLU E 1 89 ? 12.429 -22.650 17.531 1.00 45.42 127 GLU E N 1
ATOM 3928 C CA . GLU E 1 89 ? 13.724 -23.133 17.983 1.00 45.88 127 GLU E CA 1
ATOM 3929 C C . GLU E 1 89 ? 14.318 -22.164 18.990 1.00 45.36 127 GLU E C 1
ATOM 3930 O O . GLU E 1 89 ? 14.766 -22.576 20.070 1.00 45.36 127 GLU E O 1
ATOM 3936 N N . PHE E 1 90 ? 14.312 -20.875 18.669 1.00 44.90 128 PHE E N 1
ATOM 3937 C CA . PHE E 1 90 ? 14.823 -19.930 19.643 1.00 45.76 128 PHE E CA 1
ATOM 3938 C C . PHE E 1 90 ? 14.155 -20.119 21.010 1.00 45.85 128 PHE E C 1
ATOM 3939 O O . PHE E 1 90 ? 14.847 -20.183 22.021 1.00 45.70 128 PHE E O 1
ATOM 3947 N N . TYR E 1 91 ? 12.823 -20.207 21.047 1.00 45.44 129 TYR E N 1
ATOM 3948 C CA . TYR E 1 91 ? 12.112 -20.312 22.339 1.00 45.48 129 TYR E CA 1
ATOM 3949 C C . TYR E 1 91 ? 12.100 -21.730 22.886 1.00 45.57 129 TYR E C 1
ATOM 3950 O O . TYR E 1 91 ? 11.627 -21.981 23.995 1.00 45.71 129 TYR E O 1
ATOM 3959 N N . ASN E 1 92 ? 12.602 -22.655 22.083 1.00 45.74 130 ASN E N 1
ATOM 3960 C CA . ASN E 1 92 ? 12.674 -24.056 22.460 1.00 45.13 130 ASN E CA 1
ATOM 3961 C C . ASN E 1 92 ? 11.334 -24.659 22.859 1.00 44.60 130 ASN E C 1
ATOM 3962 O O . ASN E 1 92 ? 11.201 -25.224 23.933 1.00 43.69 130 ASN E O 1
ATOM 3967 N N . ILE E 1 93 ? 10.343 -24.543 21.990 1.00 44.71 131 ILE E N 1
ATOM 3968 C CA . ILE E 1 93 ? 9.065 -25.202 22.222 1.00 44.51 131 ILE E CA 1
ATOM 3969 C C . ILE E 1 93 ? 9.036 -26.444 21.349 1.00 45.58 131 ILE E C 1
ATOM 3970 O O . ILE E 1 93 ? 8.599 -26.403 20.193 1.00 44.31 131 ILE E O 1
ATOM 3975 N N . THR E 1 94 ? 9.537 -27.548 21.898 1.00 45.98 132 THR E N 1
ATOM 3976 C CA . THR E 1 94 ? 9.845 -28.717 21.078 1.00 47.78 132 THR E CA 1
ATOM 3977 C C . THR E 1 94 ? 8.655 -29.170 20.231 1.00 48.68 132 THR E C 1
ATOM 3978 O O . THR E 1 94 ? 8.811 -29.470 19.043 1.00 48.50 132 THR E O 1
ATOM 3982 N N . SER E 1 95 ? 7.476 -29.221 20.836 1.00 49.35 133 SER E N 1
ATOM 3983 C CA . SER E 1 95 ? 6.290 -29.663 20.113 1.00 51.07 133 SER E CA 1
ATOM 3984 C C . SER E 1 95 ? 5.925 -28.702 18.955 1.00 50.43 133 SER E C 1
ATOM 3985 O O . SER E 1 95 ? 5.506 -29.129 17.877 1.00 51.54 133 SER E O 1
ATOM 3988 N N . LEU E 1 96 ? 6.106 -27.407 19.162 1.00 49.70 134 LEU E N 1
ATOM 3989 C CA . LEU E 1 96 ? 5.820 -26.451 18.103 1.00 49.00 134 LEU E CA 1
ATOM 3990 C C . LEU E 1 96 ? 6.864 -26.548 16.980 1.00 49.02 134 LEU E C 1
ATOM 3991 O O . LEU E 1 96 ? 6.523 -26.513 15.799 1.00 47.98 134 LEU E O 1
ATOM 3996 N N . ILE E 1 97 ? 8.132 -26.676 17.353 1.00 48.64 135 ILE E N 1
ATOM 3997 C CA . ILE E 1 97 ? 9.188 -26.836 16.358 1.00 48.40 135 ILE E CA 1
ATOM 3998 C C . ILE E 1 97 ? 8.806 -27.950 15.384 1.00 48.80 135 ILE E C 1
ATOM 3999 O O . ILE E 1 97 ? 8.956 -27.802 14.162 1.00 48.61 135 ILE E O 1
ATOM 4004 N N . LYS E 1 98 ? 8.294 -29.052 15.929 1.00 48.59 136 LYS E N 1
ATOM 4005 C CA . LYS E 1 98 ? 7.945 -30.206 15.118 1.00 49.26 136 LYS E CA 1
ATOM 4006 C C . LYS E 1 98 ? 6.801 -29.868 14.186 1.00 48.93 136 LYS E C 1
ATOM 4007 O O . LYS E 1 98 ? 6.797 -30.244 13.008 1.00 48.53 136 LYS E O 1
ATOM 4013 N N . LEU E 1 99 ? 5.816 -29.155 14.720 1.00 49.20 137 LEU E N 1
ATOM 4014 C CA . LEU E 1 99 ? 4.666 -28.773 13.929 1.00 48.68 137 LEU E CA 1
ATOM 4015 C C . LEU E 1 99 ? 5.089 -27.937 12.731 1.00 49.37 137 LEU E C 1
ATOM 4016 O O . LEU E 1 99 ? 4.577 -28.132 11.622 1.00 50.21 137 LEU E O 1
ATOM 4021 N N . VAL E 1 100 ? 6.024 -27.013 12.939 1.00 49.48 138 VAL E N 1
ATOM 4022 C CA . VAL E 1 100 ? 6.487 -26.161 11.840 1.00 50.32 138 VAL E CA 1
ATOM 4023 C C . VAL E 1 100 ? 7.321 -26.946 10.829 1.00 51.70 138 VAL E C 1
ATOM 4024 O O . VAL E 1 100 ? 7.179 -26.759 9.615 1.00 51.63 138 VAL E O 1
ATOM 4028 N N . LYS E 1 101 ? 8.178 -27.835 11.326 1.00 52.93 139 LYS E N 1
ATOM 4029 C CA . LYS E 1 101 ? 8.961 -28.695 10.444 1.00 54.13 139 LYS E CA 1
ATOM 4030 C C . LYS E 1 101 ? 8.034 -29.534 9.574 1.00 55.08 139 LYS E C 1
ATOM 4031 O O . LYS E 1 101 ? 8.400 -29.934 8.475 1.00 55.63 139 LYS E O 1
ATOM 4037 N N . ASP E 1 102 ? 6.828 -29.797 10.065 1.00 56.23 140 ASP E N 1
ATOM 4038 C CA . ASP E 1 102 ? 5.849 -30.554 9.277 1.00 56.89 140 ASP E CA 1
ATOM 4039 C C . ASP E 1 102 ? 5.244 -29.700 8.173 1.00 57.25 140 ASP E C 1
ATOM 4040 O O . ASP E 1 102 ? 5.210 -30.102 7.016 1.00 57.27 140 ASP E O 1
ATOM 4045 N N . LYS E 1 103 ? 4.760 -28.520 8.544 1.00 58.22 141 LYS E N 1
ATOM 4046 C CA . LYS E 1 103 ? 4.156 -27.613 7.583 1.00 58.90 141 LYS E CA 1
ATOM 4047 C C . LYS E 1 103 ? 5.119 -27.402 6.421 1.00 59.42 141 LYS E C 1
ATOM 4048 O O . LYS E 1 103 ? 4.697 -27.297 5.265 1.00 59.26 141 LYS E O 1
ATOM 4054 N N . ILE E 1 104 ? 6.414 -27.357 6.732 1.00 59.39 142 ILE E N 1
ATOM 4055 C CA . ILE E 1 104 ? 7.428 -27.110 5.711 1.00 60.13 142 ILE E CA 1
ATOM 4056 C C . ILE E 1 104 ? 7.731 -28.350 4.861 1.00 59.85 142 ILE E C 1
ATOM 4057 O O . ILE E 1 104 ? 7.961 -28.235 3.659 1.00 60.61 142 ILE E O 1
ATOM 4062 N N . ARG E 1 105 ? 7.721 -29.527 5.484 0.50 59.62 143 ARG E N 1
ATOM 4063 C CA . ARG E 1 105 ? 7.921 -30.789 4.763 0.50 59.39 143 ARG E CA 1
ATOM 4064 C C . ARG E 1 105 ? 6.969 -30.937 3.583 0.50 59.21 143 ARG E C 1
ATOM 4065 O O . ARG E 1 105 ? 7.336 -31.484 2.543 0.50 59.10 143 ARG E O 1
ATOM 4073 N N . GLU E 1 106 ? 5.742 -30.455 3.752 0.50 58.95 144 GLU E N 1
ATOM 4074 C CA . GLU E 1 106 ? 4.679 -30.740 2.793 0.50 58.93 144 GLU E CA 1
ATOM 4075 C C . GLU E 1 106 ? 4.017 -29.499 2.196 0.50 58.85 144 GLU E C 1
ATOM 4076 O O . GLU E 1 106 ? 3.029 -29.608 1.471 0.50 58.67 144 GLU E O 1
ATOM 4082 N N . ARG E 1 107 ? 4.562 -28.325 2.499 0.50 58.86 145 ARG E N 1
ATOM 4083 C CA . ARG E 1 107 ? 4.039 -27.073 1.958 0.50 58.86 145 ARG E CA 1
ATOM 4084 C C . ARG E 1 107 ? 3.137 -27.318 0.754 0.50 58.80 145 ARG E C 1
ATOM 4085 O O . ARG E 1 107 ? 3.541 -27.098 -0.389 0.50 58.58 145 ARG E O 1
#

CATH classification: 3.30.710.10

Foldseek 3Di:
DQWAWAQAQNDIDIDGLQLLCQDCVWPSNCVSVVPDVQVVQADPVRHGYHDADVVLCVQVSVCSVPVDRDDDPVDDLVRVLVVCVNRVPVVVNVVSVVVVVVD/DQWAWAQAQNDIDIDGLQLLCQACVFPSVCVSVVPVVQQVQADPVRHHYHDADVVLCVQVSVCSVPVDRDDDPPDDLVRVLVVCVNRVVPVVNVVSVVVVVVD/DWAWAQELNDIDIDALQLLCQDCPWPSNVRNVDDDPPVRHHYHDADVVLVVQVSVCSVPVDRDDDPPDDLVRVLVVCVVRVVPVVNVVSVVVVVVD/DQWAWAQECNDIDIDGLQLQCQDCPFPSVVPVVAPPVRHHYHDADVVLCVQVSVCSVPVDRDDDPVDDLVNVLVVCVNRVVVVVNVVSVVVVVVD/DQWAWAQALNDIDIDGLQLLCQDCPWQSNVVVVPQADPVRHGYHNADVVLCVQVSVCSVPVDRDDDPVDDLVSVLVVCVVRVPPVVNVVSVVVVVVD

Solvent-accessible surface area: 22400 Å² total; per-residue (Å²): 113,112,44,4,75,0,6,0,2,19,63,82,29,5,0,6,52,146,12,1,40,122,24,88,157,11,49,0,60,83,1,10,99,59,42,116,107,5,114,96,17,76,29,163,70,36,0,12,16,4,23,19,10,19,78,9,0,16,11,0,0,4,20,7,34,39,29,105,38,6,20,38,90,19,27,11,25,65,1,0,25,19,1,0,68,77,0,64,1,83,60,0,27,126,65,0,74,54,72,36,163,135,158,110,104,47,6,70,0,10,0,3,29,64,70,24,6,0,0,61,102,2,1,42,130,25,92,164,6,54,0,62,99,1,11,108,48,31,103,94,16,83,98,21,77,25,161,62,38,0,11,20,5,24,14,11,22,77,8,0,13,10,0,0,4,30,10,21,38,47,106,40,7,28,22,116,58,30,15,29,63,1,0,26,17,2,0,76,82,0,61,1,80,59,0,24,134,70,0,101,39,112,39,169,112,172,143,57,7,80,0,3,0,2,18,61,74,27,7,0,9,84,157,11,1,40,108,16,83,143,3,62,0,76,166,5,5,123,109,66,107,27,162,61,34,0,49,23,5,22,18,10,26,69,8,0,16,13,0,1,1,6,7,32,33,24,104,34,5,17,31,148,16,25,17,21,67,0,0,28,23,1,0,72,78,0,61,0,67,55,0,27,121,69,0,78,32,77,43,158,142,176,104,119,43,2,70,0,10,0,4,27,64,74,27,4,0,7,67,149,8,1,51,164,33,76,128,0,76,0,86,169,35,58,108,112,23,171,72,30,0,56,26,3,23,17,10,24,79,8,0,15,10,0,1,4,32,8,36,40,45,118,42,13,17,27,138,42,19,10,31,61,0,0,20,18,0,0,70,72,0,56,1,76,58,0,29,128,69,0,106,28,75,40,182,119,168,113,109,35,5,74,0,2,0,2,20,62,69,26,4,0,6,82,151,8,1,42,106,25,90,160,10,56,0,89,180,5,46,147,104,56,65,29,165,68,30,0,55,18,4,25,16,13,25,69,7,0,14,10,0,1,4,18,4,32,38,28,109,36,11,20,32,132,36,23,16,22,66,2,0,35,30,1,0,76,79,0,62,0,85,38,0,24,102,51,0,97,45,97,44,191,142,173

Secondary structure (DSSP, 8-state):
--EEEEEETTEEEEEEHHHHTSSTTSHHHHHHTT-GGGGGGB-TTSPEEE-S-HHHHHHHHHHHHHS-----TTS-HHHHHHHHHHHT-HHHHHHHHHHHHH-/--EEEEEETTEEEEEEHHHHTS-TTSTHHHHHTT-GGGTTSB-TTSPEEE-S-HHHHHHHHHHHHHS-----TTS-HHHHHHHHHHHT-HHHHHHHHHHHHH-/-EEEEEETTEEEEEEHHHHTS-TTSGGGGG----B-TTSPEEE-S-HHHHHHHHHHHHHS-----TTS-HHHHHHHHHHTT-HHHHHHHHHHHHT-/--EEEEEETTEEEEEEHHHHTS-TTSTTGGG--B-TTSPEEE-S-GGGHHHHHHHHHHS-----TTS-HHHHHHHHHHTT-HHHHHHHHHHHHT-/--EEEEEETTEEEEEEHHHHTS-TTSGGGGG--TTB-TT-PEEE-S-HHHHHHHHHHHHHS-----TTS-HHHHHHHHHHHT-HHHHHHHHHHHHH-